Protein AF-0000000079468784 (afdb_homodimer)

Radius of gyration: 35.6 Å; Cα contacts (8 Å, |Δi|>4): 975; chains: 2; bounding box: 95×156×101 Å

Foldseek 3Di:
DDPPDPPPPPPDPPPDQPPQDPQWWWKWFDFPLGIWIWTFRCVLWVVQVVQQVVCAVVFVQAFKFQWFADDPPPDQALQWTKIKIWDVPPVVRKDDKDQGQACVRRVDFLAAFWKWFDAPDQRIHITMIMTTRHHPRVQGADPVDPDRRRGTHTGIGTPDCVVVRSVQNNAAWDQQDDDDPRRRGTHVVTITRNHMDTDGDDDPPPPPPPDPDDDPPDDDDDDDDDDDDDPDDDDDDDDDDDD/DDPPPPPPPPPDPPPDQPPLPPQWWWKWFDFPLGIWIKTFRCVLWVVQVVQQVVCAVVFVQAFKFQWFADDPPPDQALQWTKIKIWDVPPVVRKDDKDQGQACVRRVDFLAAFWKWFDAPDQRIHITMIMTTRHHPRVQGADPVDPDRRRGTHTGIGTPDCVVVRSVQNNAAWDQQDDDDPRRRGTHVVTITRNHMDTDGDDDPPPPPPPDPDDPDPDPPDPDDPDDDDDPDDPDDPDDPPPD

Sequence (486 aa):
MQRRTFLATGAALVASPALAAPGVVYVKLTTPVGAIVLALEQANAPVTVANFLRYTDTKRYDGATFYRASRPKGYTGDDYGSIQGGLQNDPAKVMKPIGHEPTTKTGLSHTDGAISMGRFAPGSATSDFFICVGDNTYLDANPKAKGDNLGFAAFGYVVEGMDVVRKILVKPRDPNAGVGVMKGEMLKPPVKILSARRTTAPAPKVETPPAEAAPSPATPVAPAVTPAPIAPTPSPPPVAPQGMQRRTFLATGAALVASPALAAPGVVYVKLTTPVGAIVLALEQANAPVTVANFLRYTDTKRYDGATFYRASRPKGYTGDDYGSIQGGLQNDPAKVMKPIGHEPTTKTGLSHTDGAISMGRFAPGSATSDFFICVGDNTYLDANPKAKGDNLGFAAFGYVVEGMDVVRKILVKPRDPNAGVGVMKGEMLKPPVKILSARRTTAPAPKVETPPAEAAPSPATPVAPAVTPAPIAPTPSPPPVAPQG

Secondary structure (DSSP, 8-state):
---------------------TTEEEEEEEETTEEEEEEEETTT-HHHHHHHHHHHHTTTTTT-EEEEEE--TT---SSSEEEEEE-TT-TTTPPPPEEPPPHHHH-----TTEEEE--SSTTEE-S-EEEEES--GGGS--TTSSS-----EEEEEEEE-HHHHHHHHTS-EETT-SSGGGTT-EEEEEEE--EEEEEPPPP---------------------PPPPP----PPPPP-----/---------------------TTEEEEEEEETTEEEEEEEETTT-HHHHHHHHHHHHTTTTTT-EEEEEE--TT---SSSEEEEEE-TT-TTTPPPPEEPPPHHHH-----TTEEEE--SSTTEE-S-EEEEES--GGGS--TTSSS-----EEEEEEEE-HHHHHHHHTS-EETT-SSGGGTT-EEEEEEE--EEEEEPPPP-----------------------PPP----PPPPP-----

Nearest PDB structures (foldseek):
  3t1u-assembly1_A  TM=8.600E-01  e=1.016E-12  Azotobacter vinelandii DJ
  1lop-assembly1_A  TM=8.458E-01  e=2.650E-12  Escherichia coli
  7rfd-assembly1_A  TM=8.395E-01  e=2.966E-12  Escherichia coli
  8vri-assembly2_B  TM=8.396E-01  e=3.513E-12  Escherichia coli
  9c5d-assembly4_D  TM=8.501E-01  e=8.660E-12  Escherichia coli

Solvent-accessible surface area (backbone atoms only — not comparable to full-atom values): 27635 Å² total; per-residue (Å²): 134,84,80,78,77,80,78,80,78,79,79,75,78,74,76,69,77,57,73,60,60,91,46,48,46,31,36,35,39,36,35,93,80,43,52,35,31,33,44,29,33,33,68,51,24,46,67,48,35,49,50,56,45,52,39,31,76,70,46,61,42,42,67,20,28,38,39,33,30,47,55,62,74,90,57,82,66,62,66,48,37,32,37,30,32,34,56,52,66,30,77,91,72,48,64,83,68,44,74,45,50,30,20,82,77,37,73,47,61,32,36,61,33,15,31,27,44,36,68,50,29,90,52,22,25,56,59,29,29,34,36,31,33,31,75,46,55,58,33,34,39,36,86,87,50,76,51,80,27,46,45,38,26,42,32,32,31,55,77,42,35,64,70,38,53,32,53,58,45,64,48,55,52,32,72,82,33,53,52,63,93,42,46,36,24,24,32,53,74,52,45,50,24,64,36,42,43,78,52,71,55,71,73,77,73,74,74,68,73,75,74,78,77,73,85,76,79,86,76,85,83,78,83,87,83,80,83,79,86,84,79,84,78,84,81,80,81,86,82,79,83,86,125,135,83,80,77,78,80,78,80,78,79,79,75,78,73,77,69,77,58,73,58,58,89,45,46,46,30,36,36,39,36,35,94,79,44,52,36,31,32,42,29,36,34,70,51,25,47,66,48,36,50,50,56,45,51,41,31,76,69,46,61,41,40,67,20,28,38,38,34,28,48,54,60,74,93,56,81,65,63,64,50,36,31,36,31,28,34,56,51,66,30,78,92,72,47,65,83,68,43,75,46,50,31,19,82,77,37,72,48,60,32,35,59,32,17,30,25,44,38,68,49,30,90,51,22,24,56,59,30,29,32,36,31,33,33,74,47,55,59,34,34,38,36,86,86,49,76,53,79,26,46,47,38,29,44,32,31,31,54,76,41,36,64,68,37,54,31,53,57,46,63,48,55,53,33,72,83,33,53,52,64,92,40,48,36,24,23,33,55,75,52,45,51,24,65,36,42,40,78,51,73,54,72,72,75,75,73,74,67,71,76,71,76,77,70,84,73,76,84,75,83,83,77,83,85,81,80,82,79,83,83,78,82,79,82,78,80,80,83,78,77,82,85,127

Organism: NCBI:txid2803784

pLDDT: mean 82.07, std 21.7, range [28.97, 98.94]

Structure (mmCIF, N/CA/C/O backbone):
data_AF-0000000079468784-model_v1
#
loop_
_entity.id
_entity.type
_entity.pdbx_description
1 polymer 'peptidylprolyl isomerase'
#
loop_
_atom_site.group_PDB
_atom_site.id
_atom_site.type_symbol
_atom_site.label_atom_id
_atom_site.label_alt_id
_atom_site.label_comp_id
_atom_site.label_asym_id
_atom_site.label_entity_id
_atom_site.label_seq_id
_atom_site.pdbx_PDB_ins_code
_atom_site.Cartn_x
_atom_site.Cartn_y
_atom_site.Cartn_z
_atom_site.occupancy
_atom_site.B_iso_or_equiv
_atom_site.auth_seq_id
_atom_site.auth_comp_id
_atom_site.auth_asym_id
_atom_site.auth_atom_id
_atom_site.pdbx_PDB_model_num
ATOM 1 N N . MET A 1 1 ? 11.617 77.812 34.781 1 37.47 1 MET A N 1
ATOM 2 C CA . MET A 1 1 ? 12.102 76.875 33.781 1 37.47 1 MET A CA 1
ATOM 3 C C . MET A 1 1 ? 11.188 75.625 33.719 1 37.47 1 MET A C 1
ATOM 5 O O . MET A 1 1 ? 11.047 74.938 34.688 1 37.47 1 MET A O 1
ATOM 9 N N . GLN A 1 2 ? 10.086 75.75 32.969 1 51.59 2 GLN A N 1
ATOM 10 C CA . GLN A 1 2 ? 8.977 74.812 32.75 1 51.59 2 GLN A CA 1
ATOM 11 C C . GLN A 1 2 ? 9.453 73.562 32.031 1 51.59 2 GLN A C 1
ATOM 13 O O . GLN A 1 2 ? 10.055 73.625 30.953 1 51.59 2 GLN A O 1
ATOM 18 N N . ARG A 1 3 ? 9.789 72.5 32.781 1 54.81 3 ARG A N 1
ATOM 19 C CA . ARG A 1 3 ? 10.148 71.188 32.281 1 54.81 3 ARG A CA 1
ATOM 20 C C . ARG A 1 3 ? 9 70.562 31.484 1 54.81 3 ARG A C 1
ATOM 22 O O . ARG A 1 3 ? 7.906 70.375 32.031 1 54.81 3 ARG A O 1
ATOM 29 N N . ARG A 1 4 ? 8.906 70.812 30.172 1 53.75 4 ARG A N 1
ATOM 30 C CA . ARG A 1 4 ? 7.961 70.062 29.297 1 53.75 4 ARG A CA 1
ATOM 31 C C . ARG A 1 4 ? 8.242 68.625 29.266 1 53.75 4 ARG A C 1
ATOM 33 O O . ARG A 1 4 ? 9.359 68.188 28.953 1 53.75 4 ARG A O 1
ATOM 40 N N . THR A 1 5 ? 7.512 67.875 30.109 1 53.38 5 THR A N 1
ATOM 41 C CA . THR A 1 5 ? 7.555 66.438 30.078 1 53.38 5 THR A CA 1
ATOM 42 C C . THR A 1 5 ? 7.004 65.875 28.75 1 53.38 5 THR A C 1
ATOM 44 O O . THR A 1 5 ? 5.875 66.188 28.375 1 53.38 5 THR A O 1
ATOM 47 N N . PHE A 1 6 ? 7.906 65.562 27.766 1 52.97 6 PHE A N 1
ATOM 48 C CA . PHE A 1 6 ? 7.52 64.938 26.516 1 52.97 6 PHE A CA 1
ATOM 49 C C . PHE A 1 6 ? 6.996 63.531 26.797 1 52.97 6 PHE A C 1
ATOM 51 O O . PHE A 1 6 ? 7.707 62.688 27.359 1 52.97 6 PHE A O 1
ATOM 58 N N . LEU A 1 7 ? 5.676 63.375 26.922 1 50.84 7 LEU A N 1
ATOM 59 C CA . LEU A 1 7 ? 5.047 62.062 26.984 1 50.84 7 LEU A CA 1
ATOM 60 C C . LEU A 1 7 ? 5.184 61.344 25.656 1 50.84 7 LEU A C 1
ATOM 62 O O . LEU A 1 7 ? 4.688 61.812 24.625 1 50.84 7 LEU A O 1
ATOM 66 N N . ALA A 1 8 ? 6.172 60.5 25.453 1 51.97 8 ALA A N 1
ATOM 67 C CA . ALA A 1 8 ? 6.301 59.625 24.297 1 51.97 8 ALA A CA 1
ATOM 68 C C . ALA A 1 8 ? 5.168 58.594 24.25 1 51.97 8 ALA A C 1
ATOM 70 O O . ALA A 1 8 ? 5.004 57.812 25.188 1 51.97 8 ALA A O 1
ATOM 71 N N . THR A 1 9 ? 4.082 58.875 23.547 1 50.5 9 THR A N 1
ATOM 72 C CA . THR A 1 9 ? 3.057 57.875 23.297 1 50.5 9 THR A CA 1
ATOM 73 C C . THR A 1 9 ? 3.605 56.75 22.406 1 50.5 9 THR A C 1
ATOM 75 O O . THR A 1 9 ? 4.031 57 21.281 1 50.5 9 THR A O 1
ATOM 78 N N . GLY A 1 10 ? 4.047 55.656 22.969 1 45.53 10 GLY A N 1
ATOM 79 C CA . GLY A 1 10 ? 4.406 54.469 22.219 1 45.53 10 GLY A CA 1
ATOM 80 C C . GLY A 1 10 ? 3.238 53.875 21.469 1 45.53 10 GLY A C 1
ATOM 81 O O . GLY A 1 10 ? 2.248 53.438 22.062 1 45.53 10 GLY A O 1
ATOM 82 N N . ALA A 1 11 ? 3.035 54.25 20.203 1 45.03 11 ALA A N 1
ATOM 83 C CA . ALA A 1 11 ? 2.051 53.562 19.359 1 45.03 11 ALA A CA 1
ATOM 84 C C . ALA A 1 11 ? 2.377 52.094 19.203 1 45.03 11 ALA A C 1
ATOM 86 O O . ALA A 1 11 ? 3.453 51.719 18.734 1 45.03 11 ALA A O 1
ATOM 87 N N . ALA A 1 12 ? 1.684 51.25 19.953 1 45.97 12 ALA A N 1
ATOM 88 C CA . ALA A 1 12 ? 1.735 49.812 19.703 1 45.97 12 ALA A CA 1
ATOM 89 C C . ALA A 1 12 ? 1.198 49.469 18.312 1 45.97 12 ALA A C 1
ATOM 91 O O . ALA A 1 12 ? 0.038 49.75 18.016 1 45.97 12 ALA A O 1
ATOM 92 N N . LEU A 1 13 ? 2.002 49.312 17.344 1 43.66 13 LEU A N 1
ATOM 93 C CA . LEU A 1 13 ? 1.594 48.75 16.047 1 43.66 13 LEU A CA 1
ATOM 94 C C . LEU A 1 13 ? 0.881 47.406 16.234 1 43.66 13 LEU A C 1
ATOM 96 O O . LEU A 1 13 ? 1.486 46.438 16.688 1 43.66 13 LEU A O 1
ATOM 100 N N . VAL A 1 14 ? -0.394 47.469 16.359 1 41.88 14 VAL A N 1
ATOM 101 C CA . VAL A 1 14 ? -1.172 46.25 16.281 1 41.88 14 VAL A CA 1
ATOM 102 C C . VAL A 1 14 ? -0.852 45.5 14.977 1 41.88 14 VAL A C 1
ATOM 104 O O . VAL A 1 14 ? -1.026 46.062 13.891 1 41.88 14 VAL A O 1
ATOM 107 N N . ALA A 1 15 ? 0.004 44.531 14.961 1 43.06 15 ALA A N 1
ATOM 108 C CA . ALA A 1 15 ? 0.212 43.656 13.812 1 43.06 15 ALA A CA 1
ATOM 109 C C . ALA A 1 15 ? -1.119 43.188 13.234 1 43.06 15 ALA A C 1
ATOM 111 O O . ALA A 1 15 ? -1.962 42.656 13.969 1 43.06 15 ALA A O 1
ATOM 112 N N . SER A 1 16 ? -1.61 43.844 12.203 1 42.06 16 SER A N 1
ATOM 113 C CA . SER A 1 16 ? -2.779 43.344 11.5 1 42.06 16 SER A CA 1
ATOM 114 C C . SER A 1 16 ? -2.645 41.844 11.219 1 42.06 16 SER A C 1
ATOM 116 O O . SER A 1 16 ? -1.573 41.375 10.828 1 42.06 16 SER A O 1
ATOM 118 N N . PRO A 1 17 ? -3.559 41.062 11.664 1 43.47 17 PRO A N 1
ATOM 119 C CA . PRO A 1 17 ? -3.488 39.625 11.305 1 43.47 17 PRO A CA 1
ATOM 120 C C . PRO A 1 17 ? -3.217 39.406 9.82 1 43.47 17 PRO A C 1
ATOM 122 O O . PRO A 1 17 ? -3.814 40.094 8.969 1 43.47 17 PRO A O 1
ATOM 125 N N . ALA A 1 18 ? -2.076 39 9.391 1 44.38 18 ALA A N 1
ATOM 126 C CA . ALA A 1 18 ? -1.794 38.656 8 1 44.38 18 ALA A CA 1
ATOM 127 C C . ALA A 1 18 ? -3.004 38 7.344 1 44.38 18 ALA A C 1
ATOM 129 O O . ALA A 1 18 ? -3.523 37 7.84 1 44.38 18 ALA A O 1
ATOM 130 N N . LEU A 1 19 ? -3.795 38.656 6.633 1 43.47 19 LEU A N 1
ATOM 131 C CA . LEU A 1 19 ? -4.91 38.156 5.832 1 43.47 19 LEU A CA 1
ATOM 132 C C . LEU A 1 19 ? -4.52 36.875 5.082 1 43.47 19 LEU A C 1
ATOM 134 O O . LEU A 1 19 ? -3.436 36.812 4.5 1 43.47 19 LEU A O 1
ATOM 138 N N . ALA A 1 20 ? -5.035 35.688 5.441 1 50.75 20 ALA A N 1
ATOM 139 C CA . ALA A 1 20 ? -4.93 34.438 4.711 1 50.75 20 ALA A CA 1
ATOM 140 C C . ALA A 1 20 ? -4.984 34.656 3.205 1 50.75 20 ALA A C 1
ATOM 142 O O . ALA A 1 20 ? -5.805 35.438 2.721 1 50.75 20 ALA A O 1
ATOM 143 N N . ALA A 1 21 ? -3.812 34.5 2.459 1 55.69 21 ALA A N 1
ATOM 144 C CA . ALA A 1 21 ? -3.859 34.562 1.002 1 55.69 21 ALA A CA 1
ATOM 145 C C . ALA A 1 21 ? -5.117 33.906 0.453 1 55.69 21 ALA A C 1
ATOM 147 O O . ALA A 1 21 ? -5.602 32.938 1.02 1 55.69 21 ALA A O 1
ATOM 148 N N . PRO A 1 22 ? -5.812 34.531 -0.403 1 71.38 22 PRO A N 1
ATOM 149 C CA . PRO A 1 22 ? -7.031 33.938 -0.978 1 71.38 22 PRO A CA 1
ATOM 150 C C . PRO A 1 22 ? -6.855 32.5 -1.411 1 71.38 22 PRO A C 1
ATOM 152 O O . PRO A 1 22 ? -5.801 32.125 -1.939 1 71.38 22 PRO A O 1
ATOM 155 N N . GLY A 1 23 ? -7.562 31.562 -0.749 1 92 23 GLY A N 1
ATOM 156 C CA . GLY A 1 23 ? -7.652 30.172 -1.189 1 92 23 GLY A CA 1
ATOM 157 C C . GLY A 1 23 ? -6.848 29.219 -0.328 1 92 23 GLY A C 1
ATOM 158 O O . GLY A 1 23 ? -6.648 28.062 -0.695 1 92 23 GLY A O 1
ATOM 159 N N . VAL A 1 24 ? -6.25 29.875 0.747 1 96.5 24 VAL A N 1
ATOM 160 C CA . VAL A 1 24 ? -5.504 29.047 1.682 1 96.5 24 VAL A CA 1
ATOM 161 C C . VAL A 1 24 ? -6.238 28.984 3.018 1 96.5 24 VAL A C 1
ATOM 163 O O . VAL A 1 24 ? -6.715 30 3.523 1 96.5 24 VAL A O 1
ATOM 166 N N . VAL A 1 25 ? -6.348 27.766 3.553 1 98.19 25 VAL A N 1
ATOM 167 C CA . VAL A 1 25 ? -6.93 27.547 4.875 1 98.19 25 VAL A CA 1
ATOM 168 C C . VAL A 1 25 ? -5.859 27.016 5.828 1 98.19 25 VAL A C 1
ATOM 170 O O . VAL A 1 25 ? -5.074 26.141 5.465 1 98.19 25 VAL A O 1
ATOM 173 N N . TYR A 1 26 ? -5.836 27.578 7.02 1 98.38 26 TYR A N 1
ATOM 174 C CA . TYR A 1 26 ? -4.836 27.141 7.988 1 98.38 26 TYR A CA 1
ATOM 175 C C . TYR A 1 26 ? -5.453 26.219 9.039 1 98.38 26 TYR A C 1
ATOM 177 O O . TYR A 1 26 ? -6.559 26.469 9.523 1 98.38 26 TYR A O 1
ATOM 185 N N . VAL A 1 27 ? -4.738 25.156 9.367 1 98.88 27 VAL A N 1
ATOM 186 C CA . VAL A 1 27 ? -5.168 24.203 10.383 1 98.88 27 VAL A CA 1
ATOM 187 C C . VAL A 1 27 ? -4.012 23.906 11.336 1 98.88 27 VAL A C 1
ATOM 189 O O . VAL A 1 27 ? -2.869 23.734 10.906 1 98.88 27 VAL A O 1
ATOM 192 N N . LYS A 1 28 ? -4.289 23.891 12.586 1 98.88 28 LYS A N 1
ATOM 193 C CA . LYS A 1 28 ? -3.318 23.531 13.617 1 98.88 28 LYS A CA 1
ATOM 194 C C . LYS A 1 28 ? -3.578 22.125 14.148 1 98.88 28 LYS A C 1
ATOM 196 O O . LYS A 1 28 ? -4.691 21.812 14.586 1 98.88 28 LYS A O 1
ATOM 201 N N . LEU A 1 29 ? -2.623 21.266 14.109 1 98.94 29 LEU A N 1
ATOM 202 C CA . LEU A 1 29 ? -2.604 19.984 14.812 1 98.94 29 LEU A CA 1
ATOM 203 C C . LEU A 1 29 ? -1.845 20.094 16.125 1 98.94 29 LEU A C 1
ATOM 205 O O . LEU A 1 29 ? -0.651 20.406 16.141 1 98.94 29 LEU A O 1
ATOM 209 N N . THR A 1 30 ? -2.527 19.859 17.188 1 98.88 30 THR A N 1
ATOM 210 C CA . THR A 1 30 ? -1.896 19.875 18.516 1 98.88 30 THR A CA 1
ATOM 211 C C . THR A 1 30 ? -1.518 18.469 18.953 1 98.88 30 THR A C 1
ATOM 213 O O . THR A 1 30 ? -2.342 17.547 18.891 1 98.88 30 THR A O 1
ATOM 216 N N . THR A 1 31 ? -0.277 18.281 19.375 1 98.88 31 THR A N 1
ATOM 217 C CA . THR A 1 31 ? 0.212 17 19.875 1 98.88 31 THR A CA 1
ATOM 218 C C . THR A 1 31 ? 0.925 17.172 21.203 1 98.88 31 THR A C 1
ATOM 220 O O . THR A 1 31 ? 1.262 18.297 21.594 1 98.88 31 THR A O 1
ATOM 223 N N . PRO A 1 32 ? 1.226 16.047 21.891 1 98.75 32 PRO A N 1
ATOM 224 C CA . PRO A 1 32 ? 1.951 16.141 23.156 1 98.75 32 PRO A CA 1
ATOM 225 C C . PRO A 1 32 ? 3.396 16.609 22.984 1 98.75 32 PRO A C 1
ATOM 227 O O . PRO A 1 32 ? 4.039 17.016 23.938 1 98.75 32 PRO A O 1
ATOM 230 N N . VAL A 1 33 ? 3.912 16.562 21.781 1 98.5 33 VAL A N 1
ATOM 231 C CA . VAL A 1 33 ? 5.316 16.906 21.594 1 98.5 33 VAL A CA 1
ATOM 232 C C . VAL A 1 33 ? 5.43 18.234 20.844 1 98.5 33 VAL A C 1
ATOM 234 O O . VAL A 1 33 ? 6.512 18.609 20.375 1 98.5 33 VAL A O 1
ATOM 237 N N . GLY A 1 34 ? 4.359 18.938 20.625 1 98.75 34 GLY A N 1
ATOM 238 C CA . GLY A 1 34 ? 4.34 20.234 19.969 1 98.75 34 GLY A CA 1
ATOM 239 C C . GLY A 1 34 ? 3.209 20.391 18.969 1 98.75 34 GLY A C 1
ATOM 240 O O . GLY A 1 34 ? 2.439 19.453 18.75 1 98.75 34 GLY A O 1
ATOM 241 N N . ALA A 1 35 ? 3.135 21.562 18.422 1 98.75 35 ALA A N 1
ATOM 242 C CA . ALA A 1 35 ? 2.084 21.859 17.453 1 98.75 35 ALA A CA 1
ATOM 243 C C . ALA A 1 35 ? 2.646 21.906 16.047 1 98.75 35 ALA A C 1
ATOM 245 O O . ALA A 1 35 ? 3.818 22.234 15.844 1 98.75 35 ALA A O 1
ATOM 246 N N . ILE A 1 36 ? 1.765 21.562 15.062 1 98.81 36 ILE A N 1
ATOM 247 C CA . ILE A 1 36 ? 2.033 21.656 13.633 1 98.81 36 ILE A CA 1
ATOM 248 C C . ILE A 1 36 ? 0.978 22.531 12.969 1 98.81 36 ILE A C 1
ATOM 250 O O . ILE A 1 36 ? -0.223 22.297 13.117 1 98.81 36 ILE A O 1
ATOM 254 N N . VAL A 1 37 ? 1.399 23.547 12.266 1 98.88 37 VAL A N 1
ATOM 255 C CA . VAL A 1 37 ? 0.458 24.406 11.555 1 98.88 37 VAL A CA 1
ATOM 256 C C . VAL A 1 37 ? 0.573 24.172 10.055 1 98.88 37 VAL A C 1
ATOM 258 O O . VAL A 1 37 ? 1.672 24.203 9.492 1 98.88 37 VAL A O 1
ATOM 261 N N . LEU A 1 38 ? -0.528 23.969 9.469 1 98.88 38 LEU A N 1
ATOM 262 C CA . LEU A 1 38 ? -0.645 23.656 8.047 1 98.88 38 LEU A CA 1
ATOM 263 C C . LEU A 1 38 ? -1.26 24.812 7.281 1 98.88 38 LEU A C 1
ATOM 265 O O . LEU A 1 38 ? -2.197 25.453 7.766 1 98.88 38 LEU A O 1
ATOM 269 N N . ALA A 1 39 ? -0.698 25.125 6.117 1 98.75 39 ALA A N 1
ATOM 270 C CA . ALA A 1 39 ? -1.361 25.922 5.09 1 98.75 39 ALA A CA 1
ATOM 271 C C . ALA A 1 39 ? -1.948 25.031 4 1 98.75 39 ALA A C 1
ATOM 273 O O . ALA A 1 39 ? -1.211 24.453 3.197 1 98.75 39 ALA A O 1
ATOM 274 N N . LEU A 1 40 ? -3.27 24.906 3.936 1 98.81 40 LEU A N 1
ATOM 275 C CA . LEU A 1 40 ? -3.953 24.047 2.979 1 98.81 40 LEU A CA 1
ATOM 276 C C . LEU A 1 40 ? -4.324 24.812 1.719 1 98.81 40 LEU A C 1
ATOM 278 O O . LEU A 1 40 ? -4.941 25.875 1.799 1 98.81 40 LEU A O 1
ATOM 282 N N . GLU A 1 41 ? -3.938 24.266 0.596 1 98.5 41 GLU A N 1
ATOM 283 C CA . GLU A 1 41 ? -4.078 24.938 -0.69 1 98.5 41 GLU A CA 1
ATOM 284 C C . GLU A 1 41 ? -5.453 24.688 -1.303 1 98.5 41 GLU A C 1
ATOM 286 O O . GLU A 1 41 ? -5.559 24.062 -2.359 1 98.5 41 GLU A O 1
ATOM 291 N N . GLN A 1 42 ? -6.484 25.328 -0.759 1 98.31 42 GLN A N 1
ATOM 292 C CA . GLN A 1 42 ? -7.875 25.094 -1.139 1 98.31 42 GLN A CA 1
ATOM 293 C C . GLN A 1 42 ? -8.117 25.484 -2.596 1 98.31 42 GLN A C 1
ATOM 295 O O . GLN A 1 42 ? -8.922 24.859 -3.283 1 98.31 42 GLN A O 1
ATOM 300 N N . ALA A 1 43 ? -7.516 26.516 -3.08 1 97.88 43 ALA A N 1
ATOM 301 C CA . ALA A 1 43 ? -7.699 26.938 -4.465 1 97.88 43 ALA A CA 1
ATOM 302 C C . ALA A 1 43 ? -7.168 25.891 -5.438 1 97.88 43 ALA A C 1
ATOM 304 O O . ALA A 1 43 ? -7.785 25.625 -6.469 1 97.88 43 ALA A O 1
ATOM 305 N N . ASN A 1 44 ? -6.066 25.297 -5.164 1 97.94 44 ASN A N 1
ATOM 306 C CA . ASN A 1 44 ? -5.402 24.344 -6.051 1 97.94 44 ASN A CA 1
ATOM 307 C C . ASN A 1 44 ? -5.996 22.953 -5.918 1 97.94 44 ASN A C 1
ATOM 309 O O . ASN A 1 44 ? -6.043 22.203 -6.891 1 97.94 44 ASN A O 1
ATOM 313 N N . ALA A 1 45 ? -6.375 22.609 -4.688 1 98.38 45 ALA A N 1
ATOM 314 C CA . ALA A 1 45 ? -6.859 21.266 -4.402 1 98.38 45 ALA A CA 1
ATOM 315 C C . ALA A 1 45 ? -8.164 21.297 -3.617 1 98.38 45 ALA A C 1
ATOM 317 O O . ALA A 1 45 ? -8.242 20.781 -2.504 1 98.38 45 ALA A O 1
ATOM 318 N N . PRO A 1 46 ? -9.18 21.812 -4.188 1 98.44 46 PRO A N 1
ATOM 319 C CA . PRO A 1 46 ? -10.406 22.078 -3.43 1 98.44 46 PRO A CA 1
ATOM 320 C C . PRO A 1 46 ? -11.062 20.812 -2.904 1 98.44 46 PRO A C 1
ATOM 322 O O . PRO A 1 46 ? -11.609 20.812 -1.798 1 98.44 46 PRO A O 1
ATOM 325 N N . VAL A 1 47 ? -11.07 19.703 -3.654 1 98.5 47 VAL A N 1
ATOM 326 C CA . VAL A 1 47 ? -11.75 18.484 -3.234 1 98.5 47 VAL A CA 1
ATOM 327 C C . VAL A 1 47 ? -10.984 17.844 -2.082 1 98.5 47 VAL A C 1
ATOM 329 O O . VAL A 1 47 ? -11.578 17.453 -1.075 1 98.5 47 VAL A O 1
ATOM 332 N N . THR A 1 48 ? -9.703 17.766 -2.215 1 98.38 48 THR A N 1
ATOM 333 C CA . THR A 1 48 ? -8.867 17.125 -1.202 1 98.38 48 THR A CA 1
ATOM 334 C C . THR A 1 48 ? -8.867 17.953 0.086 1 98.38 48 THR A C 1
ATOM 336 O O . THR A 1 48 ? -8.992 17.391 1.18 1 98.38 48 THR A O 1
ATOM 339 N N . VAL A 1 49 ? -8.742 19.25 -0.043 1 98.75 49 VAL A N 1
ATOM 340 C CA . VAL A 1 49 ? -8.781 20.109 1.131 1 98.75 49 VAL A CA 1
ATOM 341 C C . VAL A 1 49 ? -10.133 19.984 1.824 1 98.75 49 VAL A C 1
ATOM 343 O O . VAL A 1 49 ? -10.203 19.875 3.051 1 98.75 49 VAL A O 1
ATOM 346 N N . ALA A 1 50 ? -11.188 19.969 1.067 1 98.5 50 ALA A N 1
ATOM 347 C CA . ALA A 1 50 ? -12.516 19.844 1.651 1 98.5 50 ALA A CA 1
ATOM 348 C C . ALA A 1 50 ? -12.648 18.531 2.432 1 98.5 50 ALA A C 1
ATOM 350 O O . ALA A 1 50 ? -13.281 18.5 3.488 1 98.5 50 ALA A O 1
ATOM 351 N N . ASN A 1 51 ? -12.125 17.484 1.95 1 98.5 51 ASN A N 1
ATOM 352 C CA . ASN A 1 51 ? -12.148 16.203 2.648 1 98.5 51 ASN A CA 1
ATOM 353 C C . ASN A 1 51 ? -11.453 16.281 4.004 1 98.5 51 ASN A C 1
ATOM 355 O O . ASN A 1 51 ? -12.023 15.898 5.023 1 98.5 51 ASN A O 1
ATOM 359 N N . PHE A 1 52 ? -10.219 16.797 3.994 1 98.69 52 PHE A N 1
ATOM 360 C CA . PHE A 1 52 ? -9.461 16.938 5.234 1 98.69 52 PHE A CA 1
ATOM 361 C C . PHE A 1 52 ? -10.211 17.812 6.23 1 98.69 52 PHE A C 1
ATOM 363 O O . PHE A 1 52 ? -10.289 17.484 7.418 1 98.69 52 PHE A O 1
ATOM 370 N N . LEU A 1 53 ? -10.805 18.875 5.738 1 98.75 53 LEU A N 1
ATOM 371 C CA . LEU A 1 53 ? -11.508 19.812 6.602 1 98.75 53 LEU A CA 1
ATOM 372 C C . LEU A 1 53 ? -12.797 19.203 7.145 1 98.75 53 LEU A C 1
ATOM 374 O O . LEU A 1 53 ? -13.211 19.5 8.266 1 98.75 53 LEU A O 1
ATOM 378 N N . ARG A 1 54 ? -13.438 18.312 6.406 1 98.44 54 ARG A N 1
ATOM 379 C CA . ARG A 1 54 ? -14.609 17.641 6.926 1 98.44 54 ARG A CA 1
ATOM 380 C C . ARG A 1 54 ? -14.266 16.828 8.18 1 98.44 54 ARG A C 1
ATOM 382 O O . ARG A 1 54 ? -15 16.875 9.172 1 98.44 54 ARG A O 1
ATOM 389 N N . TYR A 1 55 ? -13.148 16.109 8.148 1 98.56 55 TYR A N 1
ATOM 390 C CA . TYR A 1 55 ? -12.703 15.359 9.32 1 98.56 55 TYR A CA 1
ATOM 391 C C . TYR A 1 55 ? -12.297 16.297 10.445 1 98.56 55 TYR A C 1
ATOM 393 O O . TYR A 1 55 ? -12.547 16.016 11.617 1 98.56 55 TYR A O 1
ATOM 401 N N . THR A 1 56 ? -11.68 17.422 10.094 1 98.69 56 THR A N 1
ATOM 402 C CA . THR A 1 56 ? -11.258 18.422 11.07 1 98.69 56 THR A CA 1
ATOM 403 C C . THR A 1 56 ? -12.469 19.078 11.734 1 98.69 56 THR A C 1
ATOM 405 O O . THR A 1 56 ? -12.57 19.094 12.961 1 98.69 56 THR A O 1
ATOM 408 N N . ASP A 1 57 ? -13.398 19.516 10.922 1 98.56 57 ASP A N 1
ATOM 409 C CA . ASP A 1 57 ? -14.523 20.312 11.398 1 98.56 57 ASP A CA 1
ATOM 410 C C . ASP A 1 57 ? -15.516 19.469 12.188 1 98.56 57 ASP A C 1
ATOM 412 O O . ASP A 1 57 ? -16.203 19.969 13.078 1 98.56 57 ASP A O 1
ATOM 416 N N . THR A 1 58 ? -15.562 18.172 11.922 1 98 58 THR A N 1
ATOM 417 C CA . THR A 1 58 ? -16.438 17.281 12.672 1 98 58 THR A CA 1
ATOM 418 C C . THR A 1 58 ? -15.672 16.641 13.836 1 98 58 THR A C 1
ATOM 420 O O . THR A 1 58 ? -16.188 15.734 14.492 1 98 58 THR A O 1
ATOM 423 N N . LYS A 1 59 ? -14.406 17.016 14.039 1 98.12 59 LYS A N 1
ATOM 424 C CA . LYS A 1 59 ? -13.555 16.656 15.164 1 98.12 59 LYS A CA 1
ATOM 425 C C . LYS A 1 59 ? -13.18 15.172 15.125 1 98.12 59 LYS A C 1
ATOM 427 O O . LYS A 1 59 ? -12.875 14.578 16.156 1 98.12 59 LYS A O 1
ATOM 432 N N . ARG A 1 60 ? -13.172 14.633 14.039 1 97.81 60 ARG A N 1
ATOM 433 C CA . ARG A 1 60 ? -12.859 13.211 13.914 1 97.81 60 ARG A CA 1
ATOM 434 C C . ARG A 1 60 ? -11.367 12.961 14.062 1 97.81 60 ARG A C 1
ATOM 436 O O . ARG A 1 60 ? -10.945 11.844 14.367 1 97.81 60 ARG A O 1
ATOM 443 N N . TYR A 1 61 ? -10.602 13.953 13.828 1 98.38 61 TYR A N 1
ATOM 444 C CA . TYR A 1 61 ? -9.164 13.797 14.008 1 98.38 61 TYR A CA 1
ATOM 445 C C . TYR A 1 61 ? -8.773 13.953 15.477 1 98.38 61 TYR A C 1
ATOM 447 O O . TYR A 1 61 ? -7.641 13.656 15.859 1 98.38 61 TYR A O 1
ATOM 455 N N . ASP A 1 62 ? -9.734 14.484 16.344 1 98.38 62 ASP A N 1
ATOM 456 C CA . ASP A 1 62 ? -9.422 14.539 17.781 1 98.38 62 ASP A CA 1
ATOM 457 C C . ASP A 1 62 ? -9.227 13.141 18.359 1 98.38 62 ASP A C 1
ATOM 459 O O . ASP A 1 62 ? -10.133 12.305 18.281 1 98.38 62 ASP A O 1
ATOM 463 N N . GLY A 1 63 ? -8.047 12.883 18.875 1 97.38 63 GLY A N 1
ATOM 464 C CA . GLY A 1 63 ? -7.742 11.586 19.453 1 97.38 63 GLY A CA 1
ATOM 465 C C . GLY A 1 63 ? -7.141 10.617 18.453 1 97.38 63 GLY A C 1
ATOM 466 O O . GLY A 1 63 ? -6.691 9.531 18.828 1 97.38 63 GLY A O 1
ATOM 467 N N . ALA A 1 64 ? -7.152 11 17.203 1 97.69 64 ALA A N 1
ATOM 468 C CA . ALA A 1 64 ? -6.406 10.203 16.234 1 97.69 64 ALA A CA 1
ATOM 469 C C . ALA A 1 64 ? -4.914 10.195 16.547 1 97.69 64 ALA A C 1
ATOM 471 O O . ALA A 1 64 ? -4.492 10.758 17.562 1 97.69 64 ALA A O 1
ATOM 472 N N . THR A 1 65 ? -4.094 9.484 15.734 1 97.88 65 THR A N 1
ATOM 473 C CA . THR A 1 65 ? -2.672 9.391 16.047 1 97.88 65 THR A CA 1
ATOM 474 C C . THR A 1 65 ? -1.827 9.539 14.781 1 97.88 65 THR A C 1
ATOM 476 O O . THR A 1 65 ? -2.301 9.258 13.68 1 97.88 65 THR A O 1
ATOM 479 N N . PHE A 1 66 ? -0.682 10.086 14.961 1 98.56 66 PHE A N 1
ATOM 480 C CA . PHE A 1 66 ? 0.41 9.664 14.094 1 98.56 66 PHE A CA 1
ATOM 481 C C . PHE A 1 66 ? 0.89 8.266 14.469 1 98.56 66 PHE A C 1
ATOM 483 O O . PHE A 1 66 ? 1.438 8.062 15.555 1 98.56 66 PHE A O 1
ATOM 490 N N . TYR A 1 67 ? 0.744 7.289 13.562 1 96.5 67 TYR A N 1
ATOM 491 C CA . TYR A 1 67 ? 0.962 5.898 13.953 1 96.5 67 TYR A CA 1
ATOM 492 C C . TYR A 1 67 ? 2.125 5.289 13.18 1 96.5 67 TYR A C 1
ATOM 494 O O . TYR A 1 67 ? 2.617 4.215 13.531 1 96.5 67 TYR A O 1
ATOM 502 N N . ARG A 1 68 ? 2.6 5.977 12.172 1 95.38 68 ARG A N 1
ATOM 503 C CA . ARG A 1 68 ? 3.629 5.406 11.312 1 95.38 68 ARG A CA 1
ATOM 504 C C . ARG A 1 68 ? 4.691 6.445 10.961 1 95.38 68 ARG A C 1
ATOM 506 O O . ARG A 1 68 ? 4.367 7.605 10.711 1 95.38 68 ARG A O 1
ATOM 513 N N . ALA A 1 69 ? 5.914 6.039 11.008 1 96.56 69 ALA A N 1
ATOM 514 C CA . ALA A 1 69 ? 7.062 6.785 10.5 1 96.56 69 ALA A CA 1
ATOM 515 C C . ALA A 1 69 ? 7.844 5.969 9.484 1 96.56 69 ALA A C 1
ATOM 517 O O . ALA A 1 69 ? 8.305 4.863 9.781 1 96.56 69 ALA A O 1
ATOM 518 N N . SER A 1 70 ? 7.957 6.551 8.328 1 93.56 70 SER A N 1
ATOM 519 C CA . SER A 1 70 ? 8.625 5.855 7.227 1 93.56 70 SER A CA 1
ATOM 520 C C . SER A 1 70 ? 9.938 6.535 6.859 1 93.56 70 SER A C 1
ATOM 522 O O . SER A 1 70 ? 9.969 7.742 6.602 1 93.56 70 SER A O 1
ATOM 524 N N . ARG A 1 71 ? 10.984 5.797 6.828 1 89.56 71 ARG A N 1
ATOM 525 C CA . ARG A 1 71 ? 12.32 6.203 6.383 1 89.56 71 ARG A CA 1
ATOM 526 C C . ARG A 1 71 ? 12.984 5.098 5.57 1 89.56 71 ARG A C 1
ATOM 528 O O . ARG A 1 71 ? 12.625 3.926 5.695 1 89.56 71 ARG A O 1
ATOM 535 N N . PRO A 1 72 ? 13.914 5.617 4.734 1 80.19 72 PRO A N 1
ATOM 536 C CA . PRO A 1 72 ? 14.641 4.555 4.039 1 80.19 72 PRO A CA 1
ATOM 537 C C . PRO A 1 72 ? 15.281 3.553 4.996 1 80.19 72 PRO A C 1
ATOM 539 O O . PRO A 1 72 ? 15.688 3.922 6.102 1 80.19 72 PRO A O 1
ATOM 542 N N . LYS A 1 73 ? 15.305 2.336 4.574 1 68.38 73 LYS A N 1
ATOM 543 C CA . LYS A 1 73 ? 15.914 1.284 5.387 1 68.38 73 LYS A CA 1
ATOM 544 C C . LYS A 1 73 ? 17.328 1.663 5.812 1 68.38 73 LYS A C 1
ATOM 546 O O . LYS A 1 73 ? 18.125 2.119 4.992 1 68.38 73 LYS A O 1
ATOM 551 N N . GLY A 1 74 ? 17.562 1.43 7.043 1 75.69 74 GLY A N 1
ATOM 552 C CA . GLY A 1 74 ? 18.875 1.712 7.59 1 75.69 74 GLY A CA 1
ATOM 553 C C . GLY A 1 74 ? 19.125 3.191 7.82 1 75.69 74 GLY A C 1
ATOM 554 O O . GLY A 1 74 ? 20.141 3.572 8.414 1 75.69 74 GLY A O 1
ATOM 555 N N . TYR A 1 75 ? 18.297 3.971 7.348 1 82.12 75 TYR A N 1
ATOM 556 C CA . TYR A 1 75 ? 18.438 5.414 7.504 1 82.12 75 TYR A CA 1
ATOM 557 C C . TYR A 1 75 ? 18.062 5.855 8.906 1 82.12 75 TYR A C 1
ATOM 559 O O . TYR A 1 75 ? 17 5.477 9.414 1 82.12 75 TYR A O 1
ATOM 567 N N . THR A 1 76 ? 18.891 6.594 9.594 1 87.88 76 THR A N 1
ATOM 568 C CA . THR A 1 76 ? 18.641 6.969 10.984 1 87.88 76 THR A CA 1
ATOM 569 C C . THR A 1 76 ? 18.453 8.477 11.109 1 87.88 76 THR A C 1
ATOM 571 O O . THR A 1 76 ? 18.125 8.984 12.188 1 87.88 76 THR A O 1
ATOM 574 N N . GLY A 1 77 ? 18.594 9.195 10.047 1 91.25 77 GLY A N 1
ATOM 575 C CA . GLY A 1 77 ? 18.453 10.641 10.07 1 91.25 77 GLY A CA 1
ATOM 576 C C . GLY A 1 77 ? 17.016 11.102 10.227 1 91.25 77 GLY A C 1
ATOM 577 O O . GLY A 1 77 ? 16.078 10.289 10.125 1 91.25 77 GLY A O 1
ATOM 578 N N . ASP A 1 78 ? 16.906 12.375 10.516 1 96.19 78 ASP A N 1
ATOM 579 C CA . ASP A 1 78 ? 15.586 12.977 10.68 1 96.19 78 ASP A CA 1
ATOM 580 C C . ASP A 1 78 ? 15.273 13.953 9.547 1 96.19 78 ASP A C 1
ATOM 582 O O . ASP A 1 78 ? 14.414 14.82 9.68 1 96.19 78 ASP A O 1
ATOM 586 N N . ASP A 1 79 ? 15.984 13.906 8.453 1 96.94 79 ASP A N 1
ATOM 587 C CA . ASP A 1 79 ? 15.883 14.906 7.395 1 96.94 79 ASP A CA 1
ATOM 588 C C . ASP A 1 79 ? 15.25 14.312 6.137 1 96.94 79 ASP A C 1
ATOM 590 O O . ASP A 1 79 ? 15.164 14.984 5.102 1 96.94 79 ASP A O 1
ATOM 594 N N . TYR A 1 80 ? 14.789 13.07 6.273 1 95.5 80 TYR A N 1
ATOM 595 C CA . TYR A 1 80 ? 14.141 12.461 5.121 1 95.5 80 TYR A CA 1
ATOM 596 C C . TYR A 1 80 ? 13.172 11.367 5.555 1 95.5 80 TYR A C 1
ATOM 598 O O . TYR A 1 80 ? 13.5 10.547 6.414 1 95.5 80 TYR A O 1
ATOM 606 N N . GLY A 1 81 ? 12.008 11.328 4.898 1 95.69 81 GLY A N 1
ATOM 607 C CA . GLY A 1 81 ? 10.969 10.352 5.203 1 95.69 81 GLY A CA 1
ATOM 608 C C . GLY A 1 81 ? 9.586 10.961 5.262 1 95.69 81 GLY A C 1
ATOM 609 O O . GLY A 1 81 ? 9.281 11.898 4.523 1 95.69 81 GLY A O 1
ATOM 610 N N . SER A 1 82 ? 8.719 10.305 6.016 1 97.31 82 SER A N 1
ATOM 611 C CA . SER A 1 82 ? 7.375 10.82 6.234 1 97.31 82 SER A CA 1
ATOM 612 C C . SER A 1 82 ? 6.773 10.266 7.523 1 97.31 82 SER A C 1
ATOM 614 O O . SER A 1 82 ? 7.18 9.203 7.996 1 97.31 82 SER A O 1
ATOM 616 N N . ILE A 1 83 ? 5.867 11.039 8.125 1 98.5 83 ILE A N 1
ATOM 617 C CA . ILE A 1 83 ? 5.035 10.539 9.219 1 98.5 83 ILE A CA 1
ATOM 618 C C . ILE A 1 83 ? 3.58 10.461 8.766 1 98.5 83 ILE A C 1
ATOM 620 O O . ILE A 1 83 ? 3.113 11.305 7.996 1 98.5 83 ILE A O 1
ATOM 624 N N . GLN A 1 84 ? 2.932 9.406 9.133 1 97.75 84 GLN A N 1
ATOM 625 C CA . GLN A 1 84 ? 1.555 9.164 8.711 1 97.75 84 GLN A CA 1
ATOM 626 C C . GLN A 1 84 ? 0.615 9.125 9.914 1 97.75 84 GLN A C 1
ATOM 628 O O . GLN A 1 84 ? 0.939 8.523 10.945 1 97.75 84 GLN A O 1
ATOM 633 N N . GLY A 1 85 ? -0.535 9.789 9.766 1 98.06 85 GLY A N 1
ATOM 634 C CA . GLY A 1 85 ? -1.546 9.844 10.812 1 98.06 85 GLY A CA 1
ATOM 635 C C . GLY A 1 85 ? -2.963 9.773 10.273 1 98.06 85 GLY A C 1
ATOM 636 O O . GLY A 1 85 ? -3.17 9.75 9.055 1 98.06 85 GLY A O 1
ATOM 637 N N . GLY A 1 86 ? -3.891 9.727 11.164 1 97.62 86 GLY A N 1
ATOM 638 C CA . GLY A 1 86 ? -5.309 9.656 10.844 1 97.62 86 GLY A CA 1
ATOM 639 C C . GLY A 1 86 ? -6.043 8.594 11.641 1 97.62 86 GLY A C 1
ATOM 640 O O . GLY A 1 86 ? -5.766 8.398 12.828 1 97.62 86 GLY A O 1
ATOM 641 N N . LEU A 1 87 ? -7.078 8.039 10.977 1 95.62 87 LEU A N 1
ATOM 642 C CA . LEU A 1 87 ? -8 7.156 11.688 1 95.62 87 LEU A CA 1
ATOM 643 C C . LEU A 1 87 ? -7.703 5.695 11.375 1 95.62 87 LEU A C 1
ATOM 645 O O . LEU A 1 87 ? -8.453 4.805 11.781 1 95.62 87 LEU A O 1
ATOM 649 N N . GLN A 1 88 ? -6.66 5.434 10.625 1 89.38 88 GLN A N 1
ATOM 650 C CA . GLN A 1 88 ? -6.242 4.094 10.227 1 89.38 88 GLN A CA 1
ATOM 651 C C . GLN A 1 88 ? -7.391 3.338 9.562 1 89.38 88 GLN A C 1
ATOM 653 O O . GLN A 1 88 ? -7.609 2.156 9.844 1 89.38 88 GLN A O 1
ATOM 658 N N . ASN A 1 89 ? -8.203 4.066 8.852 1 82 89 ASN A N 1
ATOM 659 C CA . ASN A 1 89 ? -9.328 3.57 8.078 1 82 89 ASN A CA 1
ATOM 660 C C . ASN A 1 89 ? -10.312 2.791 8.945 1 82 89 ASN A C 1
ATOM 662 O O . ASN A 1 89 ? -10.898 1.805 8.5 1 82 89 ASN A O 1
ATOM 666 N N . ASP A 1 90 ? -10.406 3.199 10.172 1 84.5 90 ASP A N 1
ATOM 667 C CA . ASP A 1 90 ? -11.438 2.65 11.039 1 84.5 90 ASP A CA 1
ATOM 668 C C . ASP A 1 90 ? -12.828 2.809 10.422 1 84.5 90 ASP A C 1
ATOM 670 O O . ASP A 1 90 ? -13.344 3.924 10.32 1 84.5 90 ASP A O 1
ATOM 674 N N . PRO A 1 91 ? -13.469 1.691 10.07 1 81.25 91 PRO A N 1
ATOM 675 C CA . PRO A 1 91 ? -14.734 1.778 9.336 1 81.25 91 PRO A CA 1
ATOM 676 C C . PRO A 1 91 ? -15.828 2.498 10.133 1 81.25 91 PRO A C 1
ATOM 678 O O . PRO A 1 91 ? -16.781 3.016 9.547 1 81.25 91 PRO A O 1
ATOM 681 N N . ALA A 1 92 ? -15.664 2.539 11.406 1 85.81 92 ALA A N 1
ATOM 682 C CA . ALA A 1 92 ? -16.656 3.191 12.25 1 85.81 92 ALA A CA 1
ATOM 683 C C . ALA A 1 92 ? -16.531 4.711 12.188 1 85.81 92 ALA A C 1
ATOM 685 O O . ALA A 1 92 ? -17.438 5.438 12.586 1 85.81 92 ALA A O 1
ATOM 686 N N . LYS A 1 93 ? -15.414 5.129 11.633 1 91.5 93 LYS A N 1
ATOM 687 C CA . LYS A 1 93 ? -15.133 6.555 11.758 1 91.5 93 LYS A CA 1
ATOM 688 C C . LYS A 1 93 ? -14.906 7.191 10.391 1 91.5 93 LYS A C 1
ATOM 690 O O . LYS A 1 93 ? -15.086 8.398 10.219 1 91.5 93 LYS A O 1
ATOM 695 N N . VAL A 1 94 ? -14.523 6.367 9.469 1 92.88 94 VAL A N 1
ATOM 696 C CA . VAL A 1 94 ? -14.156 6.93 8.172 1 92.88 94 VAL A CA 1
ATOM 697 C C . VAL A 1 94 ? -15.414 7.246 7.367 1 92.88 94 VAL A C 1
ATOM 699 O O . VAL A 1 94 ? -16.438 6.578 7.516 1 92.88 94 VAL A O 1
ATOM 702 N N . MET A 1 95 ? -15.312 8.273 6.543 1 95.5 95 MET A N 1
ATOM 703 C CA . MET A 1 95 ? -16.375 8.688 5.637 1 95.5 95 MET A CA 1
ATOM 704 C C . MET A 1 95 ? -16.172 8.094 4.246 1 95.5 95 MET A C 1
ATOM 706 O O . MET A 1 95 ? -15.195 7.375 4.016 1 95.5 95 MET A O 1
ATOM 710 N N . LYS A 1 96 ? -17.219 8.344 3.391 1 94.38 96 LYS A N 1
ATOM 711 C CA . LYS A 1 96 ? -17.125 7.844 2.021 1 94.38 96 LYS A CA 1
ATOM 712 C C . LYS A 1 96 ? -15.859 8.344 1.338 1 94.38 96 LYS A C 1
ATOM 714 O O . LYS A 1 96 ? -15.484 9.508 1.474 1 94.38 96 LYS A O 1
ATOM 719 N N . PRO A 1 97 ? -15.188 7.422 0.618 1 95.06 97 PRO A N 1
ATOM 720 C CA . PRO A 1 97 ? -13.969 7.852 -0.077 1 95.06 97 PRO A CA 1
ATOM 721 C C . PRO A 1 97 ? -14.242 8.914 -1.142 1 95.06 97 PRO A C 1
ATOM 723 O O . PRO A 1 97 ? -15.305 8.914 -1.762 1 95.06 97 PRO A O 1
ATOM 726 N N . ILE A 1 98 ? -13.266 9.727 -1.35 1 97.31 98 ILE A N 1
ATOM 727 C CA . ILE A 1 98 ? -13.312 10.711 -2.43 1 97.31 98 ILE A CA 1
ATOM 728 C C . ILE A 1 98 ? -12.336 10.305 -3.533 1 97.31 98 ILE A C 1
ATOM 730 O O . ILE A 1 98 ? -11.406 9.539 -3.297 1 97.31 98 ILE A O 1
ATOM 734 N N . GLY A 1 99 ? -12.578 10.852 -4.762 1 96.12 99 GLY A N 1
ATOM 735 C CA . GLY A 1 99 ? -11.508 10.906 -5.746 1 96.12 99 GLY A CA 1
ATOM 736 C C . GLY A 1 99 ? -10.477 11.977 -5.441 1 96.12 99 GLY A C 1
ATOM 737 O O . GLY A 1 99 ? -10.789 13.172 -5.453 1 96.12 99 GLY A O 1
ATOM 738 N N . HIS A 1 100 ? -9.266 11.5 -5.129 1 93 100 HIS A N 1
ATOM 739 C CA . HIS A 1 100 ? -8.281 12.516 -4.777 1 93 100 HIS A CA 1
ATOM 740 C C . HIS A 1 100 ? -7.781 13.258 -6.016 1 93 100 HIS A C 1
ATOM 742 O O . HIS A 1 100 ? -7.977 12.789 -7.141 1 93 100 HIS A O 1
ATOM 748 N N . GLU A 1 101 ? -7.234 14.461 -5.812 1 97.81 101 GLU A N 1
ATOM 749 C CA . GLU A 1 101 ? -6.727 15.273 -6.914 1 97.81 101 GLU A CA 1
ATOM 750 C C . GLU A 1 101 ? -5.223 15.07 -7.098 1 97.81 101 GLU A C 1
ATOM 752 O O . GLU A 1 101 ? -4.43 15.484 -6.25 1 97.81 101 GLU A O 1
ATOM 757 N N . PRO A 1 102 ? -4.824 14.547 -8.227 1 96.56 102 PRO A N 1
ATOM 758 C CA . PRO A 1 102 ? -3.396 14.312 -8.469 1 96.56 102 PRO A CA 1
ATOM 759 C C . PRO A 1 102 ? -2.605 15.602 -8.648 1 96.56 102 PRO A C 1
ATOM 761 O O . PRO A 1 102 ? -3.189 16.656 -8.938 1 96.56 102 PRO A O 1
ATOM 764 N N . THR A 1 103 ? -1.313 15.469 -8.547 1 97.62 103 THR A N 1
ATOM 765 C CA . THR A 1 103 ? -0.448 16.641 -8.586 1 97.62 103 THR A CA 1
ATOM 766 C C . THR A 1 103 ? -0.441 17.266 -9.977 1 97.62 103 THR A C 1
ATOM 768 O O . THR A 1 103 ? -0.156 18.453 -10.133 1 97.62 103 THR A O 1
ATOM 771 N N . THR A 1 104 ? -0.708 16.484 -11 1 97 104 THR A N 1
ATOM 772 C CA . THR A 1 104 ? -0.797 17.016 -12.352 1 97 104 THR A CA 1
ATOM 773 C C . THR A 1 104 ? -1.967 17.984 -12.477 1 97 104 THR A C 1
ATOM 775 O O . THR A 1 104 ? -1.943 18.891 -13.312 1 97 104 THR A O 1
ATOM 778 N N . LYS A 1 105 ? -2.984 17.875 -11.719 1 97.31 105 LYS A N 1
ATOM 779 C CA . LYS A 1 105 ? -4.148 18.766 -11.719 1 97.31 105 LYS A CA 1
ATOM 780 C C . LYS A 1 105 ? -3.936 19.953 -10.789 1 97.31 105 LYS A C 1
ATOM 782 O O . LYS A 1 105 ? -4.316 21.078 -11.117 1 97.31 105 LYS A O 1
ATOM 787 N N . THR A 1 106 ? -3.307 19.75 -9.68 1 98.19 106 THR A N 1
ATOM 788 C CA . THR A 1 106 ? -3.256 20.766 -8.633 1 98.19 106 THR A CA 1
ATOM 789 C C . THR A 1 106 ? -2.035 21.672 -8.812 1 98.19 106 THR A C 1
ATOM 791 O O . THR A 1 106 ? -1.991 22.781 -8.273 1 98.19 106 THR A O 1
ATOM 794 N N . GLY A 1 107 ? -0.943 21.156 -9.391 1 98.19 107 GLY A N 1
ATOM 795 C CA . GLY A 1 107 ? 0.318 21.875 -9.5 1 98.19 107 GLY A CA 1
ATOM 796 C C . GLY A 1 107 ? 1.17 21.766 -8.25 1 98.19 107 GLY A C 1
ATOM 797 O O . GLY A 1 107 ? 2.266 22.328 -8.188 1 98.19 107 GLY A O 1
ATOM 798 N N . LEU A 1 108 ? 0.715 21.094 -7.242 1 98.5 108 LEU A N 1
ATOM 799 C CA . LEU A 1 108 ? 1.463 20.906 -6.004 1 98.5 108 LEU A CA 1
ATOM 800 C C . LEU A 1 108 ? 2.432 19.734 -6.125 1 98.5 108 LEU A C 1
ATOM 802 O O . LEU A 1 108 ? 2.373 18.969 -7.094 1 98.5 108 LEU A O 1
ATOM 806 N N . SER A 1 109 ? 3.385 19.672 -5.199 1 98.44 109 SER A N 1
ATOM 807 C CA . SER A 1 109 ? 4.398 18.625 -5.223 1 98.44 109 SER A CA 1
ATOM 808 C C . SER A 1 109 ? 4.762 18.172 -3.812 1 98.44 109 SER A C 1
ATOM 810 O O . SER A 1 109 ? 4.609 18.938 -2.855 1 98.44 109 SER A O 1
ATOM 812 N N . HIS A 1 110 ? 5.262 16.953 -3.709 1 98 110 HIS A N 1
ATOM 813 C CA . HIS A 1 110 ? 5.617 16.375 -2.412 1 98 110 HIS A CA 1
ATOM 814 C C . HIS A 1 110 ? 7.016 16.797 -1.985 1 98 110 HIS A C 1
ATOM 816 O O . HIS A 1 110 ? 7.867 15.961 -1.701 1 98 110 HIS A O 1
ATOM 822 N N . THR A 1 111 ? 7.211 18.094 -1.868 1 98.5 111 THR A N 1
ATOM 823 C CA . THR A 1 111 ? 8.453 18.656 -1.353 1 98.5 111 THR A CA 1
ATOM 824 C C . THR A 1 111 ? 8.445 18.688 0.173 1 98.5 111 THR A C 1
ATOM 826 O O . THR A 1 111 ? 7.469 18.266 0.8 1 98.5 111 THR A O 1
ATOM 829 N N . ASP A 1 112 ? 9.547 19.109 0.788 1 98.62 112 ASP A N 1
ATOM 830 C CA . ASP A 1 112 ? 9.656 19.156 2.242 1 98.62 112 ASP A CA 1
ATOM 831 C C . ASP A 1 112 ? 8.477 19.906 2.855 1 98.62 112 ASP A C 1
ATOM 833 O O . ASP A 1 112 ? 8.141 21.016 2.414 1 98.62 112 ASP A O 1
ATOM 837 N N . GLY A 1 113 ? 7.816 19.25 3.82 1 98.88 113 GLY A N 1
ATOM 838 C CA . GLY A 1 113 ? 6.711 19.859 4.539 1 98.88 113 GLY A CA 1
ATOM 839 C C . GLY A 1 113 ? 5.367 19.625 3.879 1 98.88 113 GLY A C 1
ATOM 840 O O . GLY A 1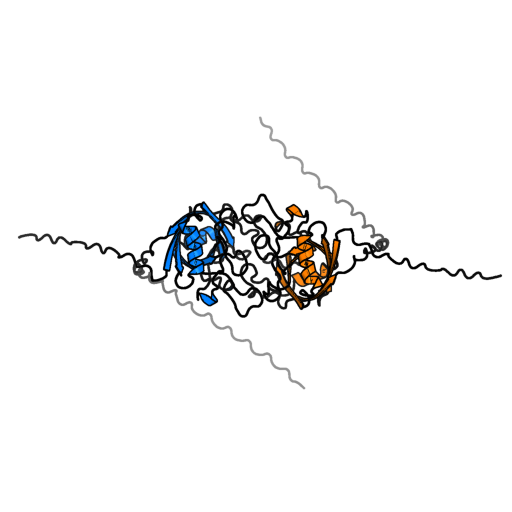 113 ? 4.328 20 4.422 1 98.88 113 GLY A O 1
ATOM 841 N N . ALA A 1 114 ? 5.34 18.969 2.729 1 98.88 114 ALA A N 1
ATOM 842 C CA . ALA A 1 114 ? 4.07 18.688 2.061 1 98.88 114 ALA A CA 1
ATOM 843 C C . ALA A 1 114 ? 3.193 17.766 2.902 1 98.88 114 ALA A C 1
ATOM 845 O O . ALA A 1 114 ? 3.678 16.781 3.453 1 98.88 114 ALA A O 1
ATOM 846 N N . ILE A 1 115 ? 1.936 18.094 3.062 1 98.94 115 ILE A N 1
ATOM 847 C CA . ILE A 1 115 ? 0.923 17.172 3.564 1 98.94 115 ILE A CA 1
ATOM 848 C C . ILE A 1 115 ? 0.141 16.578 2.395 1 98.94 115 ILE A C 1
ATOM 850 O O . ILE A 1 115 ? -0.212 17.281 1.451 1 98.94 115 ILE A O 1
ATOM 854 N N . SER A 1 116 ? -0.13 15.281 2.459 1 98.75 116 SER A N 1
ATOM 855 C CA . SER A 1 116 ? -0.792 14.523 1.402 1 98.75 116 SER A CA 1
ATOM 856 C C . SER A 1 116 ? -1.737 13.477 1.98 1 98.75 116 SER A C 1
ATOM 858 O O . SER A 1 116 ? -1.504 12.961 3.074 1 98.75 116 SER A O 1
ATOM 860 N N . MET A 1 117 ? -2.807 13.234 1.252 1 98.06 117 MET A N 1
ATOM 861 C CA . MET A 1 117 ? -3.668 12.133 1.679 1 98.06 117 MET A CA 1
ATOM 862 C C . MET A 1 117 ? -3.006 10.789 1.409 1 98.06 117 MET A C 1
ATOM 864 O O . MET A 1 117 ? -2.377 10.602 0.367 1 98.06 117 MET A O 1
ATOM 868 N N . GLY A 1 118 ? -3.1 9.945 2.426 1 94.81 118 GLY A N 1
ATOM 869 C CA . GLY A 1 118 ? -2.926 8.547 2.061 1 94.81 118 GLY A CA 1
ATOM 870 C C . GLY A 1 118 ? -3.99 8.039 1.106 1 94.81 118 GLY A C 1
ATOM 871 O O . GLY A 1 118 ? -5.027 8.68 0.929 1 94.81 118 GLY A O 1
ATOM 872 N N . ARG A 1 119 ? -3.74 6.867 0.534 1 90.69 119 ARG A N 1
ATOM 873 C CA . ARG A 1 119 ? -4.719 6.34 -0.41 1 90.69 119 ARG A CA 1
ATOM 874 C C . ARG A 1 119 ? -5.527 5.203 0.213 1 90.69 119 ARG A C 1
ATOM 876 O O . ARG A 1 119 ? -4.969 4.348 0.904 1 90.69 119 ARG A O 1
ATOM 883 N N . PHE A 1 120 ? -6.859 5.246 0.02 1 81.69 120 PHE A N 1
ATOM 884 C CA . PHE A 1 120 ? -7.734 4.113 0.29 1 81.69 120 PHE A CA 1
ATOM 885 C C . PHE A 1 120 ? -7.629 3.068 -0.816 1 81.69 120 PHE A C 1
ATOM 887 O O . PHE A 1 120 ? -7.402 1.888 -0.543 1 81.69 120 PHE A O 1
ATOM 894 N N . ALA A 1 121 ? -7.805 3.418 -1.987 1 86.38 121 ALA A N 1
ATOM 895 C CA . ALA A 1 121 ? -7.586 2.779 -3.283 1 86.38 121 ALA A CA 1
ATOM 896 C C . ALA A 1 121 ? -6.859 3.717 -4.242 1 86.38 121 ALA A C 1
ATOM 898 O O . ALA A 1 121 ? -6.766 4.922 -3.99 1 86.38 121 ALA A O 1
ATOM 899 N N . PRO A 1 122 ? -6.242 3.08 -5.336 1 84.56 122 PRO A N 1
ATOM 900 C CA . PRO A 1 122 ? -5.605 3.994 -6.281 1 84.56 122 PRO A CA 1
ATOM 901 C C . PRO A 1 122 ? -6.512 5.156 -6.68 1 84.56 122 PRO A C 1
ATOM 903 O O . PRO A 1 122 ? -7.66 4.945 -7.078 1 84.56 122 PRO A O 1
ATOM 906 N N . GLY A 1 123 ? -6.062 6.395 -6.441 1 88.12 123 GLY A N 1
ATOM 907 C CA . GLY A 1 123 ? -6.781 7.59 -6.852 1 88.12 123 GLY A CA 1
ATOM 908 C C . GLY A 1 123 ? -7.871 8 -5.875 1 88.12 123 GLY A C 1
ATOM 909 O O . GLY A 1 123 ? -8.727 8.82 -6.203 1 88.12 123 GLY A O 1
ATOM 910 N N . SER A 1 124 ? -7.836 7.402 -4.734 1 91.81 124 SER A N 1
ATOM 911 C CA . SER A 1 124 ? -8.867 7.734 -3.762 1 91.81 124 SER A CA 1
ATOM 912 C C . SER A 1 124 ? -8.273 7.961 -2.377 1 91.81 124 SER A C 1
ATOM 914 O O . SER A 1 124 ? -7.109 7.637 -2.135 1 91.81 124 SER A O 1
ATOM 916 N N . ALA A 1 125 ? -9.062 8.547 -1.545 1 95.12 125 ALA A N 1
ATOM 917 C CA . ALA A 1 125 ? -8.633 8.852 -0.184 1 95.12 125 ALA A CA 1
ATOM 918 C C . ALA A 1 125 ? -9.812 8.852 0.783 1 95.12 125 ALA A C 1
ATOM 920 O O . ALA A 1 125 ? -10.945 9.148 0.394 1 95.12 125 ALA A O 1
ATOM 921 N N . THR A 1 126 ? -9.5 8.586 2.082 1 94.94 126 THR A N 1
ATOM 922 C CA . THR A 1 126 ? -10.469 8.727 3.168 1 94.94 126 THR A CA 1
ATOM 923 C C . THR A 1 126 ? -9.914 9.633 4.266 1 94.94 126 THR A C 1
ATOM 925 O O . THR A 1 126 ? -9.898 10.852 4.117 1 94.94 126 THR A O 1
ATOM 928 N N . SER A 1 127 ? -9.352 8.977 5.328 1 96.88 127 SER A N 1
ATOM 929 C CA . SER A 1 127 ? -9.062 9.812 6.488 1 96.88 127 SER A CA 1
ATOM 930 C C . SER A 1 127 ? -7.562 9.938 6.727 1 96.88 127 SER A C 1
ATOM 932 O O . SER A 1 127 ? -7.113 10.82 7.461 1 96.88 127 SER A O 1
ATOM 934 N N . ASP A 1 128 ? -6.742 9.031 6.242 1 96.75 128 ASP A N 1
ATOM 935 C CA . ASP A 1 128 ? -5.332 9.008 6.617 1 96.75 128 ASP A CA 1
ATOM 936 C C . ASP A 1 128 ? -4.512 9.945 5.738 1 96.75 128 ASP A C 1
ATOM 938 O O . ASP A 1 128 ? -4.824 10.141 4.562 1 96.75 128 ASP A O 1
ATOM 942 N N . PHE A 1 129 ? -3.547 10.539 6.348 1 98.62 129 PHE A N 1
ATOM 943 C CA . PHE A 1 129 ? -2.666 11.484 5.672 1 98.62 129 PHE A CA 1
ATOM 944 C C . PHE A 1 129 ? -1.224 11.297 6.125 1 98.62 129 PHE A C 1
ATOM 946 O O . PHE A 1 129 ? -0.956 10.562 7.074 1 98.62 129 PHE A O 1
ATOM 953 N N . PHE A 1 130 ? -0.281 11.922 5.391 1 98.5 130 PHE A N 1
ATOM 954 C CA . PHE A 1 130 ? 1.114 11.914 5.812 1 98.5 130 PHE A CA 1
ATOM 955 C C . PHE A 1 130 ? 1.775 13.258 5.527 1 98.5 130 PHE A C 1
ATOM 957 O O . PHE A 1 130 ? 1.256 14.062 4.746 1 98.5 130 PHE A O 1
ATOM 964 N N . ILE A 1 131 ? 2.793 13.523 6.234 1 98.88 131 ILE A N 1
ATOM 965 C CA . ILE A 1 131 ? 3.617 14.711 6.043 1 98.88 131 ILE A CA 1
ATOM 966 C C . ILE A 1 131 ? 5.027 14.305 5.621 1 98.88 131 ILE A C 1
ATOM 968 O O . ILE A 1 131 ? 5.652 13.461 6.266 1 98.88 131 ILE A O 1
ATOM 972 N N . CYS A 1 132 ? 5.5 14.984 4.582 1 98.38 132 CYS A N 1
ATOM 973 C CA . CYS A 1 132 ? 6.809 14.664 4.02 1 98.38 132 CYS A CA 1
ATOM 974 C C . CYS A 1 132 ? 7.914 15.406 4.762 1 98.38 132 CYS A C 1
ATOM 976 O O . CYS A 1 132 ? 7.754 16.578 5.121 1 98.38 132 CYS A O 1
ATOM 978 N N . VAL A 1 133 ? 9.008 14.727 4.996 1 98.5 133 VAL A N 1
ATOM 979 C CA . VAL A 1 133 ? 10.289 15.297 5.395 1 98.5 133 VAL A CA 1
ATOM 980 C C . VAL A 1 133 ? 11.312 15.109 4.281 1 98.5 133 VAL A C 1
ATOM 982 O O . VAL A 1 133 ? 11.617 13.977 3.898 1 98.5 133 VAL A O 1
ATOM 985 N N . GLY A 1 134 ? 11.898 16.219 3.816 1 97.44 134 GLY A N 1
ATOM 986 C CA . GLY A 1 134 ? 12.664 16.156 2.582 1 97.44 134 GLY A CA 1
ATOM 987 C C . GLY A 1 134 ? 11.797 16.031 1.346 1 97.44 134 GLY A C 1
ATOM 988 O O . GLY A 1 134 ? 10.57 16.016 1.444 1 97.44 134 GLY A O 1
ATOM 989 N N . ASP A 1 135 ? 12.469 16.094 0.18 1 95.88 135 ASP A N 1
ATOM 990 C CA . ASP A 1 135 ? 11.719 15.992 -1.07 1 95.88 135 ASP A CA 1
ATOM 991 C C . ASP A 1 135 ? 11.352 14.539 -1.382 1 95.88 135 ASP A C 1
ATOM 993 O O . ASP A 1 135 ? 12.234 13.695 -1.562 1 95.88 135 ASP A O 1
ATOM 997 N N . ASN A 1 136 ? 10.086 14.281 -1.429 1 94.69 136 ASN A N 1
ATOM 998 C CA . ASN A 1 136 ? 9.531 12.977 -1.797 1 94.69 136 ASN A CA 1
ATOM 999 C C . ASN A 1 136 ? 8.773 13.047 -3.119 1 94.69 136 ASN A C 1
ATOM 1001 O O . ASN A 1 136 ? 7.652 12.547 -3.225 1 94.69 136 ASN A O 1
ATOM 1005 N N . THR A 1 137 ? 9.328 13.609 -4.125 1 94.12 137 THR A N 1
ATOM 1006 C CA . THR A 1 137 ? 8.625 13.961 -5.355 1 94.12 137 THR A CA 1
ATOM 1007 C C . THR A 1 137 ? 8.281 12.711 -6.164 1 94.12 137 THR A C 1
ATOM 1009 O O . THR A 1 137 ? 7.488 12.773 -7.102 1 94.12 137 THR A O 1
ATOM 1012 N N . TYR A 1 138 ? 8.805 11.555 -5.852 1 88.31 138 TYR A N 1
ATOM 1013 C CA . TYR A 1 138 ? 8.43 10.289 -6.477 1 88.31 138 TYR A CA 1
ATOM 1014 C C . TYR A 1 138 ? 6.973 9.945 -6.188 1 88.31 138 TYR A C 1
ATOM 1016 O O . TYR A 1 138 ? 6.398 9.062 -6.824 1 88.31 138 TYR A O 1
ATOM 1024 N N . LEU A 1 139 ? 6.367 10.555 -5.234 1 94.69 139 LEU A N 1
ATOM 1025 C CA . LEU A 1 139 ? 4.973 10.352 -4.863 1 94.69 139 LEU A CA 1
ATOM 1026 C C . LEU A 1 139 ? 4.047 11.141 -5.777 1 94.69 139 LEU A C 1
ATOM 1028 O O . LEU A 1 139 ? 2.824 10.977 -5.723 1 94.69 139 LEU A O 1
ATOM 1032 N N . ASP A 1 140 ? 4.633 12.039 -6.605 1 94.94 140 ASP A N 1
ATOM 1033 C CA . ASP A 1 140 ? 3.832 12.836 -7.531 1 94.94 140 ASP A CA 1
ATOM 1034 C C . ASP A 1 140 ? 3.264 11.969 -8.656 1 94.94 140 ASP A C 1
ATOM 1036 O O . ASP A 1 140 ? 3.824 10.914 -8.977 1 94.94 140 ASP A O 1
ATOM 1040 N N . ALA A 1 141 ? 2.156 12.398 -9.219 1 93.81 141 ALA A N 1
ATOM 1041 C CA . ALA A 1 141 ? 1.614 11.75 -10.414 1 93.81 141 ALA A CA 1
ATOM 1042 C C . ALA A 1 141 ? 2.627 11.773 -11.555 1 93.81 141 ALA A C 1
ATOM 1044 O O . ALA A 1 141 ? 3.398 12.727 -11.695 1 93.81 141 ALA A O 1
ATOM 1045 N N . ASN A 1 142 ? 2.633 10.719 -12.281 1 89.06 142 ASN A N 1
ATOM 1046 C CA . ASN A 1 142 ? 3.508 10.586 -13.445 1 89.06 142 ASN A CA 1
ATOM 1047 C C . ASN A 1 142 ? 2.76 10.016 -14.641 1 89.06 142 ASN A C 1
ATOM 1049 O O . ASN A 1 142 ? 2.791 8.805 -14.883 1 89.06 142 ASN A O 1
ATOM 1053 N N . PRO A 1 143 ? 2.203 10.812 -15.477 1 87.81 143 PRO A N 1
ATOM 1054 C CA . PRO A 1 143 ? 1.376 10.359 -16.594 1 87.81 143 PRO A CA 1
ATOM 1055 C C . PRO A 1 143 ? 2.143 9.469 -17.578 1 87.81 143 PRO A C 1
ATOM 1057 O O . PRO A 1 143 ? 1.532 8.75 -18.375 1 87.81 143 PRO A O 1
ATOM 1060 N N . LYS A 1 144 ? 3.449 9.516 -17.578 1 83.31 144 LYS A N 1
ATOM 1061 C CA . LYS A 1 144 ? 4.254 8.727 -18.5 1 83.31 144 LYS A CA 1
ATOM 1062 C C . LYS A 1 144 ? 4.422 7.293 -18 1 83.31 144 LYS A C 1
ATOM 1064 O O . LYS A 1 144 ? 4.836 6.414 -18.766 1 83.31 144 LYS A O 1
ATOM 1069 N N . ALA A 1 145 ? 4.141 7.074 -16.734 1 77.94 145 ALA A N 1
ATOM 1070 C CA . ALA A 1 145 ? 4.285 5.738 -16.172 1 77.94 145 ALA A CA 1
ATOM 1071 C C . ALA A 1 145 ? 3.09 4.859 -16.531 1 77.94 145 ALA A C 1
ATOM 1073 O O . ALA A 1 145 ? 1.977 5.355 -16.719 1 77.94 145 ALA A O 1
ATOM 1074 N N . LYS A 1 146 ? 3.27 3.576 -16.688 1 72 146 LYS A N 1
ATOM 1075 C CA . LYS A 1 146 ? 2.188 2.627 -16.922 1 72 146 LYS A CA 1
ATOM 1076 C C . LYS A 1 146 ? 1.52 2.213 -15.617 1 72 146 LYS A C 1
ATOM 1078 O O . LYS A 1 146 ? 2.127 2.303 -14.547 1 72 146 LYS A O 1
ATOM 1083 N N . GLY A 1 147 ? 0.211 1.787 -15.727 1 77.56 147 GLY A N 1
ATOM 1084 C CA . GLY A 1 147 ? -0.486 1.332 -14.539 1 77.56 147 GLY A CA 1
ATOM 1085 C C . GLY A 1 147 ? -0.945 2.469 -13.641 1 77.56 147 GLY A C 1
ATOM 1086 O O . GLY A 1 147 ? -1.496 3.461 -14.125 1 77.56 147 GLY A O 1
ATOM 1087 N N . ASP A 1 148 ? -0.77 2.229 -12.398 1 79.12 148 ASP A N 1
ATOM 1088 C CA . ASP A 1 148 ? -1.134 3.271 -11.445 1 79.12 148 ASP A CA 1
ATOM 1089 C C . ASP A 1 148 ? -0.138 4.43 -11.492 1 79.12 148 ASP A C 1
ATOM 1091 O O . ASP A 1 148 ? 0.917 4.371 -10.859 1 79.12 148 ASP A O 1
ATOM 1095 N N . ASN A 1 149 ? -0.576 5.508 -12.125 1 83.94 149 ASN A N 1
ATOM 1096 C CA . ASN A 1 149 ? 0.306 6.648 -12.328 1 83.94 149 ASN A CA 1
ATOM 1097 C C . ASN A 1 149 ? -0.262 7.918 -11.695 1 83.94 149 ASN A C 1
ATOM 1099 O O . ASN A 1 149 ? 0.16 9.023 -12.031 1 83.94 149 ASN A O 1
ATOM 1103 N N . LEU A 1 150 ? -1.197 7.719 -10.773 1 89.06 150 LEU A N 1
ATOM 1104 C CA . LEU A 1 150 ? -1.949 8.836 -10.227 1 89.06 150 LEU A CA 1
ATOM 1105 C C . LEU A 1 150 ? -1.215 9.453 -9.039 1 89.06 150 LEU A C 1
ATOM 1107 O O . LEU A 1 150 ? -1.562 10.547 -8.586 1 89.06 150 LEU A O 1
ATOM 1111 N N . GLY A 1 151 ? -0.167 8.734 -8.562 1 92.5 151 GLY A N 1
ATOM 1112 C CA . GLY A 1 151 ? 0.526 9.25 -7.391 1 92.5 151 GLY A CA 1
ATOM 1113 C C . GLY A 1 151 ? -0.389 9.469 -6.203 1 92.5 151 GLY A C 1
ATOM 1114 O O . GLY A 1 151 ? -1.364 8.734 -6.02 1 92.5 151 GLY A O 1
ATOM 1115 N N . PHE A 1 152 ? -0.001 10.383 -5.289 1 96.06 152 PHE A N 1
ATOM 1116 C CA . PHE A 1 152 ? -0.768 10.742 -4.102 1 96.06 152 PHE A CA 1
ATOM 1117 C C . PHE A 1 152 ? -1.265 12.188 -4.199 1 96.06 152 PHE A C 1
ATOM 1119 O O . PHE A 1 152 ? -1.024 12.867 -5.195 1 96.06 152 PHE A O 1
ATOM 1126 N N . ALA A 1 153 ? -2.004 12.602 -3.189 1 97.12 153 ALA A N 1
ATOM 1127 C CA . ALA A 1 153 ? -2.723 13.867 -3.256 1 97.12 153 ALA A CA 1
ATOM 1128 C C . ALA A 1 153 ? -2.131 14.883 -2.283 1 97.12 153 ALA A C 1
ATOM 1130 O O . ALA A 1 153 ? -2.65 15.078 -1.182 1 97.12 153 ALA A O 1
ATOM 1131 N N . ALA A 1 154 ? -1.05 15.562 -2.721 1 98.62 154 ALA A N 1
ATOM 1132 C CA . ALA A 1 154 ? -0.558 16.719 -1.968 1 98.62 154 ALA A CA 1
ATOM 1133 C C . ALA A 1 154 ? -1.571 17.859 -1.984 1 98.62 154 ALA A C 1
ATOM 1135 O O . ALA A 1 154 ? -2.115 18.188 -3.039 1 98.62 154 ALA A O 1
ATOM 1136 N N . PHE A 1 155 ? -1.803 18.453 -0.743 1 98.81 155 PHE A N 1
ATOM 1137 C CA . PHE A 1 155 ? -2.867 19.453 -0.736 1 98.81 155 PHE A CA 1
ATOM 1138 C C . PHE A 1 155 ? -2.51 20.625 0.175 1 98.81 155 PHE A C 1
ATOM 1140 O O . PHE A 1 155 ? -3.346 21.484 0.437 1 98.81 155 PHE A O 1
ATOM 1147 N N . GLY A 1 156 ? -1.26 20.703 0.68 1 98.88 156 GLY A N 1
ATOM 1148 C CA . GLY A 1 156 ? -0.799 21.781 1.539 1 98.88 156 GLY A CA 1
ATOM 1149 C C . GLY A 1 156 ? 0.612 21.578 2.055 1 98.88 156 GLY A C 1
ATOM 1150 O O . GLY A 1 156 ? 1.305 20.656 1.625 1 98.88 156 GLY A O 1
ATOM 1151 N N . TYR A 1 157 ? 0.973 22.484 2.982 1 98.81 157 TYR A N 1
ATOM 1152 C CA . TYR A 1 157 ? 2.334 22.438 3.506 1 98.81 157 TYR A CA 1
ATOM 1153 C C . TYR A 1 157 ? 2.367 22.859 4.969 1 98.81 157 TYR A C 1
ATOM 1155 O O . TYR A 1 157 ? 1.56 23.688 5.402 1 98.81 157 TYR A O 1
ATOM 1163 N N . VAL A 1 158 ? 3.299 22.312 5.637 1 98.88 158 VAL A N 1
ATOM 1164 C CA . VAL A 1 158 ? 3.578 22.766 6.992 1 98.88 158 VAL A CA 1
ATOM 1165 C C . VAL A 1 158 ? 4.215 24.156 6.945 1 98.88 158 VAL A C 1
ATOM 1167 O O . VAL A 1 158 ? 5.203 24.375 6.238 1 98.88 158 VAL A O 1
ATOM 1170 N N . VAL A 1 159 ? 3.695 25.047 7.719 1 98.44 159 VAL A N 1
ATOM 1171 C CA . VAL A 1 159 ? 4.254 26.406 7.738 1 98.44 159 VAL A CA 1
ATOM 1172 C C . VAL A 1 159 ? 4.855 26.688 9.109 1 98.44 159 VAL A C 1
ATOM 1174 O O . VAL A 1 159 ? 5.656 27.609 9.266 1 98.44 159 VAL A O 1
ATOM 1177 N N . GLU A 1 160 ? 4.508 25.969 10.141 1 98.56 160 GLU A N 1
ATOM 1178 C CA . GLU A 1 160 ? 5.137 25.953 11.461 1 98.56 160 GLU A CA 1
ATOM 1179 C C . GLU A 1 160 ? 5.148 24.547 12.047 1 98.56 160 GLU A C 1
ATOM 1181 O O . GLU A 1 160 ? 4.164 23.812 11.93 1 98.56 160 GLU A O 1
ATOM 1186 N N . GLY A 1 161 ? 6.32 24.156 12.703 1 98.62 161 GLY A N 1
ATOM 1187 C CA . GLY A 1 161 ? 6.32 22.922 13.453 1 98.62 161 GLY A CA 1
ATOM 1188 C C . GLY A 1 161 ? 7.02 21.781 12.734 1 98.62 161 GLY A C 1
ATOM 1189 O O . GLY A 1 161 ? 6.828 20.609 13.07 1 98.62 161 GLY A O 1
ATOM 1190 N N . MET A 1 162 ? 7.844 22.078 11.75 1 98.75 162 MET A N 1
ATOM 1191 C CA . MET A 1 162 ? 8.602 21.016 11.109 1 98.75 162 MET A CA 1
ATOM 1192 C C . MET A 1 162 ? 9.547 20.344 12.102 1 98.75 162 MET A C 1
ATOM 1194 O O . MET A 1 162 ? 9.898 19.172 11.93 1 98.75 162 MET A O 1
ATOM 1198 N N . ASP A 1 163 ? 10.016 21.062 13.102 1 98.62 163 ASP A N 1
ATOM 1199 C CA . ASP A 1 163 ? 10.812 20.422 14.148 1 98.62 163 ASP A CA 1
ATOM 1200 C C . ASP A 1 163 ? 10.016 19.359 14.883 1 98.62 163 ASP A C 1
ATOM 1202 O O . ASP A 1 163 ? 10.562 18.328 15.281 1 98.62 163 ASP A O 1
ATOM 1206 N N . VAL A 1 164 ? 8.742 19.594 15.102 1 98.88 164 VAL A N 1
ATOM 1207 C CA . VAL A 1 164 ? 7.848 18.625 15.711 1 98.88 164 VAL A CA 1
ATOM 1208 C C . VAL A 1 164 ? 7.707 17.406 14.797 1 98.88 164 VAL A C 1
ATOM 1210 O O . VAL A 1 164 ? 7.785 16.266 15.25 1 98.88 164 VAL A O 1
ATOM 1213 N N . VAL A 1 165 ? 7.52 17.609 13.461 1 98.94 165 VAL A N 1
ATOM 1214 C CA . VAL A 1 165 ? 7.402 16.547 12.469 1 98.94 165 VAL A CA 1
ATOM 1215 C C . VAL A 1 165 ? 8.648 15.656 12.508 1 98.94 165 VAL A C 1
ATOM 1217 O O . VAL A 1 165 ? 8.547 14.43 12.547 1 98.94 165 VAL A O 1
ATOM 1220 N N . ARG A 1 166 ? 9.773 16.281 12.555 1 98.75 166 ARG A N 1
ATOM 1221 C CA . ARG A 1 166 ? 11.039 15.547 12.555 1 98.75 166 ARG A CA 1
ATOM 1222 C C . ARG A 1 166 ? 11.219 14.773 13.859 1 98.75 166 ARG A C 1
ATOM 1224 O O . ARG A 1 166 ? 11.781 13.672 13.859 1 98.75 166 ARG A O 1
ATOM 1231 N N . LYS A 1 167 ? 10.789 15.328 14.945 1 98.56 167 LYS A N 1
ATOM 1232 C CA . LYS A 1 167 ? 10.828 14.625 16.219 1 98.56 167 LYS A CA 1
ATOM 1233 C C . LYS A 1 167 ? 10 13.344 16.172 1 98.56 167 LYS A C 1
A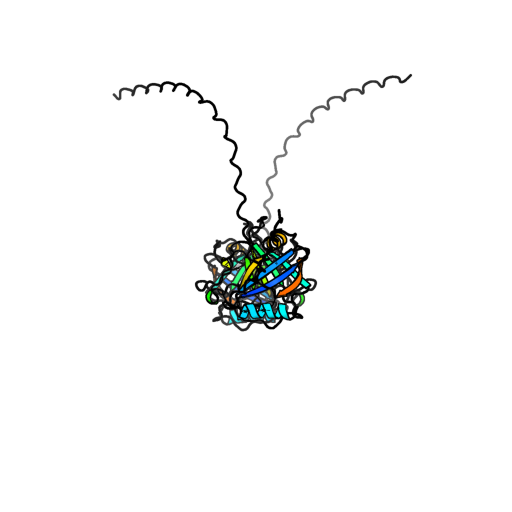TOM 1235 O O . LYS A 1 167 ? 10.43 12.297 16.672 1 98.56 167 LYS A O 1
ATOM 1240 N N . ILE A 1 168 ? 8.852 13.406 15.609 1 98.75 168 ILE A N 1
ATOM 1241 C CA . ILE A 1 168 ? 7.973 12.25 15.5 1 98.75 168 ILE A CA 1
ATOM 1242 C C . ILE A 1 168 ? 8.594 11.219 14.562 1 98.75 168 ILE A C 1
ATOM 1244 O O . ILE A 1 168 ? 8.523 10.016 14.82 1 98.75 168 ILE A O 1
ATOM 1248 N N . LEU A 1 169 ? 9.25 11.641 13.539 1 98.44 169 LEU A N 1
ATOM 1249 C CA . LEU A 1 169 ? 9.836 10.789 12.516 1 98.44 169 LEU A CA 1
ATOM 1250 C C . LEU A 1 169 ? 10.844 9.82 13.125 1 98.44 169 LEU A C 1
ATOM 1252 O O . LEU A 1 169 ? 10.977 8.68 12.672 1 98.44 169 LEU A O 1
ATOM 1256 N N . VAL A 1 170 ? 11.508 10.227 14.18 1 97.62 170 VAL A N 1
ATOM 1257 C CA . VAL A 1 170 ? 12.609 9.414 14.672 1 97.62 170 VAL A CA 1
ATOM 1258 C C . VAL A 1 170 ? 12.219 8.766 16 1 97.62 170 VAL A C 1
ATOM 1260 O O . VAL A 1 170 ? 13.078 8.234 16.703 1 97.62 170 VAL A O 1
ATOM 1263 N N . LYS A 1 171 ? 10.977 8.867 16.391 1 97.81 171 LYS A N 1
ATOM 1264 C CA . LYS A 1 171 ? 10.523 8.164 17.594 1 97.81 171 LYS A CA 1
ATOM 1265 C C . LYS A 1 171 ? 10.602 6.652 17.406 1 97.81 171 LYS A C 1
ATOM 1267 O O . LYS A 1 171 ? 10.68 6.164 16.281 1 97.81 171 LYS A O 1
ATOM 1272 N N . PRO A 1 172 ? 10.508 5.926 18.531 1 96.56 172 PRO A N 1
ATOM 1273 C CA . PRO A 1 172 ? 10.641 4.469 18.453 1 96.56 172 PRO A CA 1
ATOM 1274 C C . PRO A 1 172 ? 9.531 3.82 17.625 1 96.56 172 PRO A C 1
ATOM 1276 O O . PRO A 1 172 ? 8.383 4.25 17.688 1 96.56 172 PRO A O 1
ATOM 1279 N N . ARG A 1 173 ? 9.93 2.801 16.875 1 94.56 173 ARG A N 1
ATOM 1280 C CA . ARG A 1 173 ? 9.039 1.973 16.062 1 94.56 173 ARG A CA 1
ATOM 1281 C C . ARG A 1 173 ? 9.086 0.517 16.516 1 94.56 173 ARG A C 1
ATOM 1283 O O . ARG A 1 173 ? 10.07 0.077 17.109 1 94.56 173 ARG A O 1
ATOM 1290 N N . ASP A 1 174 ? 8.031 -0.172 16.281 1 91.31 174 ASP A N 1
ATOM 1291 C CA . ASP A 1 174 ? 7.961 -1.603 16.562 1 91.31 174 ASP A CA 1
ATOM 1292 C C . ASP A 1 174 ? 8.406 -2.422 15.352 1 91.31 174 ASP A C 1
ATOM 1294 O O . ASP A 1 174 ? 7.715 -2.461 14.336 1 91.31 174 ASP A O 1
ATOM 1298 N N . PRO A 1 175 ? 9.492 -3.127 15.406 1 83.31 175 PRO A N 1
ATOM 1299 C CA . PRO A 1 175 ? 10.008 -3.871 14.258 1 83.31 175 PRO A CA 1
ATOM 1300 C C . PRO A 1 175 ? 9.07 -4.996 13.812 1 83.31 175 PRO A C 1
ATOM 1302 O O . PRO A 1 175 ? 9.195 -5.504 12.703 1 83.31 175 PRO A O 1
ATOM 1305 N N . ASN A 1 176 ? 8.148 -5.336 14.703 1 79.75 176 ASN A N 1
ATOM 1306 C CA . ASN A 1 176 ? 7.312 -6.5 14.414 1 79.75 176 ASN A CA 1
ATOM 1307 C C . ASN A 1 176 ? 5.891 -6.086 14.047 1 79.75 176 ASN A C 1
ATOM 1309 O O . ASN A 1 176 ? 5.066 -6.934 13.688 1 79.75 176 ASN A O 1
ATOM 1313 N N . ALA A 1 177 ? 5.648 -4.844 14.109 1 82.62 177 ALA A N 1
ATOM 1314 C CA . ALA A 1 177 ? 4.289 -4.375 13.836 1 82.62 177 ALA A CA 1
ATOM 1315 C C . ALA A 1 177 ? 4.164 -3.846 12.414 1 82.62 177 ALA A C 1
ATOM 1317 O O . ALA A 1 177 ? 5.16 -3.461 11.797 1 82.62 177 ALA A O 1
ATOM 1318 N N . GLY A 1 178 ? 2.875 -3.861 11.938 1 82.25 178 GLY A N 1
ATOM 1319 C CA . GLY A 1 178 ? 2.584 -3.451 10.57 1 82.25 178 GLY A CA 1
ATOM 1320 C C . GLY A 1 178 ? 2.381 -4.621 9.633 1 82.25 178 GLY A C 1
ATOM 1321 O O . GLY A 1 178 ? 2.809 -5.742 9.922 1 82.25 178 GLY A O 1
ATOM 1322 N N . VAL A 1 179 ? 1.703 -4.293 8.523 1 72.44 179 VAL A N 1
ATOM 1323 C CA . VAL A 1 179 ? 1.406 -5.32 7.527 1 72.44 179 VAL A CA 1
ATOM 1324 C C . VAL A 1 179 ? 2.047 -4.945 6.195 1 72.44 179 VAL A C 1
ATOM 1326 O O . VAL A 1 179 ? 2.012 -3.781 5.785 1 72.44 179 VAL A O 1
ATOM 1329 N N . GLY A 1 180 ? 2.682 -5.953 5.535 1 70.81 180 GLY A N 1
ATOM 1330 C CA . GLY A 1 180 ? 3.27 -5.707 4.227 1 70.81 180 GLY A CA 1
ATOM 1331 C C . GLY A 1 180 ? 4.41 -4.711 4.266 1 70.81 180 GLY A C 1
ATOM 1332 O O . GLY A 1 180 ? 5.34 -4.852 5.062 1 70.81 180 GLY A O 1
ATOM 1333 N N . VAL A 1 181 ? 4.266 -3.695 3.41 1 69.25 181 VAL A N 1
ATOM 1334 C CA . VAL A 1 181 ? 5.336 -2.717 3.234 1 69.25 181 VAL A CA 1
ATOM 1335 C C . VAL A 1 181 ? 5.457 -1.851 4.484 1 69.25 181 VAL A C 1
ATOM 1337 O O . VAL A 1 181 ? 6.453 -1.15 4.672 1 69.25 181 VAL A O 1
ATOM 1340 N N . MET A 1 182 ? 4.477 -1.89 5.355 1 81 182 MET A N 1
ATOM 1341 C CA . MET A 1 182 ? 4.484 -1.054 6.551 1 81 182 MET A CA 1
ATOM 1342 C C . MET A 1 182 ? 5.16 -1.774 7.715 1 81 182 MET A C 1
ATOM 1344 O O . MET A 1 182 ? 5.301 -1.211 8.805 1 81 182 MET A O 1
ATOM 1348 N N . LYS A 1 183 ? 5.602 -2.961 7.543 1 77.5 183 LYS A N 1
ATOM 1349 C CA . LYS A 1 183 ? 6.262 -3.701 8.617 1 77.5 183 LYS A CA 1
ATOM 1350 C C . LYS A 1 183 ? 7.477 -2.938 9.141 1 77.5 183 LYS A C 1
ATOM 1352 O O . LYS A 1 183 ? 8.352 -2.539 8.367 1 77.5 183 LYS A O 1
ATOM 1357 N N . GLY A 1 184 ? 7.484 -2.787 10.414 1 84.06 184 GLY A N 1
ATOM 1358 C CA . GLY A 1 184 ? 8.602 -2.131 11.078 1 84.06 184 GLY A CA 1
ATOM 1359 C C . GLY A 1 184 ? 8.5 -0.618 11.055 1 84.06 184 GLY A C 1
ATOM 1360 O O . GLY A 1 184 ? 9.406 0.076 11.516 1 84.06 184 GLY A O 1
ATOM 1361 N N . GLU A 1 185 ? 7.406 -0.111 10.516 1 89.88 185 GLU A N 1
ATOM 1362 C CA . GLU A 1 185 ? 7.289 1.339 10.391 1 89.88 185 GLU A CA 1
ATOM 1363 C C . GLU A 1 185 ? 6.27 1.9 11.375 1 89.88 185 GLU A C 1
ATOM 1365 O O . GLU A 1 185 ? 6.059 3.113 11.438 1 89.88 185 GLU A O 1
ATOM 1370 N N . MET A 1 186 ? 5.73 1.011 12.227 1 92.62 186 MET A N 1
ATOM 1371 C CA . MET A 1 186 ? 4.688 1.459 13.148 1 92.62 186 MET A CA 1
ATOM 1372 C C . MET A 1 186 ? 5.297 2.066 14.406 1 92.62 186 MET A C 1
ATOM 1374 O O . MET A 1 186 ? 6.082 1.416 15.094 1 92.62 186 MET A O 1
ATOM 1378 N N . LEU A 1 187 ? 4.883 3.26 14.703 1 96.81 187 LEU A N 1
ATOM 1379 C CA . LEU A 1 187 ? 5.348 3.943 15.906 1 96.81 187 LEU A CA 1
ATOM 1380 C C . LEU A 1 187 ? 4.84 3.24 17.172 1 96.81 187 LEU A C 1
ATOM 1382 O O . LEU A 1 187 ? 3.68 2.824 17.219 1 96.81 187 LEU A O 1
ATOM 1386 N N . LYS A 1 188 ? 5.746 3.188 18.156 1 96.31 188 LYS A N 1
ATOM 1387 C CA . LYS A 1 188 ? 5.387 2.596 19.453 1 96.31 188 LYS A CA 1
ATOM 1388 C C . LYS A 1 188 ? 5.996 3.385 20.609 1 96.31 188 LYS A C 1
ATOM 1390 O O . LYS A 1 188 ? 7.195 3.287 20.859 1 96.31 188 LYS A O 1
ATOM 1395 N N . PRO A 1 189 ? 5.148 4.168 21.344 1 96.88 189 PRO A N 1
ATOM 1396 C CA . PRO A 1 189 ? 3.717 4.352 21.094 1 96.88 189 PRO A CA 1
ATOM 1397 C C . PRO A 1 189 ? 3.43 5.305 19.938 1 96.88 189 PRO A C 1
ATOM 1399 O O . PRO A 1 189 ? 4.273 6.137 19.594 1 96.88 189 PRO A O 1
ATOM 1402 N N . PRO A 1 190 ? 2.23 5.207 19.375 1 97.56 190 PRO A N 1
ATOM 1403 C CA . PRO A 1 190 ? 1.817 6.273 18.453 1 97.56 190 PRO A CA 1
ATOM 1404 C C . PRO A 1 190 ? 1.744 7.641 19.141 1 97.56 190 PRO A C 1
ATOM 1406 O O . PRO A 1 190 ? 1.689 7.719 20.359 1 97.56 190 PRO A O 1
ATOM 1409 N N . VAL A 1 191 ? 1.826 8.719 18.344 1 98.75 191 VAL A N 1
ATOM 1410 C CA . VAL A 1 191 ? 1.724 10.07 18.875 1 98.75 191 VAL A CA 1
ATOM 1411 C C . VAL A 1 191 ? 0.308 10.602 18.672 1 98.75 191 VAL A C 1
ATOM 1413 O O . VAL A 1 191 ? -0.162 10.703 17.531 1 98.75 191 VAL A O 1
ATOM 1416 N N . LYS A 1 192 ? -0.335 10.977 19.719 1 98.69 192 LYS A N 1
ATOM 1417 C CA . LYS A 1 192 ? -1.73 11.406 19.656 1 98.69 192 LYS A CA 1
ATOM 1418 C C . LYS A 1 192 ? -1.862 12.766 18.969 1 98.69 192 LYS A C 1
ATOM 1420 O O . LYS A 1 192 ? -1.042 13.656 19.188 1 98.69 192 LYS A O 1
ATOM 1425 N N . ILE A 1 193 ? -2.842 12.852 18.156 1 98.81 193 ILE A N 1
ATOM 1426 C CA . ILE A 1 193 ? -3.365 14.156 17.75 1 98.81 193 ILE A CA 1
ATOM 1427 C C . ILE A 1 193 ? -4.453 14.602 18.734 1 98.81 193 ILE A C 1
ATOM 1429 O O . ILE A 1 193 ? -5.598 14.156 18.641 1 98.81 193 ILE A O 1
ATOM 1433 N N . LEU A 1 194 ? -4.07 15.492 19.609 1 98.88 194 LEU A N 1
ATOM 1434 C CA . LEU A 1 194 ? -5.004 15.922 20.656 1 98.88 194 LEU A CA 1
ATOM 1435 C C . LEU A 1 194 ? -6.188 16.672 20.047 1 98.88 194 LEU A C 1
ATOM 1437 O O . LEU A 1 194 ? -7.332 16.453 20.453 1 98.88 194 LEU A O 1
ATOM 1441 N N . SER A 1 195 ? -5.863 17.547 19.094 1 98.75 195 SER A N 1
ATOM 1442 C CA . SER A 1 195 ? -6.918 18.266 18.375 1 98.75 195 SER A CA 1
ATOM 1443 C C . SER A 1 195 ? -6.434 18.734 17.016 1 98.75 195 SER A C 1
ATOM 1445 O O . SER A 1 195 ? -5.23 18.891 16.797 1 98.75 195 SER A O 1
ATOM 1447 N N . ALA A 1 196 ? -7.348 18.875 16.094 1 98.88 196 ALA A N 1
ATOM 1448 C CA . ALA A 1 196 ? -7.191 19.562 14.812 1 98.88 196 ALA A CA 1
ATOM 1449 C C . ALA A 1 196 ? -8.211 20.688 14.664 1 98.88 196 ALA A C 1
ATOM 1451 O O . ALA A 1 196 ? -9.422 20.453 14.75 1 98.88 196 ALA A O 1
ATOM 1452 N N . ARG A 1 197 ? -7.719 21.938 14.461 1 98.81 197 ARG A N 1
ATOM 1453 C CA . ARG A 1 197 ? -8.602 23.094 14.398 1 98.81 197 ARG A CA 1
ATOM 1454 C C . ARG A 1 197 ? -8.141 24.078 13.312 1 98.81 197 ARG A C 1
ATOM 1456 O O . ARG A 1 197 ? -6.945 24.312 13.148 1 98.81 197 ARG A O 1
ATOM 1463 N N . ARG A 1 198 ? -9.133 24.609 12.648 1 98.25 198 ARG A N 1
ATOM 1464 C CA . ARG A 1 198 ? -8.781 25.75 11.812 1 98.25 198 ARG A CA 1
ATOM 1465 C C . ARG A 1 198 ? -8.133 26.859 12.633 1 98.25 198 ARG A C 1
ATOM 1467 O O . ARG A 1 198 ? -8.477 27.047 13.805 1 98.25 198 ARG A O 1
ATOM 1474 N N . THR A 1 199 ? -7.207 27.562 12.031 1 97.69 199 THR A N 1
ATOM 1475 C CA . THR A 1 199 ? -6.504 28.656 12.695 1 97.69 199 THR A CA 1
ATOM 1476 C C . THR A 1 199 ? -6.207 29.781 11.711 1 97.69 199 THR A C 1
ATOM 1478 O O . THR A 1 199 ? -6.695 29.766 10.578 1 97.69 199 THR A O 1
ATOM 1481 N N . THR A 1 200 ? -5.559 30.859 12.219 1 94.19 200 THR A N 1
ATOM 1482 C CA . THR A 1 200 ? -5.18 31.984 11.367 1 94.19 200 THR A CA 1
ATOM 1483 C C . THR A 1 200 ? -3.73 31.844 10.906 1 94.19 200 THR A C 1
ATOM 1485 O O . THR A 1 200 ? -2.963 31.062 11.477 1 94.19 200 THR A O 1
ATOM 1488 N N . ALA A 1 201 ? -3.459 32.562 9.883 1 91.62 201 ALA A N 1
ATOM 1489 C CA . ALA A 1 201 ? -2.098 32.531 9.352 1 91.62 201 ALA A CA 1
ATOM 1490 C C . ALA A 1 201 ? -1.085 32.906 10.43 1 91.62 201 ALA A C 1
ATOM 1492 O O . ALA A 1 201 ? -1.33 33.812 11.242 1 91.62 201 ALA A O 1
ATOM 1493 N N . PRO A 1 202 ? -0.014 32.188 10.422 1 87.81 202 PRO A N 1
ATOM 1494 C CA . PRO A 1 202 ? 1.007 32.594 11.398 1 87.81 202 PRO A CA 1
ATOM 1495 C C . PRO A 1 202 ? 1.586 33.969 11.133 1 87.81 202 PRO A C 1
ATOM 1497 O O . PRO A 1 202 ? 1.603 34.438 9.984 1 87.81 202 PRO A O 1
ATOM 1500 N N . ALA A 1 203 ? 1.917 34.562 12.203 1 80.19 203 ALA A N 1
ATOM 1501 C CA . ALA A 1 203 ? 2.541 35.875 12.062 1 80.19 203 ALA A CA 1
ATOM 1502 C C . ALA A 1 203 ? 3.891 35.781 11.359 1 80.19 203 ALA A C 1
ATOM 1504 O O . ALA A 1 203 ? 4.633 34.812 11.57 1 80.19 203 ALA A O 1
ATOM 1505 N N . PRO A 1 204 ? 4.09 36.594 10.328 1 74.5 204 PRO A N 1
ATOM 1506 C CA . PRO A 1 204 ? 5.406 36.562 9.688 1 74.5 204 PRO A CA 1
ATOM 1507 C C . PRO A 1 204 ? 6.555 36.656 10.688 1 74.5 204 PRO A C 1
ATOM 1509 O O . PRO A 1 204 ? 6.426 37.344 11.719 1 74.5 204 PRO A O 1
ATOM 1512 N N . LYS A 1 205 ? 7.285 35.656 10.797 1 59.75 205 LYS A N 1
ATOM 1513 C CA . LYS A 1 205 ? 8.453 35.75 11.672 1 59.75 205 LYS A CA 1
ATOM 1514 C C . LYS A 1 205 ? 9.25 37 11.375 1 59.75 205 LYS A C 1
ATOM 1516 O O . LYS A 1 205 ? 9.609 37.281 10.227 1 59.75 205 LYS A O 1
ATOM 1521 N N . VAL A 1 206 ? 9.055 38 12.219 1 50.38 206 VAL A N 1
ATOM 1522 C CA . VAL A 1 206 ? 9.891 39.188 12.078 1 50.38 206 VAL A CA 1
ATOM 1523 C C . VAL A 1 206 ? 11.359 38.781 12.07 1 50.38 206 VAL A C 1
ATOM 1525 O O . VAL A 1 206 ? 11.852 38.156 13.023 1 50.38 206 VAL A O 1
ATOM 1528 N N . GLU A 1 207 ? 11.852 38.531 10.914 1 50.72 207 GLU A N 1
ATOM 1529 C CA . GLU A 1 207 ? 13.289 38.281 10.852 1 50.72 207 GLU A CA 1
ATOM 1530 C C . GLU A 1 207 ? 14.047 39.312 11.711 1 50.72 207 GLU A C 1
ATOM 1532 O O . GLU A 1 207 ? 13.914 40.531 11.516 1 50.72 207 GLU A O 1
ATOM 1537 N N . THR A 1 208 ? 14.258 39.031 12.938 1 50.91 208 THR A N 1
ATOM 1538 C CA . THR A 1 208 ? 15.18 39.938 13.648 1 50.91 208 THR A CA 1
ATOM 1539 C C . THR A 1 208 ? 16.469 40.094 12.859 1 50.91 208 THR A C 1
ATOM 1541 O O . THR A 1 208 ? 17.094 39.125 12.438 1 50.91 208 THR A O 1
ATOM 1544 N N . PRO A 1 209 ? 16.797 41.219 12.438 1 54.12 209 PRO A N 1
ATOM 1545 C CA . PRO A 1 209 ? 18.062 41.406 11.719 1 54.12 209 PRO A CA 1
ATOM 1546 C C . PRO A 1 209 ? 19.234 40.688 12.375 1 54.12 209 PRO A C 1
ATOM 1548 O O . PRO A 1 209 ? 19.312 40.656 13.609 1 54.12 209 PRO A O 1
ATOM 1551 N N . PRO A 1 210 ? 19.828 39.781 11.641 1 53.62 210 PRO A N 1
ATOM 1552 C CA . PRO A 1 210 ? 20.969 39.125 12.25 1 53.62 210 PRO A CA 1
ATOM 1553 C C . PRO A 1 210 ? 21.812 40.062 13.102 1 53.62 210 PRO A C 1
ATOM 1555 O O . PRO A 1 210 ? 22.078 41.188 12.703 1 53.62 210 PRO A O 1
ATOM 1558 N N . ALA A 1 211 ? 21.984 39.781 14.297 1 53.59 211 ALA A N 1
ATOM 1559 C CA . ALA A 1 211 ? 22.922 40.562 15.102 1 53.59 211 ALA A CA 1
ATOM 1560 C C . ALA A 1 211 ? 24.25 40.781 14.367 1 53.59 211 ALA A C 1
ATOM 1562 O O . ALA A 1 211 ? 24.688 39.906 13.625 1 53.59 211 ALA A O 1
ATOM 1563 N N . GLU A 1 212 ? 24.797 41.844 14.047 1 49.47 212 GLU A N 1
ATOM 1564 C CA . GLU A 1 212 ? 26.078 42.156 13.438 1 49.47 212 GLU A CA 1
ATOM 1565 C C . GLU A 1 212 ? 27.203 41.312 14.031 1 49.47 212 GLU A C 1
ATOM 1567 O O . GLU A 1 212 ? 27.391 41.281 15.25 1 49.47 212 GLU A O 1
ATOM 1572 N N . ALA A 1 213 ? 27.609 40.281 13.281 1 53.09 213 ALA A N 1
ATOM 1573 C CA . ALA A 1 213 ? 28.734 39.438 13.688 1 53.09 213 ALA A CA 1
ATOM 1574 C C . ALA A 1 213 ? 29.891 40.25 14.25 1 53.09 213 ALA A C 1
ATOM 1576 O O . ALA A 1 213 ? 30.297 41.25 13.648 1 53.09 213 ALA A O 1
ATOM 1577 N N . ALA A 1 214 ? 30.281 40.125 15.484 1 51.94 214 ALA A N 1
ATOM 1578 C CA . ALA A 1 214 ? 31.422 40.812 16.094 1 51.94 214 ALA A CA 1
ATOM 1579 C C . ALA A 1 214 ? 32.688 40.562 15.289 1 51.94 214 ALA A C 1
ATOM 1581 O O . ALA A 1 214 ? 32.875 39.5 14.688 1 51.94 214 ALA A O 1
ATOM 1582 N N . PRO A 1 215 ? 33.688 41.438 14.992 1 51.91 215 PRO A N 1
ATOM 1583 C CA . PRO A 1 215 ? 34.875 41.25 14.18 1 51.91 215 PRO A CA 1
ATOM 1584 C C . PRO A 1 215 ? 35.812 40.188 14.734 1 51.91 215 PRO A C 1
ATOM 1586 O O . PRO A 1 215 ? 36.031 40.125 15.953 1 51.91 215 PRO A O 1
ATOM 1589 N N . SER A 1 216 ? 35.938 38.969 14.047 1 50.38 216 SER A N 1
ATOM 1590 C CA . SER A 1 216 ? 36.812 37.875 14.43 1 50.38 216 SER A CA 1
ATOM 1591 C C . SER A 1 216 ? 38.219 38.344 14.766 1 50.38 216 SER A C 1
ATOM 1593 O O . SER A 1 216 ? 38.75 39.188 14.07 1 50.38 216 SER A O 1
ATOM 1595 N N . PRO A 1 217 ? 38.781 37.938 15.859 1 50.97 217 PRO A N 1
ATOM 1596 C CA . PRO A 1 217 ? 40.125 38.375 16.25 1 50.97 217 PRO A CA 1
ATOM 1597 C C . PRO A 1 217 ? 41.188 38.031 15.195 1 50.97 217 PRO A C 1
ATOM 1599 O O . PRO A 1 217 ? 41.031 37.062 14.469 1 50.97 217 PRO A O 1
ATOM 1602 N N . ALA A 1 218 ? 42.188 38.875 14.836 1 52.06 218 ALA A N 1
ATOM 1603 C CA . ALA A 1 218 ? 43.25 38.812 13.852 1 52.06 218 ALA A CA 1
ATOM 1604 C C . ALA A 1 218 ? 44.156 37.594 14.086 1 52.06 218 ALA A C 1
ATOM 1606 O O . ALA A 1 218 ? 44.625 37.375 15.211 1 52.06 218 ALA A O 1
ATOM 1607 N N . THR A 1 219 ? 44.062 36.406 13.344 1 49.72 219 THR A N 1
ATOM 1608 C CA . THR A 1 219 ? 44.844 35.188 13.445 1 49.72 219 THR A CA 1
ATOM 1609 C C . THR A 1 219 ? 46.344 35.5 13.352 1 49.72 219 THR A C 1
ATOM 1611 O O . THR A 1 219 ? 46.781 36.188 12.438 1 49.72 219 THR A O 1
ATOM 1614 N N . PRO A 1 220 ? 47.219 35 14.227 1 47.62 220 PRO A N 1
ATOM 1615 C CA . PRO A 1 220 ? 48.656 35.281 14.219 1 47.62 220 PRO A CA 1
ATOM 1616 C C . PRO A 1 220 ? 49.375 34.688 13.008 1 47.62 220 PRO A C 1
ATOM 1618 O O . PRO A 1 220 ? 49.062 33.562 12.602 1 47.62 220 PRO A O 1
ATOM 1621 N N . VAL A 1 221 ? 50.125 35.344 12.094 1 44.94 221 VAL A N 1
ATOM 1622 C CA . VAL A 1 221 ? 50.844 35.031 10.867 1 44.94 221 VAL A CA 1
ATOM 1623 C C . VAL A 1 221 ? 52 34.031 11.18 1 44.94 221 VAL A C 1
ATOM 1625 O O . VAL A 1 221 ? 52.844 34.312 12.031 1 44.94 221 VAL A O 1
ATOM 1628 N N . ALA A 1 222 ? 51.906 32.719 10.852 1 48.66 222 ALA A N 1
ATOM 1629 C CA . ALA A 1 222 ? 52.875 31.656 11.094 1 48.66 222 ALA A CA 1
ATOM 1630 C C . ALA A 1 222 ? 54.219 31.984 10.414 1 48.66 222 ALA A C 1
ATOM 1632 O O . ALA A 1 222 ? 54.219 32.562 9.32 1 48.66 222 ALA A O 1
ATOM 1633 N N . PRO A 1 223 ? 55.438 31.703 10.953 1 43.53 223 PRO A N 1
ATOM 1634 C CA . PRO A 1 223 ? 56.75 32.094 10.406 1 43.53 223 PRO A CA 1
ATOM 1635 C C . PRO A 1 223 ? 57.125 31.328 9.148 1 43.53 223 PRO A C 1
ATOM 1637 O O . PRO A 1 223 ? 56.656 30.188 8.969 1 43.53 223 PRO A O 1
ATOM 1640 N N . ALA A 1 224 ? 57.719 31.859 8.016 1 43.38 224 ALA A N 1
ATOM 1641 C CA . ALA A 1 224 ? 58.094 31.422 6.668 1 43.38 224 ALA A CA 1
ATOM 1642 C C . ALA A 1 224 ? 59.125 30.312 6.719 1 43.38 224 ALA A C 1
ATOM 1644 O O . ALA A 1 224 ? 60.219 30.484 7.289 1 43.38 224 ALA A O 1
ATOM 1645 N N . VAL A 1 225 ? 58.781 28.938 6.73 1 43.56 225 VAL A N 1
ATOM 1646 C CA . VAL A 1 225 ? 59.688 27.797 6.77 1 43.56 225 VAL A CA 1
ATOM 1647 C C . VAL A 1 225 ? 60.594 27.797 5.535 1 43.56 225 VAL A C 1
ATOM 1649 O O . VAL A 1 225 ? 60.125 28.031 4.418 1 43.56 225 VAL A O 1
ATOM 1652 N N . THR A 1 226 ? 61.938 27.844 5.555 1 41.66 226 THR A N 1
ATOM 1653 C CA . THR A 1 226 ? 63.031 27.938 4.578 1 41.66 226 THR A CA 1
ATOM 1654 C C . THR A 1 226 ? 63.125 26.641 3.779 1 41.66 226 THR A C 1
ATOM 1656 O O . THR A 1 226 ? 63.188 25.547 4.355 1 41.66 226 THR A O 1
ATOM 1659 N N . PRO A 1 227 ? 62.938 26.484 2.428 1 40.62 227 PRO A N 1
ATOM 1660 C CA . PRO A 1 227 ? 62.844 25.312 1.538 1 40.62 227 PRO A CA 1
ATOM 1661 C C . PRO A 1 227 ? 64.125 24.516 1.472 1 40.62 227 PRO A C 1
ATOM 1663 O O . PRO A 1 227 ? 65.25 25.109 1.49 1 40.62 227 PRO A O 1
ATOM 1666 N N . ALA A 1 228 ? 64.25 23.219 1.84 1 45 228 ALA A N 1
ATOM 1667 C CA . ALA A 1 228 ? 65.375 22.312 1.874 1 45 228 ALA A CA 1
ATOM 1668 C C . ALA A 1 228 ? 65.938 22.125 0.484 1 45 228 ALA A C 1
ATOM 1670 O O . ALA A 1 228 ? 65.25 22.219 -0.522 1 45 228 ALA A O 1
ATOM 1671 N N . PRO A 1 229 ? 67.25 22.031 0.209 1 38.34 229 PRO A N 1
ATOM 1672 C CA . PRO A 1 229 ? 68 22.047 -1.047 1 38.34 229 PRO A CA 1
ATOM 1673 C C . PRO A 1 229 ? 67.812 20.797 -1.887 1 38.34 229 PRO A C 1
ATOM 1675 O O . PRO A 1 229 ? 67.5 19.719 -1.34 1 38.34 229 PRO A O 1
ATOM 1678 N N . ILE A 1 230 ? 67.438 20.766 -3.262 1 38.97 230 ILE A N 1
ATOM 1679 C CA . ILE A 1 230 ? 67.062 19.812 -4.305 1 38.97 230 ILE A CA 1
ATOM 1680 C C . ILE A 1 230 ? 68.25 18.906 -4.613 1 38.97 230 ILE A C 1
ATOM 1682 O O . ILE A 1 230 ? 69.375 19.375 -4.922 1 38.97 230 ILE A O 1
ATOM 1686 N N . ALA A 1 231 ? 68.312 17.641 -4.117 1 43.34 231 ALA A N 1
ATOM 1687 C CA . ALA A 1 231 ? 69.375 16.656 -4.309 1 43.34 231 ALA A CA 1
ATOM 1688 C C . ALA A 1 231 ? 69.625 16.375 -5.789 1 43.34 231 ALA A C 1
ATOM 1690 O O . ALA A 1 231 ? 68.688 16.312 -6.57 1 43.34 231 ALA A O 1
ATOM 1691 N N . PRO A 1 232 ? 70.75 16.406 -6.336 1 37.66 232 PRO A N 1
ATOM 1692 C CA . PRO A 1 232 ? 71.188 16.359 -7.746 1 37.66 232 PRO A CA 1
ATOM 1693 C C . PRO A 1 232 ? 70.812 15.023 -8.414 1 37.66 232 PRO A C 1
ATOM 1695 O O . PRO A 1 232 ? 70.812 13.992 -7.738 1 37.66 232 PRO A O 1
ATOM 1698 N N . THR A 1 233 ? 70.125 14.938 -9.602 1 38.84 233 THR A N 1
ATOM 1699 C CA . THR A 1 233 ? 69.562 13.891 -10.469 1 38.84 233 THR A CA 1
ATOM 1700 C C . THR A 1 233 ? 70.688 13.008 -11.008 1 38.84 233 THR A C 1
ATOM 1702 O O . THR A 1 233 ? 71.625 13.508 -11.57 1 38.84 233 THR A O 1
ATOM 1705 N N . PRO A 1 234 ? 70.75 11.781 -10.555 1 40.59 234 PRO A N 1
ATOM 1706 C CA . PRO A 1 234 ? 71.875 10.883 -10.938 1 40.59 234 PRO A CA 1
ATOM 1707 C C . PRO A 1 234 ? 71.938 10.672 -12.445 1 40.59 234 PRO A C 1
ATOM 1709 O O . PRO A 1 234 ? 70.938 10.766 -13.148 1 40.59 234 PRO A O 1
ATOM 1712 N N . SER A 1 235 ? 73.062 10.812 -13.117 1 40.34 235 SER A N 1
ATOM 1713 C CA . SER A 1 235 ? 73.5 10.844 -14.516 1 40.34 235 SER A CA 1
ATOM 1714 C C . SER A 1 235 ? 73.125 9.531 -15.219 1 40.34 235 SER A C 1
ATOM 1716 O O . SER A 1 235 ? 73.188 8.461 -14.602 1 40.34 235 SER A O 1
ATOM 1718 N N . PRO A 1 236 ? 72.5 9.492 -16.453 1 43.91 236 PRO A N 1
ATOM 1719 C CA . PRO A 1 236 ? 71.938 8.453 -17.297 1 43.91 236 PRO A CA 1
ATOM 1720 C C . PRO A 1 236 ? 72.938 7.387 -17.719 1 43.91 236 PRO A C 1
ATOM 1722 O O . PRO A 1 236 ? 74.125 7.695 -17.922 1 43.91 236 PRO A O 1
ATOM 1725 N N . PRO A 1 237 ? 72.75 6.109 -17.406 1 44.84 237 PRO A N 1
ATOM 1726 C CA . PRO A 1 237 ? 73.812 5.07 -17.656 1 44.84 237 PRO A CA 1
ATOM 1727 C C . PRO A 1 237 ? 74.125 4.918 -19.125 1 44.84 237 PRO A C 1
ATOM 1729 O O . PRO A 1 237 ? 73.312 5.238 -20 1 44.84 237 PRO A O 1
ATOM 1732 N N . PRO A 1 238 ? 75.375 4.781 -19.594 1 41.25 238 PRO A N 1
ATOM 1733 C CA . PRO A 1 238 ? 75.938 4.828 -20.953 1 41.25 238 PRO A CA 1
ATOM 1734 C C . PRO A 1 238 ? 75.375 3.689 -21.844 1 41.25 238 PRO A C 1
ATOM 1736 O O . PRO A 1 238 ? 75.125 2.586 -21.344 1 41.25 238 PRO A O 1
ATOM 1739 N N . VAL A 1 239 ? 74.688 3.904 -22.938 1 38.12 239 VAL A N 1
ATOM 1740 C CA . VAL A 1 239 ? 74.062 3.062 -23.969 1 38.12 239 VAL A CA 1
ATOM 1741 C C . VAL A 1 239 ? 75.125 2.227 -24.656 1 38.12 239 VAL A C 1
ATOM 1743 O O . VAL A 1 239 ? 76.125 2.768 -25.156 1 38.12 239 VAL A O 1
ATOM 1746 N N . ALA A 1 240 ? 75.25 0.955 -24.438 1 42.19 240 ALA A N 1
ATOM 1747 C CA . ALA A 1 240 ? 76.188 -0.035 -24.969 1 42.19 240 ALA A CA 1
ATOM 1748 C C . ALA A 1 240 ? 76.188 -0.016 -26.484 1 42.19 240 ALA A C 1
ATOM 1750 O O . ALA A 1 240 ? 75.188 0.229 -27.125 1 42.19 240 ALA A O 1
ATOM 1751 N N . PRO A 1 241 ? 77.375 -0.186 -27.234 1 40.09 241 PRO A N 1
ATOM 1752 C CA . PRO A 1 241 ? 77.75 -0.1 -28.625 1 40.09 241 PRO A CA 1
ATOM 1753 C C . PRO A 1 241 ? 77.188 -1.198 -29.5 1 40.09 241 PRO A C 1
ATOM 1755 O O . PRO A 1 241 ? 77.25 -2.383 -29.172 1 40.09 241 PRO A O 1
ATOM 1758 N N . GLN A 1 242 ? 75.938 -1.232 -30.031 1 32.44 242 GLN A N 1
ATOM 1759 C CA . GLN A 1 242 ? 75.438 -2.268 -30.938 1 32.44 242 GLN A CA 1
ATOM 1760 C C . GLN A 1 242 ? 76.375 -2.443 -32.125 1 32.44 242 GLN A C 1
ATOM 1762 O O . GLN A 1 242 ? 76.625 -1.495 -32.875 1 32.44 242 GLN A O 1
ATOM 1767 N N . GLY A 1 243 ? 77.438 -3.342 -32.156 1 29.11 243 GLY A N 1
ATOM 1768 C CA . GLY A 1 243 ? 78 -4.102 -33.25 1 29.11 243 GLY A CA 1
ATOM 1769 C C . GLY A 1 243 ? 77.062 -5.098 -33.875 1 29.11 243 GLY A C 1
ATOM 1770 O O . GLY A 1 243 ? 76.188 -5.605 -33.156 1 29.11 243 GLY A O 1
ATOM 1771 N N . MET B 1 1 ? 15.844 -79.75 -28.312 1 37.97 1 MET B N 1
ATOM 1772 C CA . MET B 1 1 ? 16.031 -78.812 -27.203 1 37.97 1 MET B CA 1
ATOM 1773 C C . MET B 1 1 ? 15.422 -77.5 -27.531 1 37.97 1 MET B C 1
ATOM 1775 O O . MET B 1 1 ? 15.906 -76.812 -28.438 1 37.97 1 MET B O 1
ATOM 1779 N N . GLN B 1 2 ? 14.102 -77.312 -27.453 1 52.47 2 GLN B N 1
ATOM 1780 C CA . GLN B 1 2 ? 13.234 -76.188 -27.797 1 52.47 2 GLN B CA 1
ATOM 1781 C C . GLN B 1 2 ? 13.492 -75 -26.875 1 52.47 2 GLN B C 1
ATOM 1783 O O . GLN B 1 2 ? 13.453 -75.188 -25.641 1 52.47 2 GLN B O 1
ATOM 1788 N N . ARG B 1 3 ? 14.328 -74.062 -27.328 1 56 3 ARG B N 1
ATOM 1789 C CA . ARG B 1 3 ? 14.609 -72.812 -26.672 1 56 3 ARG B CA 1
ATOM 1790 C C . ARG B 1 3 ? 13.336 -71.938 -26.5 1 56 3 ARG B C 1
ATOM 1792 O O . ARG B 1 3 ? 12.68 -71.625 -27.484 1 56 3 ARG B O 1
ATOM 1799 N N . ARG B 1 4 ? 12.602 -72.062 -25.391 1 55.69 4 ARG B N 1
ATOM 1800 C CA . ARG B 1 4 ? 11.484 -71.188 -25.062 1 55.69 4 ARG B CA 1
ATOM 1801 C C . ARG B 1 4 ? 11.969 -69.75 -24.844 1 55.69 4 ARG B C 1
ATOM 1803 O O . ARG B 1 4 ? 12.852 -69.562 -24.016 1 55.69 4 ARG B O 1
ATOM 1810 N N . THR B 1 5 ? 11.875 -69 -25.906 1 53.75 5 THR B N 1
ATOM 1811 C CA . THR B 1 5 ? 12.133 -67.562 -25.797 1 53.75 5 THR B CA 1
ATOM 1812 C C . THR B 1 5 ? 11.109 -66.938 -24.875 1 53.75 5 THR B C 1
ATOM 1814 O O . THR B 1 5 ? 9.906 -67.062 -25.094 1 53.75 5 THR B O 1
ATOM 1817 N N . PHE B 1 6 ? 11.453 -66.688 -23.562 1 53.47 6 PHE B N 1
ATOM 1818 C CA . PHE B 1 6 ? 10.633 -65.938 -22.641 1 53.47 6 PHE B CA 1
ATOM 1819 C C . PHE B 1 6 ? 10.523 -64.5 -23.078 1 53.47 6 PHE B C 1
ATOM 1821 O O . PHE B 1 6 ? 11.539 -63.781 -23.203 1 53.47 6 PHE B O 1
ATOM 1828 N N . LEU B 1 7 ? 9.484 -64.125 -23.812 1 50.84 7 LEU B N 1
ATOM 1829 C CA . LEU B 1 7 ? 9.172 -62.75 -24.125 1 50.84 7 LEU B CA 1
ATOM 1830 C C . LEU B 1 7 ? 8.781 -62 -22.859 1 50.84 7 LEU B C 1
ATOM 1832 O O . LEU B 1 7 ? 7.793 -62.344 -22.203 1 50.84 7 LEU B O 1
ATOM 1836 N N . ALA B 1 8 ? 9.672 -61.312 -22.219 1 51.66 8 ALA B N 1
ATOM 1837 C CA . ALA B 1 8 ? 9.375 -60.406 -21.094 1 51.66 8 ALA B CA 1
ATOM 1838 C C . ALA B 1 8 ? 8.516 -59.25 -21.562 1 51.66 8 ALA B C 1
ATOM 1840 O O . ALA B 1 8 ? 8.922 -58.469 -22.422 1 51.66 8 ALA B O 1
ATOM 1841 N N . THR B 1 9 ? 7.207 -59.344 -21.484 1 50.56 9 THR B N 1
ATOM 1842 C CA . THR B 1 9 ? 6.336 -58.188 -21.703 1 50.56 9 THR B CA 1
ATOM 1843 C C . THR B 1 9 ? 6.555 -57.125 -20.609 1 50.56 9 THR B C 1
ATOM 1845 O O . THR B 1 9 ? 6.355 -57.406 -19.422 1 50.56 9 THR B O 1
ATOM 1848 N N . GLY B 1 10 ? 7.359 -56.125 -20.844 1 45.56 10 GLY B N 1
ATOM 1849 C CA . GLY B 1 10 ? 7.492 -54.969 -19.984 1 45.56 10 GLY B CA 1
ATOM 1850 C C . GLY B 1 10 ? 6.203 -54.156 -19.828 1 45.56 10 GLY B C 1
ATOM 1851 O O . GLY B 1 10 ? 5.668 -53.656 -20.812 1 45.56 10 GLY B O 1
ATOM 1852 N N . ALA B 1 11 ? 5.387 -54.469 -18.812 1 45.09 11 ALA B N 1
ATOM 1853 C CA . ALA B 1 11 ? 4.223 -53.625 -18.5 1 45.09 11 ALA B CA 1
ATOM 1854 C C . ALA B 1 11 ? 4.641 -52.188 -18.172 1 45.09 11 ALA B C 1
ATOM 1856 O O . ALA B 1 11 ? 5.402 -51.969 -17.234 1 45.09 11 ALA B O 1
ATOM 1857 N N . ALA B 1 12 ? 4.477 -51.312 -19.125 1 46.31 12 ALA B N 1
ATOM 1858 C CA . ALA B 1 12 ? 4.602 -49.875 -18.828 1 46.31 12 ALA B CA 1
ATOM 1859 C C . ALA B 1 12 ? 3.535 -49.438 -17.844 1 46.31 12 ALA B C 1
ATOM 1861 O O . ALA B 1 12 ? 2.338 -49.531 -18.109 1 46.31 12 ALA B O 1
ATOM 1862 N N . LEU B 1 13 ? 3.809 -49.344 -16.609 1 43.78 13 LEU B N 1
ATOM 1863 C CA . LEU B 1 13 ? 2.93 -48.688 -15.641 1 43.78 13 LEU B CA 1
ATOM 1864 C C . LEU B 1 13 ? 2.551 -47.281 -16.094 1 43.78 13 LEU B C 1
ATOM 1866 O O . LEU B 1 13 ? 3.408 -46.406 -16.188 1 43.78 13 LEU B O 1
ATOM 1870 N N . VAL B 1 14 ? 1.465 -47.219 -16.797 1 42 14 VAL B N 1
ATOM 1871 C CA . VAL B 1 14 ? 0.901 -45.875 -17.047 1 42 14 VAL B CA 1
ATOM 1872 C C . VAL B 1 14 ? 0.662 -45.156 -15.727 1 42 14 VAL B C 1
ATOM 1874 O O . VAL B 1 14 ? -0.086 -45.656 -14.867 1 42 14 VAL B O 1
ATOM 1877 N N . ALA B 1 15 ? 1.514 -44.312 -15.266 1 42.88 15 ALA B N 1
ATOM 1878 C CA . ALA B 1 15 ? 1.265 -43.406 -14.133 1 42.88 15 ALA B CA 1
ATOM 1879 C C . ALA B 1 15 ? -0.106 -42.75 -14.25 1 42.88 15 ALA B C 1
ATOM 1881 O O . ALA B 1 15 ? -0.412 -42.125 -15.258 1 42.88 15 ALA B O 1
ATOM 1882 N N . SER B 1 16 ? -1.113 -43.281 -13.586 1 41.62 16 SER B N 1
ATOM 1883 C CA . SER B 1 16 ? -2.393 -42.594 -13.5 1 41.62 16 SER B CA 1
ATOM 1884 C C . SER B 1 16 ? -2.205 -41.125 -13.117 1 41.62 16 SER B C 1
ATOM 1886 O O . SER B 1 16 ? -1.396 -40.812 -12.242 1 41.62 16 SER B O 1
ATOM 1888 N N . PRO B 1 17 ? -2.701 -40.219 -13.906 1 43 17 PRO B N 1
ATOM 1889 C CA . PRO B 1 17 ? -2.611 -38.812 -13.492 1 43 17 PRO B CA 1
ATOM 1890 C C . PRO B 1 17 ? -3.055 -38.594 -12.055 1 43 17 PRO B C 1
ATOM 1892 O O . PRO B 1 17 ? -4.07 -39.156 -11.625 1 43 17 PRO B O 1
ATOM 1895 N N . ALA B 1 18 ? -2.205 -38.344 -11.125 1 43.62 18 ALA B N 1
ATOM 1896 C CA . ALA B 1 18 ? -2.574 -38 -9.758 1 43.62 18 ALA B CA 1
ATOM 1897 C C . ALA B 1 18 ? -3.848 -37.156 -9.727 1 43.62 18 ALA B C 1
ATOM 1899 O O . ALA B 1 18 ? -3.932 -36.125 -10.391 1 43.62 18 ALA B O 1
ATOM 1900 N N . LEU B 1 19 ? -4.969 -37.688 -9.523 1 43.44 19 LEU B N 1
ATOM 1901 C CA . LEU B 1 19 ? -6.25 -37.031 -9.32 1 43.44 19 LEU B CA 1
ATOM 1902 C C . LEU B 1 19 ? -6.09 -35.812 -8.422 1 43.44 19 LEU B C 1
ATOM 1904 O O . LEU B 1 19 ? -5.41 -35.875 -7.395 1 43.44 19 LEU B O 1
ATOM 1908 N N . ALA B 1 20 ? -6.191 -34.531 -8.914 1 50.5 20 ALA B N 1
ATOM 1909 C CA . ALA B 1 20 ? -6.277 -33.281 -8.18 1 50.5 20 ALA B CA 1
ATOM 1910 C C . ALA B 1 20 ? -7.086 -33.469 -6.895 1 50.5 20 ALA B C 1
ATOM 1912 O O . ALA B 1 20 ? -8.125 -34.125 -6.895 1 50.5 20 ALA B O 1
ATOM 1913 N N . ALA B 1 21 ? -6.391 -33.438 -5.691 1 55.25 21 ALA B N 1
ATOM 1914 C CA . ALA B 1 21 ? -7.145 -33.469 -4.438 1 55.25 21 ALA B CA 1
ATOM 1915 C C . ALA B 1 21 ? -8.414 -32.625 -4.539 1 55.25 21 ALA B C 1
ATOM 1917 O O . ALA B 1 21 ? -8.438 -31.609 -5.234 1 55.25 21 ALA B O 1
ATOM 1918 N N . PRO B 1 22 ? -9.5 -33.125 -4.145 1 71 22 PRO B N 1
ATOM 1919 C CA . PRO B 1 22 ? -10.758 -32.406 -4.199 1 71 22 PRO B CA 1
ATOM 1920 C C . PRO B 1 22 ? -10.625 -30.969 -3.676 1 71 22 PRO B C 1
ATOM 1922 O O . PRO B 1 22 ? -9.898 -30.719 -2.707 1 71 22 PRO B O 1
ATOM 1925 N N . GLY B 1 23 ? -10.789 -29.953 -4.559 1 91.81 23 GLY B N 1
ATOM 1926 C CA . GLY B 1 23 ? -10.898 -28.562 -4.16 1 91.81 23 GLY B CA 1
ATOM 1927 C C . GLY B 1 23 ? -9.664 -27.75 -4.5 1 91.81 23 GLY B C 1
ATOM 1928 O O . GLY B 1 23 ? -9.516 -26.609 -4.039 1 91.81 23 GLY B O 1
ATOM 1929 N N . VAL B 1 24 ? -8.727 -28.531 -5.199 1 96.5 24 VAL B N 1
ATOM 1930 C CA . VAL B 1 24 ? -7.523 -27.828 -5.637 1 96.5 24 VAL B CA 1
ATOM 1931 C C . VAL B 1 24 ? -7.516 -27.703 -7.16 1 96.5 24 VAL B C 1
ATOM 1933 O O . VAL B 1 24 ? -7.816 -28.672 -7.863 1 96.5 24 VAL B O 1
ATOM 1936 N N . VAL B 1 25 ? -7.207 -26.516 -7.645 1 98.12 25 VAL B N 1
ATOM 1937 C CA . VAL B 1 25 ? -7.059 -26.25 -9.078 1 98.12 25 VAL B CA 1
ATOM 1938 C C . VAL B 1 25 ? -5.609 -25.906 -9.391 1 98.12 25 VAL B C 1
ATOM 1940 O O . VAL B 1 25 ? -4.984 -25.125 -8.664 1 98.12 25 VAL B O 1
ATOM 1943 N N . TYR B 1 26 ? -5.09 -26.484 -10.445 1 98.38 26 TYR B N 1
ATOM 1944 C CA . TYR B 1 26 ? -3.703 -26.219 -10.805 1 98.38 26 TYR B CA 1
ATOM 1945 C C . TYR B 1 26 ? -3.623 -25.266 -11.992 1 98.38 26 TYR B C 1
ATOM 1947 O O . TYR B 1 26 ? -4.387 -25.391 -12.953 1 98.38 26 TYR B O 1
ATOM 1955 N N . VAL B 1 27 ? -2.719 -24.297 -11.922 1 98.88 27 VAL B N 1
ATOM 1956 C CA . VAL B 1 27 ? -2.488 -23.328 -12.977 1 98.88 27 VAL B CA 1
ATOM 1957 C C . VAL B 1 27 ? -0.992 -23.203 -13.258 1 98.88 27 VAL B C 1
ATOM 1959 O O . VAL B 1 27 ? -0.18 -23.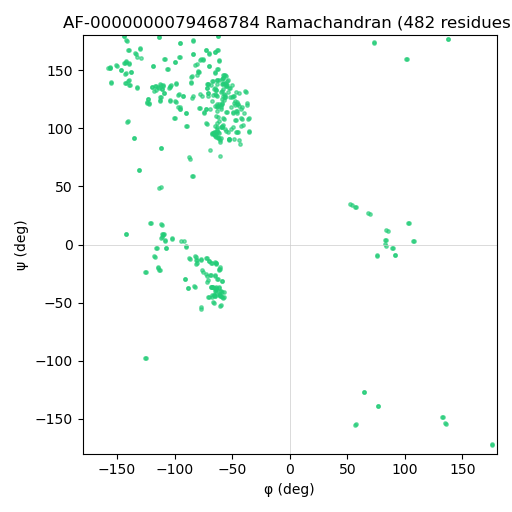172 -12.336 1 98.88 27 VAL B O 1
ATOM 1962 N N . LYS B 1 28 ? -0.638 -23.203 -14.484 1 98.88 28 LYS B N 1
ATOM 1963 C CA . LYS B 1 28 ? 0.741 -23.016 -14.922 1 98.88 28 LYS B CA 1
ATOM 1964 C C . LYS B 1 28 ? 0.947 -21.609 -15.469 1 98.88 28 LYS B C 1
ATOM 1966 O O . LYS B 1 28 ? 0.22 -21.172 -16.359 1 98.88 28 LYS B O 1
ATOM 1971 N N . LEU B 1 29 ? 1.863 -20.859 -14.945 1 98.94 29 LEU B N 1
ATOM 1972 C CA . LEU B 1 29 ? 2.375 -19.625 -15.516 1 98.94 29 LEU B CA 1
ATOM 1973 C C . LEU B 1 29 ? 3.645 -19.875 -16.312 1 98.94 29 LEU B C 1
ATOM 1975 O O . LEU B 1 29 ? 4.648 -20.328 -15.773 1 98.94 29 LEU B O 1
ATOM 1979 N N . THR B 1 30 ? 3.596 -19.594 -17.562 1 98.88 30 THR B N 1
ATOM 1980 C CA . THR B 1 30 ? 4.766 -19.734 -18.422 1 98.88 30 THR B CA 1
ATOM 1981 C C . THR B 1 30 ? 5.48 -18.391 -18.594 1 98.88 30 THR B C 1
ATOM 1983 O O . THR B 1 30 ? 4.852 -17.391 -18.906 1 98.88 30 THR B O 1
ATOM 1986 N N . THR B 1 31 ? 6.789 -18.391 -18.359 1 98.88 31 THR B N 1
ATOM 1987 C CA . THR B 1 31 ? 7.609 -17.203 -18.516 1 98.88 31 THR B CA 1
ATOM 1988 C C . THR B 1 31 ? 8.844 -17.5 -19.359 1 98.88 31 THR B C 1
ATOM 1990 O O . THR B 1 31 ? 9.18 -18.656 -19.578 1 98.88 31 THR B O 1
ATOM 1993 N N . PRO B 1 32 ? 9.57 -16.438 -19.797 1 98.75 32 PRO B N 1
ATOM 1994 C CA . PRO B 1 32 ? 10.797 -16.656 -20.578 1 98.75 32 PRO B CA 1
ATOM 1995 C C . PRO B 1 32 ? 11.906 -17.297 -19.734 1 98.75 32 PRO B C 1
ATOM 1997 O O . PRO B 1 32 ? 12.875 -17.812 -20.297 1 98.75 32 PRO B O 1
ATOM 2000 N N . VAL B 1 33 ? 11.789 -17.281 -18.453 1 98.5 33 VAL B N 1
ATOM 2001 C CA . VAL B 1 33 ? 12.883 -17.797 -17.625 1 98.5 33 VAL B CA 1
ATOM 2002 C C . VAL B 1 33 ? 12.453 -19.094 -16.953 1 98.5 33 VAL B C 1
ATOM 2004 O O . VAL B 1 33 ? 13.133 -19.578 -16.047 1 98.5 33 VAL B O 1
ATOM 2007 N N . GLY B 1 34 ? 11.336 -19.656 -17.297 1 98.75 34 GLY B N 1
ATOM 2008 C CA . GLY B 1 34 ? 10.852 -20.922 -16.766 1 98.75 34 GLY B CA 1
ATOM 2009 C C . GLY B 1 34 ? 9.367 -20.891 -16.438 1 98.75 34 GLY B C 1
ATOM 2010 O O . GLY B 1 34 ? 8.711 -19.859 -16.578 1 98.75 34 GLY B O 1
ATOM 2011 N N . ALA B 1 35 ? 8.906 -22.031 -16.016 1 98.75 35 ALA B N 1
ATOM 2012 C CA . ALA B 1 35 ? 7.488 -22.156 -15.672 1 98.75 35 ALA B CA 1
ATOM 2013 C C . ALA B 1 35 ? 7.301 -22.234 -14.156 1 98.75 35 ALA B C 1
ATOM 2015 O O . ALA B 1 35 ? 8.188 -22.719 -13.438 1 98.75 35 ALA B O 1
ATOM 2016 N N . ILE B 1 36 ? 6.113 -21.75 -13.703 1 98.81 36 ILE B N 1
ATOM 2017 C CA . ILE B 1 36 ? 5.656 -21.828 -12.32 1 98.81 36 ILE B CA 1
ATOM 2018 C C . ILE B 1 36 ? 4.312 -22.547 -12.266 1 98.81 36 ILE B C 1
ATOM 2020 O O . ILE B 1 36 ? 3.369 -22.172 -12.969 1 98.81 36 ILE B O 1
ATOM 2024 N N . VAL B 1 37 ? 4.215 -23.578 -11.484 1 98.88 37 VAL B N 1
ATOM 2025 C CA . VAL B 1 37 ? 2.947 -24.281 -11.336 1 98.88 37 VAL B CA 1
ATOM 2026 C C . VAL B 1 37 ? 2.367 -24.016 -9.945 1 98.88 37 VAL B C 1
ATOM 2028 O O . VAL B 1 37 ? 3.055 -24.172 -8.938 1 98.88 37 VAL B O 1
ATOM 2031 N N . LEU B 1 38 ? 1.152 -23.656 -9.953 1 98.88 38 LEU B N 1
ATOM 2032 C CA . LEU B 1 38 ? 0.419 -23.281 -8.75 1 98.88 38 LEU B CA 1
ATOM 2033 C C . LEU B 1 38 ? -0.631 -24.344 -8.406 1 98.88 38 LEU B C 1
ATOM 2035 O O . LEU B 1 38 ? -1.301 -24.875 -9.297 1 98.88 38 LEU B O 1
ATOM 2039 N N . ALA B 1 39 ? -0.734 -24.672 -7.129 1 98.75 39 ALA B N 1
ATOM 2040 C CA . ALA B 1 39 ? -1.899 -25.359 -6.562 1 98.75 39 ALA B CA 1
ATOM 2041 C C . ALA B 1 39 ? -2.816 -24.359 -5.852 1 98.75 39 ALA B C 1
ATOM 2043 O O . ALA B 1 39 ? -2.48 -23.859 -4.781 1 98.75 39 ALA B O 1
ATOM 2044 N N . LEU B 1 40 ? -3.98 -24.062 -6.418 1 98.81 40 LEU B N 1
ATOM 2045 C CA . LEU B 1 40 ? -4.922 -23.094 -5.871 1 98.81 40 LEU B CA 1
ATOM 2046 C C . LEU B 1 40 ? -5.941 -23.766 -4.969 1 98.81 40 LEU B C 1
ATOM 2048 O O . LEU B 1 40 ? -6.574 -24.75 -5.363 1 98.81 40 LEU B O 1
ATOM 2052 N N . GLU B 1 41 ? -6.066 -23.234 -3.783 1 98.5 41 GLU B N 1
ATOM 2053 C CA . GLU B 1 41 ? -6.887 -23.859 -2.742 1 98.5 41 GLU B CA 1
ATOM 2054 C C . GLU B 1 41 ? -8.344 -23.406 -2.85 1 98.5 41 GLU B C 1
ATOM 2056 O O . GLU B 1 41 ? -8.859 -22.734 -1.953 1 98.5 41 GLU B O 1
ATOM 2061 N N . GLN B 1 42 ? -9.062 -23.938 -3.828 1 98.25 42 GLN B N 1
ATOM 2062 C CA . GLN B 1 42 ? -10.422 -23.516 -4.148 1 98.25 42 GLN B CA 1
ATOM 2063 C C . GLN B 1 42 ? -11.375 -23.812 -2.996 1 98.25 42 GLN B C 1
ATOM 2065 O O . GLN B 1 42 ? -12.32 -23.062 -2.75 1 98.25 42 GLN B O 1
ATOM 2070 N N . ALA B 1 43 ? -11.211 -24.891 -2.311 1 97.81 43 ALA B N 1
ATOM 2071 C CA . ALA B 1 43 ? -12.086 -25.234 -1.192 1 97.81 43 ALA B CA 1
ATOM 2072 C C . ALA B 1 43 ? -11.953 -24.234 -0.053 1 97.81 43 ALA B C 1
ATOM 2074 O O . ALA B 1 43 ? -12.945 -23.844 0.57 1 97.81 43 ALA B O 1
ATOM 2075 N N . ASN B 1 44 ? -10.789 -23.797 0.241 1 97.94 44 ASN B N 1
ATOM 2076 C CA . ASN B 1 44 ? -10.508 -22.906 1.367 1 97.94 44 ASN B CA 1
ATOM 2077 C C . ASN B 1 44 ? -10.781 -21.453 1.013 1 97.94 44 ASN B C 1
ATOM 2079 O O . ASN B 1 44 ? -11.172 -20.672 1.873 1 97.94 44 ASN B O 1
ATOM 2083 N N . ALA B 1 45 ? -10.484 -21.109 -0.235 1 98.38 45 ALA B N 1
ATOM 2084 C CA . ALA B 1 45 ? -10.602 -19.719 -0.673 1 98.38 45 ALA B CA 1
ATOM 2085 C C . ALA B 1 45 ? -11.375 -19.625 -1.984 1 98.38 45 ALA B C 1
ATOM 2087 O O . ALA B 1 45 ? -10.852 -19.125 -2.984 1 98.38 45 ALA B O 1
ATOM 2088 N N . PRO B 1 46 ? -12.578 -19.984 -1.991 1 98.38 46 PRO B N 1
ATOM 2089 C CA . PRO B 1 46 ? -13.32 -20.125 -3.246 1 98.38 46 PRO B CA 1
ATOM 2090 C C . PRO B 1 46 ? -13.484 -18.797 -3.982 1 98.38 46 PRO B C 1
ATOM 2092 O O . PRO B 1 46 ? -13.438 -18.766 -5.215 1 98.38 46 PRO B O 1
ATOM 2095 N N . VAL B 1 47 ? -13.727 -17.672 -3.297 1 98.44 47 VAL B N 1
ATOM 2096 C CA . VAL B 1 47 ? -13.961 -16.391 -3.943 1 98.44 47 VAL B CA 1
ATOM 2097 C C . VAL B 1 47 ? -12.664 -15.883 -4.574 1 98.44 47 VAL B C 1
ATOM 2099 O O . VAL B 1 47 ? -12.648 -15.453 -5.727 1 98.44 47 VAL B O 1
ATOM 2102 N N . THR B 1 48 ? -11.602 -15.969 -3.844 1 98.38 48 THR B N 1
ATOM 2103 C CA . THR B 1 48 ? -10.312 -15.484 -4.312 1 98.38 48 THR B CA 1
ATOM 2104 C C . THR B 1 48 ? -9.805 -16.344 -5.473 1 98.38 48 THR B C 1
ATOM 2106 O O . THR B 1 48 ? -9.32 -15.805 -6.477 1 98.38 48 THR B O 1
ATOM 2109 N N . VAL B 1 49 ? -9.906 -17.625 -5.344 1 98.69 49 VAL B N 1
ATOM 2110 C CA . VAL B 1 49 ? -9.492 -18.516 -6.422 1 98.69 49 VAL B CA 1
ATOM 2111 C C . VAL B 1 49 ? -10.328 -18.234 -7.672 1 98.69 49 VAL B C 1
ATOM 2113 O O . VAL B 1 49 ? -9.789 -18.156 -8.781 1 98.69 49 VAL B O 1
ATOM 2116 N N . ALA B 1 50 ? -11.609 -18.078 -7.508 1 98.44 50 ALA B N 1
ATOM 2117 C CA . ALA B 1 50 ? -12.477 -17.797 -8.648 1 98.44 50 ALA B CA 1
ATOM 2118 C C . ALA B 1 50 ? -12.055 -16.5 -9.352 1 98.44 50 ALA B C 1
ATOM 2120 O O . ALA B 1 50 ? -12.102 -16.422 -10.586 1 98.44 50 ALA B O 1
ATOM 2121 N N . ASN B 1 51 ? -11.688 -15.523 -8.641 1 98.56 51 ASN B N 1
ATOM 2122 C CA . ASN B 1 51 ? -11.219 -14.266 -9.219 1 98.56 51 ASN B CA 1
ATOM 2123 C C . ASN B 1 51 ? -9.984 -14.484 -10.086 1 98.56 51 ASN B C 1
ATOM 2125 O O . ASN B 1 51 ? -9.938 -14.047 -11.242 1 98.56 51 ASN B O 1
ATOM 2129 N N . PHE B 1 52 ? -8.992 -15.133 -9.492 1 98.69 52 PHE B N 1
ATOM 2130 C CA . PHE B 1 52 ? -7.762 -15.414 -10.227 1 98.69 52 PHE B CA 1
ATOM 2131 C C . PHE B 1 52 ? -8.055 -16.219 -11.492 1 98.69 52 PHE B C 1
ATOM 2133 O O . PHE B 1 52 ? -7.516 -15.93 -12.562 1 98.69 52 PHE B O 1
ATOM 2140 N N . LEU B 1 53 ? -8.93 -17.156 -11.398 1 98.75 53 LEU B N 1
ATOM 2141 C CA . LEU B 1 53 ? -9.25 -18.031 -12.523 1 98.75 53 LEU B CA 1
ATOM 2142 C C . LEU B 1 53 ? -10.031 -17.281 -13.586 1 98.75 53 LEU B C 1
ATOM 2144 O O . LEU B 1 53 ? -9.898 -17.562 -14.781 1 98.75 53 LEU B O 1
ATOM 2148 N N . ARG B 1 54 ? -10.836 -16.328 -13.211 1 98.44 54 ARG B N 1
ATOM 2149 C CA . ARG B 1 54 ? -11.523 -15.508 -14.203 1 98.44 54 ARG B CA 1
ATOM 2150 C C . ARG B 1 54 ? -10.531 -14.797 -15.117 1 98.44 54 ARG B C 1
ATOM 2152 O O . ARG B 1 54 ? -10.695 -14.789 -16.344 1 98.44 54 ARG B O 1
ATOM 2159 N N . TYR B 1 55 ? -9.477 -14.211 -14.547 1 98.56 55 TYR B N 1
ATOM 2160 C CA . TYR B 1 55 ? -8.438 -13.57 -15.336 1 98.56 55 TYR B CA 1
ATOM 2161 C C . TYR B 1 55 ? -7.668 -14.594 -16.172 1 98.56 55 TYR B C 1
ATOM 2163 O O . TYR B 1 55 ? -7.297 -14.32 -17.312 1 98.56 55 TYR B O 1
ATOM 2171 N N . THR B 1 56 ? -7.438 -15.766 -15.602 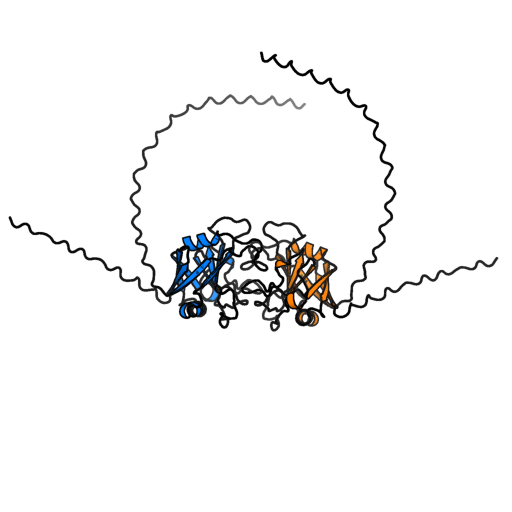1 98.69 56 THR B N 1
ATOM 2172 C CA . THR B 1 56 ? -6.738 -16.844 -16.281 1 98.69 56 THR B CA 1
ATOM 2173 C C . THR B 1 56 ? -7.559 -17.359 -17.469 1 98.69 56 THR B C 1
ATOM 2175 O O . THR B 1 56 ? -7.066 -17.422 -18.594 1 98.69 56 THR B O 1
ATOM 2178 N N . ASP B 1 57 ? -8.805 -17.656 -17.203 1 98.56 57 ASP B N 1
ATOM 2179 C CA . ASP B 1 57 ? -9.656 -18.312 -18.188 1 98.56 57 ASP B CA 1
ATOM 2180 C C . ASP B 1 57 ? -10.031 -17.375 -19.328 1 98.56 57 ASP B C 1
ATOM 2182 O O . ASP B 1 57 ? -10.281 -17.812 -20.453 1 98.56 57 ASP B O 1
ATOM 2186 N N . THR B 1 58 ? -10.055 -16.094 -19.047 1 98 58 THR B N 1
ATOM 2187 C CA . THR B 1 58 ? -10.344 -15.117 -20.094 1 98 58 THR B CA 1
ATOM 2188 C C . THR B 1 58 ? -9.055 -14.625 -20.75 1 98 58 THR B C 1
ATOM 2190 O O . THR B 1 58 ? -9.078 -13.68 -21.531 1 98 58 THR B O 1
ATOM 2193 N N . LYS B 1 59 ? -7.895 -15.164 -20.359 1 98.19 59 LYS B N 1
ATOM 2194 C CA . LYS B 1 59 ? -6.566 -14.953 -20.922 1 98.19 59 LYS B CA 1
ATOM 2195 C C . LYS B 1 59 ? -6.078 -13.531 -20.672 1 98.19 59 LYS B C 1
ATOM 2197 O O . LYS B 1 59 ? -5.242 -13.016 -21.422 1 98.19 59 LYS B O 1
ATOM 2202 N N . ARG B 1 60 ? -6.516 -12.945 -19.688 1 97.81 60 ARG B N 1
ATOM 2203 C CA . ARG B 1 60 ? -6.125 -11.57 -19.375 1 97.81 60 ARG B CA 1
ATOM 2204 C C . ARG B 1 60 ? -4.719 -11.523 -18.797 1 97.81 60 ARG B C 1
ATOM 2206 O O . ARG B 1 60 ? -4.066 -10.477 -18.828 1 97.81 60 ARG B O 1
ATOM 2213 N N . TYR B 1 61 ? -4.293 -12.586 -18.25 1 98.31 61 TYR B N 1
ATOM 2214 C CA . TYR B 1 61 ? -2.936 -12.625 -17.719 1 98.31 61 TYR B CA 1
ATOM 2215 C C . TYR B 1 61 ? -1.922 -12.875 -18.828 1 98.31 61 TYR B C 1
ATOM 2217 O O . TYR B 1 61 ? -0.715 -12.734 -18.625 1 98.31 61 TYR B O 1
ATOM 2225 N N . ASP B 1 62 ? -2.404 -13.305 -20.062 1 98.38 62 ASP B N 1
ATOM 2226 C CA . ASP B 1 62 ? -1.467 -13.453 -21.188 1 98.38 62 ASP B CA 1
ATOM 2227 C C . ASP B 1 62 ? -0.846 -12.109 -21.547 1 98.38 62 ASP B C 1
ATOM 2229 O O . ASP B 1 62 ? -1.56 -11.164 -21.891 1 98.38 62 ASP B O 1
ATOM 2233 N N . GLY B 1 63 ? 0.459 -12.016 -21.438 1 97.38 63 GLY B N 1
ATOM 2234 C CA . GLY B 1 63 ? 1.16 -10.781 -21.766 1 97.38 63 GLY B CA 1
ATOM 2235 C C . GLY B 1 63 ? 1.336 -9.867 -20.562 1 97.38 63 GLY B C 1
ATOM 2236 O O . GLY B 1 63 ? 2.039 -8.859 -20.641 1 97.38 63 GLY B O 1
ATOM 2237 N N . ALA B 1 64 ? 0.687 -10.219 -19.469 1 97.69 64 ALA B N 1
ATOM 2238 C CA . ALA B 1 64 ? 0.975 -9.5 -18.234 1 97.69 64 ALA B CA 1
ATOM 2239 C C . ALA B 1 64 ? 2.43 -9.688 -17.828 1 97.69 64 ALA B C 1
ATOM 2241 O O . ALA B 1 64 ? 3.207 -10.328 -18.531 1 97.69 64 ALA B O 1
ATOM 2242 N N . THR B 1 65 ? 2.854 -9.047 -16.672 1 97.94 65 THR B N 1
ATOM 2243 C CA . THR B 1 65 ? 4.254 -9.141 -16.281 1 97.94 65 THR B CA 1
ATOM 2244 C C . THR B 1 65 ? 4.371 -9.359 -14.773 1 97.94 65 THR B C 1
ATOM 2246 O O . THR B 1 65 ? 3.473 -8.984 -14.016 1 97.94 65 THR B O 1
ATOM 2249 N N . PHE B 1 66 ? 5.383 -10.055 -14.406 1 98.56 66 PHE B N 1
ATOM 2250 C CA . PHE B 1 66 ? 5.977 -9.742 -13.109 1 98.56 66 PHE B CA 1
ATOM 2251 C C . PHE B 1 66 ? 6.75 -8.43 -13.172 1 98.56 66 PHE B C 1
ATOM 2253 O O . PHE B 1 66 ? 7.77 -8.336 -13.859 1 98.56 66 PHE B O 1
ATOM 2260 N N . TYR B 1 67 ? 6.316 -7.41 -12.406 1 96.5 67 TYR B N 1
ATOM 2261 C CA . TYR B 1 67 ? 6.871 -6.074 -12.609 1 96.5 67 TYR B CA 1
ATOM 2262 C C . TYR B 1 67 ? 7.598 -5.594 -11.352 1 96.5 67 TYR B C 1
ATOM 2264 O O . TYR B 1 67 ? 8.328 -4.602 -11.398 1 96.5 67 TYR B O 1
ATOM 2272 N N . ARG B 1 68 ? 7.453 -6.309 -10.266 1 95.06 68 ARG B N 1
ATOM 2273 C CA . ARG B 1 68 ? 8.016 -5.844 -9.008 1 95.06 68 ARG B CA 1
ATOM 2274 C C . ARG B 1 68 ? 8.641 -6.996 -8.227 1 95.06 68 ARG B C 1
ATOM 2276 O O . ARG B 1 68 ? 8.094 -8.102 -8.195 1 95.06 68 ARG B O 1
ATOM 2283 N N . ALA B 1 69 ? 9.773 -6.75 -7.688 1 96.5 69 ALA B N 1
ATOM 2284 C CA . ALA B 1 69 ? 10.445 -7.625 -6.723 1 96.5 69 ALA B CA 1
ATOM 2285 C C . ALA B 1 69 ? 10.75 -6.879 -5.43 1 96.5 69 ALA B C 1
ATOM 2287 O O . ALA B 1 69 ? 11.445 -5.859 -5.438 1 96.5 69 ALA B O 1
ATOM 2288 N N . SER B 1 70 ? 10.219 -7.43 -4.375 1 93.44 70 SER B N 1
ATOM 2289 C CA . SER B 1 70 ? 10.367 -6.785 -3.07 1 93.44 70 SER B CA 1
ATOM 2290 C C . SER B 1 70 ? 11.258 -7.613 -2.145 1 93.44 70 SER B C 1
ATOM 2292 O O . SER B 1 70 ? 11.008 -8.805 -1.943 1 93.44 70 SER B O 1
ATOM 2294 N N . ARG B 1 71 ? 12.258 -7.016 -1.586 1 89.56 71 ARG B N 1
ATOM 2295 C CA . ARG B 1 71 ? 13.148 -7.57 -0.574 1 89.56 71 ARG B CA 1
ATOM 2296 C C . ARG B 1 71 ? 13.484 -6.531 0.493 1 89.56 71 ARG B C 1
ATOM 2298 O O . ARG B 1 71 ? 13.383 -5.328 0.248 1 89.56 71 ARG B O 1
ATOM 2305 N N . PRO B 1 72 ? 13.836 -7.133 1.65 1 80.69 72 PRO B N 1
ATOM 2306 C CA . PRO B 1 72 ? 14.273 -6.145 2.641 1 80.69 72 PRO B CA 1
ATOM 2307 C C . PRO B 1 72 ? 15.422 -5.27 2.135 1 80.69 72 PRO B C 1
ATOM 2309 O O . PRO B 1 72 ? 16.25 -5.727 1.345 1 80.69 72 PRO B O 1
ATOM 2312 N N . LYS B 1 73 ? 15.391 -4.062 2.566 1 68.5 73 LYS B N 1
ATOM 2313 C CA . LYS B 1 73 ? 16.438 -3.127 2.176 1 68.5 73 LYS B CA 1
ATOM 2314 C C . LYS B 1 73 ? 17.828 -3.703 2.459 1 68.5 73 LYS B C 1
ATOM 2316 O O . LYS B 1 73 ? 18.062 -4.234 3.545 1 68.5 73 LYS B O 1
ATOM 2321 N N . GLY B 1 74 ? 18.641 -3.537 1.492 1 75.5 74 GLY B N 1
ATOM 2322 C CA . GLY B 1 74 ? 20.016 -4 1.629 1 75.5 74 GLY B CA 1
ATOM 2323 C C . GLY B 1 74 ? 20.156 -5.508 1.501 1 75.5 74 GLY B C 1
ATOM 2324 O O . GLY B 1 74 ? 21.266 -6.031 1.451 1 75.5 74 GLY B O 1
ATOM 2325 N N . TYR B 1 75 ? 19.094 -6.168 1.482 1 82.44 75 TYR B N 1
ATOM 2326 C CA . TYR B 1 75 ? 19.125 -7.621 1.371 1 82.44 75 TYR B CA 1
ATOM 2327 C C . TYR B 1 75 ? 19.391 -8.055 -0.066 1 82.44 75 TYR B C 1
ATOM 2329 O O . TYR B 1 75 ? 18.75 -7.559 -0.999 1 82.44 75 TYR B O 1
ATOM 2337 N N . THR B 1 76 ? 20.328 -8.922 -0.296 1 87.75 76 THR B N 1
ATOM 2338 C CA . THR B 1 76 ? 20.719 -9.305 -1.648 1 87.75 76 THR B CA 1
ATOM 2339 C C . THR B 1 76 ? 20.422 -10.781 -1.9 1 87.75 76 THR B C 1
ATOM 2341 O O . THR B 1 76 ? 20.594 -11.273 -3.018 1 87.75 76 THR B O 1
ATOM 2344 N N . GLY B 1 77 ? 19.953 -11.477 -0.926 1 91.5 77 GLY B N 1
ATOM 2345 C CA . GLY B 1 77 ? 19.656 -12.891 -1.069 1 91.5 77 GLY B CA 1
ATOM 2346 C C . GLY B 1 77 ? 18.422 -13.164 -1.901 1 91.5 77 GLY B C 1
ATOM 2347 O O . GLY B 1 77 ? 17.672 -12.242 -2.232 1 91.5 77 GLY B O 1
ATOM 2348 N N . ASP B 1 78 ? 18.312 -14.43 -2.236 1 96.19 78 ASP B N 1
ATOM 2349 C CA . ASP B 1 78 ? 17.156 -14.859 -3.027 1 96.19 78 ASP B CA 1
ATOM 2350 C C . ASP B 1 78 ? 16.234 -15.75 -2.203 1 96.19 78 ASP B C 1
ATOM 2352 O O . ASP B 1 78 ? 15.445 -16.516 -2.76 1 96.19 78 ASP B O 1
ATOM 2356 N N . ASP B 1 79 ? 16.328 -15.758 -0.917 1 97 79 ASP B N 1
ATOM 2357 C CA . ASP B 1 79 ? 15.617 -16.703 -0.065 1 97 79 ASP B CA 1
ATOM 2358 C C . ASP B 1 79 ? 14.539 -15.992 0.759 1 97 79 ASP B C 1
ATOM 2360 O O . ASP B 1 79 ? 13.898 -16.609 1.608 1 97 79 ASP B O 1
ATOM 2364 N N . TYR B 1 80 ? 14.367 -14.703 0.461 1 95.5 80 TYR B N 1
ATOM 2365 C CA . TYR B 1 80 ? 13.328 -13.984 1.189 1 95.5 80 TYR B CA 1
ATOM 2366 C C . TYR B 1 80 ? 12.836 -12.789 0.385 1 95.5 80 TYR B C 1
ATOM 2368 O O . TYR B 1 80 ? 13.633 -12.039 -0.191 1 95.5 80 TYR B O 1
ATOM 2376 N N . GLY B 1 81 ? 11.516 -12.57 0.421 1 95.56 81 GLY B N 1
ATOM 2377 C CA . GLY B 1 81 ? 10.883 -11.484 -0.308 1 95.56 81 GLY B CA 1
ATOM 2378 C C . GLY B 1 81 ? 9.617 -11.906 -1.04 1 95.56 81 GLY B C 1
ATOM 2379 O O . GLY B 1 81 ? 8.883 -12.781 -0.569 1 95.56 81 GLY B O 1
ATOM 2380 N N . SER B 1 82 ? 9.312 -11.18 -2.104 1 97.31 82 SER B N 1
ATOM 2381 C CA . SER B 1 82 ? 8.18 -11.523 -2.953 1 97.31 82 SER B CA 1
ATOM 2382 C C . SER B 1 82 ? 8.336 -10.938 -4.352 1 97.31 82 SER B C 1
ATOM 2384 O O . SER B 1 82 ? 9.039 -9.945 -4.539 1 97.31 82 SER B O 1
ATOM 2386 N N . ILE B 1 83 ? 7.73 -11.617 -5.336 1 98.5 83 ILE B N 1
ATOM 2387 C CA . ILE B 1 83 ? 7.586 -11.055 -6.676 1 98.5 83 ILE B CA 1
ATOM 2388 C C . ILE B 1 83 ? 6.113 -10.773 -6.965 1 98.5 83 ILE B C 1
ATOM 2390 O O . ILE B 1 83 ? 5.238 -11.531 -6.547 1 98.5 83 ILE B O 1
ATOM 2394 N N . GLN B 1 84 ? 5.859 -9.648 -7.543 1 97.69 84 GLN B N 1
ATOM 2395 C CA . GLN B 1 84 ? 4.492 -9.227 -7.82 1 97.69 84 GLN B CA 1
ATOM 2396 C C . GLN B 1 84 ? 4.25 -9.102 -9.32 1 97.69 84 GLN B C 1
ATOM 2398 O O . GLN B 1 84 ? 5.098 -8.594 -10.055 1 97.69 84 GLN B O 1
ATOM 2403 N N . GLY B 1 85 ? 3.092 -9.609 -9.758 1 98.06 85 GLY B N 1
ATOM 2404 C CA . GLY B 1 85 ? 2.699 -9.562 -11.156 1 98.06 85 GLY B CA 1
ATOM 2405 C C . GLY B 1 85 ? 1.218 -9.305 -11.352 1 98.06 85 GLY B C 1
ATOM 2406 O O . GLY B 1 85 ? 0.466 -9.203 -10.383 1 98.06 85 GLY B O 1
ATOM 2407 N N . GLY B 1 86 ? 0.83 -9.172 -12.57 1 97.69 86 GLY B N 1
ATOM 2408 C CA . GLY B 1 86 ? -0.546 -8.906 -12.961 1 97.69 86 GLY B CA 1
ATOM 2409 C C . GLY B 1 86 ? -0.674 -7.785 -13.977 1 97.69 86 GLY B C 1
ATOM 2410 O O . GLY B 1 86 ? 0.155 -7.66 -14.883 1 97.69 86 GLY B O 1
ATOM 2411 N N . LEU B 1 87 ? -1.826 -7.082 -13.867 1 95.62 87 LEU B N 1
ATOM 2412 C CA . LEU B 1 87 ? -2.182 -6.113 -14.898 1 95.62 87 LEU B CA 1
ATOM 2413 C C . LEU B 1 87 ? -1.896 -4.691 -14.43 1 95.62 87 LEU B C 1
ATOM 2415 O O . LEU B 1 87 ? -2.26 -3.725 -15.109 1 95.62 87 LEU B O 1
ATOM 2419 N N . GLN B 1 88 ? -1.294 -4.539 -13.273 1 89.5 88 GLN B N 1
ATOM 2420 C CA . GLN B 1 88 ? -0.955 -3.252 -12.672 1 89.5 88 GLN B CA 1
ATOM 2421 C C . GLN B 1 88 ? -2.174 -2.336 -12.609 1 89.5 88 GLN B C 1
ATOM 2423 O O . GLN B 1 88 ? -2.08 -1.146 -12.922 1 89.5 88 GLN B O 1
ATOM 2428 N N . ASN B 1 89 ? -3.311 -2.939 -12.391 1 82.38 89 ASN B N 1
ATOM 2429 C CA . ASN B 1 89 ? -4.602 -2.277 -12.227 1 82.38 89 ASN B CA 1
ATOM 2430 C C . ASN B 1 89 ? -4.938 -1.402 -13.438 1 82.38 89 ASN B C 1
ATOM 2432 O O . ASN B 1 89 ? -5.539 -0.337 -13.281 1 82.38 89 ASN B O 1
ATOM 2436 N N . ASP B 1 90 ? -4.496 -1.832 -14.562 1 84.56 90 ASP B N 1
ATOM 2437 C CA . ASP B 1 90 ? -4.914 -1.18 -15.797 1 84.56 90 ASP B CA 1
ATOM 2438 C C . ASP B 1 90 ? -6.434 -1.148 -15.922 1 84.56 90 ASP B C 1
ATOM 2440 O O . ASP B 1 90 ? -7.07 -2.188 -16.109 1 84.56 90 ASP B O 1
ATOM 2444 N N . PRO B 1 91 ? -7.031 0.051 -15.883 1 81.19 91 PRO B N 1
ATOM 2445 C CA . PRO B 1 91 ? -8.492 0.139 -15.852 1 81.19 91 PRO B CA 1
ATOM 2446 C C . PRO B 1 91 ? -9.148 -0.463 -17.094 1 81.19 91 PRO B C 1
ATOM 2448 O O . PRO B 1 91 ? -10.32 -0.845 -17.047 1 81.19 91 PRO B O 1
ATOM 2451 N N . ALA B 1 92 ? -8.398 -0.557 -18.156 1 85.62 92 ALA B N 1
ATOM 2452 C CA . ALA B 1 92 ? -8.953 -1.107 -19.391 1 85.62 92 ALA B CA 1
ATOM 2453 C C . ALA B 1 92 ? -9.047 -2.629 -19.328 1 85.62 92 ALA B C 1
ATOM 2455 O O . ALA B 1 92 ? -9.727 -3.254 -20.141 1 85.62 92 ALA B O 1
ATOM 2456 N N . LYS B 1 93 ? -8.391 -3.162 -18.312 1 91.44 93 LYS B N 1
ATOM 2457 C CA . LYS B 1 93 ? -8.266 -4.617 -18.344 1 91.44 93 LYS B CA 1
ATOM 2458 C C . LYS B 1 93 ? -8.797 -5.238 -17.047 1 91.44 93 LYS B C 1
ATOM 2460 O O . LYS B 1 93 ? -9.18 -6.406 -17.031 1 91.44 93 LYS B O 1
ATOM 2465 N N . VAL B 1 94 ? -8.805 -4.445 -16.016 1 93 94 VAL B N 1
ATOM 2466 C CA . VAL B 1 94 ? -9.164 -5.016 -14.727 1 93 94 VAL B CA 1
ATOM 2467 C C . VAL B 1 94 ? -10.68 -5.145 -14.625 1 93 94 VAL B C 1
ATOM 2469 O O . VAL B 1 94 ? -11.422 -4.355 -15.219 1 93 94 VAL B O 1
ATOM 2472 N N . MET B 1 95 ? -11.109 -6.145 -13.898 1 95.69 95 MET B N 1
ATOM 2473 C CA . MET B 1 95 ? -12.523 -6.391 -13.609 1 95.69 95 MET B CA 1
ATOM 2474 C C . MET B 1 95 ? -12.922 -5.781 -12.273 1 95.69 95 MET B C 1
ATOM 2476 O O . MET B 1 95 ? -12.086 -5.199 -11.578 1 95.69 95 MET B O 1
ATOM 2480 N N . LYS B 1 96 ? -14.281 -5.855 -12.023 1 94.44 96 LYS B N 1
ATOM 2481 C CA . LYS B 1 96 ? -14.781 -5.324 -10.766 1 94.44 96 LYS B CA 1
ATOM 2482 C C . LYS B 1 96 ? -14.062 -5.957 -9.578 1 94.44 96 LYS B C 1
ATOM 2484 O O . LYS B 1 96 ? -13.828 -7.168 -9.555 1 94.44 96 LYS B O 1
ATOM 2489 N N . PRO B 1 97 ? -13.703 -5.121 -8.602 1 95 97 PRO B N 1
ATOM 2490 C CA . PRO B 1 97 ? -13.031 -5.68 -7.426 1 95 97 PRO B CA 1
ATOM 2491 C C . PRO B 1 97 ? -13.906 -6.664 -6.656 1 95 97 PRO B C 1
ATOM 2493 O O . PRO B 1 97 ? -15.133 -6.508 -6.617 1 95 97 PRO B O 1
ATOM 2496 N N . ILE B 1 98 ? -13.266 -7.582 -6.031 1 97.31 98 ILE B N 1
ATOM 2497 C CA . ILE B 1 98 ? -13.945 -8.516 -5.137 1 97.31 98 ILE B CA 1
ATOM 2498 C C . ILE B 1 98 ? -13.57 -8.203 -3.688 1 97.31 98 ILE B C 1
ATOM 2500 O O . ILE B 1 98 ? -12.547 -7.566 -3.43 1 97.31 98 ILE B O 1
ATOM 2504 N N . GLY B 1 99 ? -14.422 -8.672 -2.744 1 96.06 99 GLY B N 1
ATOM 2505 C CA . GLY B 1 99 ? -13.969 -8.836 -1.373 1 96.06 99 GLY B CA 1
ATOM 2506 C C . GLY B 1 99 ? -13.062 -10.039 -1.187 1 96.06 99 GLY B C 1
ATOM 2507 O O . GLY B 1 99 ? -13.484 -11.18 -1.379 1 96.06 99 GLY B O 1
ATOM 2508 N N . HIS B 1 100 ? -11.805 -9.734 -0.854 1 92.88 100 HIS B N 1
ATOM 2509 C CA . HIS B 1 100 ? -10.914 -10.875 -0.729 1 92.88 100 HIS B CA 1
ATOM 2510 C C . HIS B 1 100 ? -11.164 -11.633 0.57 1 92.88 100 HIS B C 1
ATOM 2512 O O . HIS B 1 100 ? -11.812 -11.117 1.481 1 92.88 100 HIS B O 1
ATOM 2518 N N . GLU B 1 101 ? -10.734 -12.898 0.615 1 97.75 101 GLU B N 1
ATOM 2519 C CA . GLU B 1 101 ? -10.906 -13.734 1.799 1 97.75 101 GLU B CA 1
ATOM 2520 C C . GLU B 1 101 ? -9.664 -13.719 2.676 1 97.75 101 GLU B C 1
ATOM 2522 O O . GLU B 1 101 ? -8.617 -14.258 2.291 1 97.75 101 GLU B O 1
ATOM 2527 N N . PRO B 1 102 ? -9.781 -13.219 3.873 1 96.44 102 PRO B N 1
ATOM 2528 C CA . PRO B 1 102 ? -8.625 -13.156 4.762 1 96.44 102 PRO B CA 1
ATOM 2529 C C . PRO B 1 102 ? -8.188 -14.531 5.262 1 96.44 102 PRO B C 1
ATOM 2531 O O . PRO B 1 102 ? -8.969 -15.484 5.207 1 96.44 102 PRO B O 1
ATOM 2534 N N . THR B 1 103 ? -6.992 -14.578 5.789 1 97.56 103 THR B N 1
ATOM 2535 C CA . THR B 1 103 ? -6.406 -15.852 6.199 1 97.56 103 THR B CA 1
ATOM 2536 C C . THR B 1 103 ? -7.148 -16.422 7.406 1 97.56 103 THR B C 1
ATOM 2538 O O . THR B 1 103 ? -7.129 -17.625 7.641 1 97.56 103 THR B O 1
ATOM 2541 N N . THR B 1 104 ? -7.758 -15.57 8.195 1 97 104 THR B N 1
ATOM 2542 C CA . THR B 1 104 ? -8.547 -16.047 9.328 1 97 104 THR B CA 1
ATOM 2543 C C . THR B 1 104 ? -9.75 -16.844 8.852 1 97 104 THR B C 1
ATOM 2545 O O . THR B 1 104 ? -10.242 -17.719 9.57 1 97 104 THR B O 1
ATOM 2548 N N . LYS B 1 105 ? -10.266 -16.641 7.695 1 97.25 105 LYS B N 1
ATOM 2549 C CA . LYS B 1 105 ? -11.391 -17.359 7.113 1 97.25 105 LYS B CA 1
ATOM 2550 C C . LYS B 1 105 ? -10.914 -18.609 6.359 1 97.25 105 LYS B C 1
ATOM 2552 O O . LYS B 1 105 ? -11.547 -19.656 6.43 1 97.25 105 LYS B O 1
ATOM 2557 N N . THR B 1 106 ? -9.82 -18.516 5.703 1 98.19 106 THR B N 1
ATOM 2558 C CA . THR B 1 106 ? -9.406 -19.562 4.77 1 98.19 106 THR B CA 1
ATOM 2559 C C . THR B 1 106 ? -8.547 -20.609 5.473 1 98.19 106 THR B C 1
ATOM 2561 O O . THR B 1 106 ? -8.398 -21.734 4.988 1 98.19 106 THR B O 1
ATOM 2564 N N . GLY B 1 107 ? -7.801 -20.234 6.523 1 98.19 107 GLY B N 1
ATOM 2565 C CA . GLY B 1 107 ? -6.848 -21.094 7.191 1 98.19 107 GLY B CA 1
ATOM 2566 C C . GLY B 1 107 ? -5.5 -21.156 6.5 1 98.19 107 GLY B C 1
ATOM 2567 O O . GLY B 1 107 ? -4.594 -21.859 6.941 1 98.19 107 GLY B O 1
ATOM 2568 N N . LEU B 1 108 ? -5.328 -20.453 5.426 1 98.5 108 LEU B N 1
ATOM 2569 C CA . LEU B 1 108 ? -4.066 -20.391 4.695 1 98.5 108 LEU B CA 1
ATOM 2570 C C . LEU B 1 108 ? -3.133 -19.344 5.305 1 98.5 108 LEU B C 1
ATOM 2572 O O . LEU B 1 108 ? -3.547 -18.562 6.152 1 98.5 108 LEU B O 1
ATOM 2576 N N . SER B 1 109 ? -1.854 -19.422 4.941 1 98.44 109 SER B N 1
ATOM 2577 C CA . SER B 1 109 ? -0.852 -18.516 5.473 1 98.44 109 SER B CA 1
ATOM 2578 C C . SER B 1 109 ? 0.192 -18.156 4.422 1 98.44 109 SER B C 1
ATOM 2580 O O . SER B 1 109 ? 0.418 -18.922 3.48 1 98.44 109 SER B O 1
ATOM 2582 N N . HIS B 1 110 ? 0.845 -17.016 4.598 1 98 110 HIS B N 1
ATOM 2583 C CA . HIS B 1 110 ? 1.841 -16.531 3.646 1 98 110 HIS B CA 1
ATOM 2584 C C . HIS B 1 110 ? 3.207 -17.156 3.922 1 98 110 HIS B C 1
ATOM 2586 O O . HIS B 1 110 ? 4.191 -16.438 4.109 1 98 110 HIS B O 1
ATOM 2592 N N . THR B 1 111 ? 3.26 -18.469 3.869 1 98.5 111 THR B N 1
ATOM 2593 C CA . THR B 1 111 ? 4.512 -19.203 3.986 1 98.5 111 THR B CA 1
ATOM 2594 C C . THR B 1 111 ? 5.223 -19.281 2.639 1 98.5 111 THR B C 1
ATOM 2596 O O . THR B 1 111 ? 4.719 -18.766 1.636 1 98.5 111 THR B O 1
ATOM 2599 N N . ASP B 1 112 ? 6.43 -19.844 2.613 1 98.69 112 ASP B N 1
ATOM 2600 C CA . ASP B 1 112 ? 7.211 -19.969 1.384 1 98.69 112 ASP B CA 1
ATOM 2601 C C . ASP B 1 112 ? 6.375 -20.578 0.261 1 98.69 112 ASP B C 1
ATOM 2603 O O . ASP B 1 112 ? 5.734 -21.609 0.453 1 98.69 112 ASP B O 1
ATOM 2607 N N . GLY B 1 113 ? 6.348 -19.875 -0.878 1 98.88 113 GLY B N 1
ATOM 2608 C CA . GLY B 1 113 ? 5.645 -20.359 -2.055 1 98.88 113 GLY B CA 1
ATOM 2609 C C . GLY B 1 113 ? 4.191 -19.938 -2.104 1 98.88 113 GLY B C 1
ATOM 2610 O O . GLY B 1 113 ? 3.498 -20.188 -3.092 1 98.88 113 GLY B O 1
ATOM 2611 N N . ALA B 1 114 ? 3.703 -19.25 -1.084 1 98.88 114 ALA B N 1
ATOM 2612 C CA . ALA B 1 114 ? 2.314 -18.797 -1.091 1 98.88 114 ALA B CA 1
ATOM 2613 C C . ALA B 1 114 ? 2.07 -17.797 -2.215 1 98.88 114 ALA B C 1
ATOM 2615 O O . ALA B 1 114 ? 2.879 -16.891 -2.434 1 98.88 114 ALA B O 1
ATOM 2616 N N . ILE B 1 115 ? 1.011 -17.953 -2.969 1 98.94 115 ILE B N 1
ATOM 2617 C CA . ILE B 1 115 ? 0.485 -16.922 -3.857 1 98.94 115 ILE B CA 1
ATOM 2618 C C . ILE B 1 115 ? -0.678 -16.203 -3.18 1 98.94 115 ILE B C 1
ATOM 2620 O O . ILE B 1 115 ? -1.526 -16.828 -2.547 1 98.94 115 ILE B O 1
ATOM 2624 N N . SER B 1 116 ? -0.723 -14.875 -3.338 1 98.75 116 SER B N 1
ATOM 2625 C CA . SER B 1 116 ? -1.705 -14.008 -2.695 1 98.75 116 SER B CA 1
ATOM 2626 C C . SER B 1 116 ? -2.121 -12.867 -3.619 1 98.75 116 SER B C 1
ATOM 2628 O O . SER B 1 116 ? -1.331 -12.414 -4.449 1 98.75 116 SER B O 1
ATOM 2630 N N . MET B 1 117 ? -3.373 -12.477 -3.479 1 98 117 MET B N 1
ATOM 2631 C CA . MET B 1 117 ? -3.779 -11.289 -4.223 1 98 117 MET B CA 1
ATOM 2632 C C . MET B 1 117 ? -3.158 -10.031 -3.623 1 98 117 MET B C 1
ATOM 2634 O O . MET B 1 117 ? -3.082 -9.891 -2.402 1 98 117 MET B O 1
ATOM 2638 N N . GLY B 1 118 ? -2.637 -9.211 -4.52 1 94.75 118 GLY B N 1
ATOM 2639 C CA . GLY B 1 118 ? -2.479 -7.832 -4.066 1 94.75 118 GLY B CA 1
ATOM 2640 C C . GLY B 1 118 ? -3.795 -7.164 -3.719 1 94.75 118 GLY B C 1
ATOM 2641 O O . GLY B 1 118 ? -4.863 -7.652 -4.094 1 94.75 118 GLY B O 1
ATOM 2642 N N . ARG B 1 119 ? -3.703 -6.02 -3.061 1 90.75 119 ARG B N 1
ATOM 2643 C CA . ARG B 1 119 ? -4.938 -5.336 -2.686 1 90.75 119 ARG B CA 1
ATOM 2644 C C . ARG B 1 119 ? -5.195 -4.137 -3.59 1 90.75 119 ARG B C 1
ATOM 2646 O O . ARG B 1 119 ? -4.266 -3.41 -3.947 1 90.75 119 ARG B O 1
ATOM 2653 N N . PHE B 1 120 ? -6.441 -4 -4.039 1 82.06 120 PHE B N 1
ATOM 2654 C CA . PHE B 1 120 ? -6.926 -2.771 -4.652 1 82.06 120 PHE B CA 1
ATOM 2655 C C . PHE B 1 120 ? -7.227 -1.718 -3.596 1 82.06 120 PHE B C 1
ATOM 2657 O O . PHE B 1 120 ? -6.738 -0.589 -3.678 1 82.06 120 PHE B O 1
ATOM 2664 N N . ALA B 1 121 ? -8.023 -1.974 -2.658 1 86.56 121 ALA B N 1
ATOM 2665 C CA . ALA B 1 121 ? -8.367 -1.326 -1.394 1 86.56 121 ALA B CA 1
ATOM 2666 C C . ALA B 1 121 ? -8.305 -2.318 -0.236 1 86.56 121 ALA B C 1
ATOM 2668 O O . ALA B 1 121 ? -8.258 -3.531 -0.452 1 86.56 121 ALA B O 1
ATOM 2669 N N . PRO B 1 122 ? -8.188 -1.748 1.025 1 84.69 122 PRO B N 1
ATOM 2670 C CA . PRO B 1 122 ? -8.195 -2.709 2.131 1 84.69 122 PRO B CA 1
ATOM 2671 C C . PRO B 1 122 ? -9.312 -3.736 2.016 1 84.69 122 PRO B C 1
ATOM 2673 O O . PRO B 1 122 ? -10.477 -3.365 1.845 1 84.69 122 PRO B O 1
ATOM 2676 N N . GLY B 1 123 ? -8.969 -5.016 1.946 1 88.06 123 GLY B N 1
ATOM 2677 C CA . GLY B 1 123 ? -9.938 -6.102 1.934 1 88.06 123 GLY B CA 1
ATOM 2678 C C . GLY B 1 123 ? -10.477 -6.402 0.549 1 88.06 123 GLY B C 1
ATOM 2679 O O . GLY B 1 123 ? -11.477 -7.105 0.407 1 88.06 123 GLY B O 1
ATOM 2680 N N . SER B 1 124 ? -9.852 -5.84 -0.421 1 91.94 124 SER B N 1
ATOM 2681 C CA . SER B 1 124 ? -10.336 -6.074 -1.777 1 91.94 124 SER B CA 1
ATOM 2682 C C . SER B 1 124 ? -9.195 -6.406 -2.727 1 91.94 124 SER B C 1
ATOM 2684 O O . SER B 1 124 ? -8.023 -6.219 -2.385 1 91.94 124 SER B O 1
ATOM 2686 N N . ALA B 1 125 ? -9.562 -6.926 -3.842 1 95.12 125 ALA B N 1
ATOM 2687 C CA . ALA B 1 125 ? -8.578 -7.328 -4.84 1 95.12 125 ALA B CA 1
ATOM 2688 C C . ALA B 1 125 ? -9.141 -7.215 -6.25 1 95.12 125 ALA B C 1
ATOM 2690 O O . ALA B 1 125 ? -10.352 -7.367 -6.457 1 95.12 125 ALA B O 1
ATOM 2691 N N . THR B 1 126 ? -8.227 -7.023 -7.234 1 94.94 126 THR B N 1
ATOM 2692 C CA . THR B 1 126 ? -8.562 -7.078 -8.648 1 94.94 126 THR B CA 1
ATOM 2693 C C . THR B 1 126 ? -7.676 -8.086 -9.383 1 94.94 126 THR B C 1
ATOM 2695 O O . THR B 1 126 ? -7.887 -9.297 -9.281 1 94.94 126 THR B O 1
ATOM 2698 N N . SER B 1 127 ? -6.598 -7.543 -10.023 1 96.94 127 SER B N 1
ATOM 2699 C CA . SER B 1 127 ? -5.902 -8.445 -10.93 1 96.94 127 SER B CA 1
ATOM 2700 C C . SER B 1 127 ? -4.496 -8.766 -10.422 1 96.94 127 SER B C 1
ATOM 2702 O O . SER B 1 127 ? -3.867 -9.719 -10.883 1 96.94 127 SER B O 1
ATOM 2704 N N . ASP B 1 128 ? -3.889 -7.965 -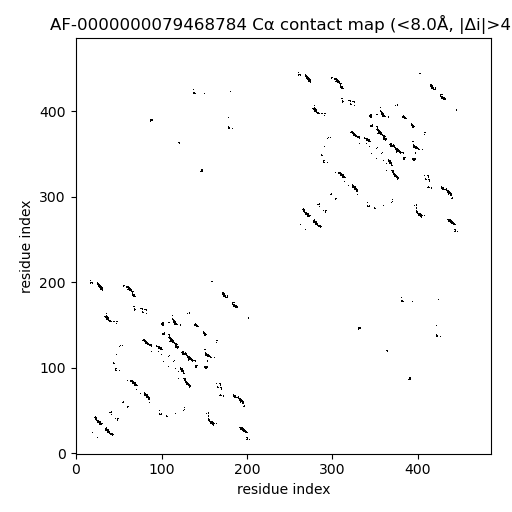9.586 1 96.69 128 ASP B N 1
ATOM 2705 C CA . ASP B 1 128 ? -2.479 -8.133 -9.25 1 96.69 128 ASP B CA 1
ATOM 2706 C C . ASP B 1 128 ? -2.301 -9.141 -8.117 1 96.69 128 ASP B C 1
ATOM 2708 O O . ASP B 1 128 ? -3.154 -9.258 -7.238 1 96.69 128 ASP B O 1
ATOM 2712 N N . PHE B 1 129 ? -1.262 -9.875 -8.188 1 98.62 129 PHE B N 1
ATOM 2713 C CA . PHE B 1 129 ? -0.928 -10.906 -7.215 1 98.62 129 PHE B CA 1
ATOM 2714 C C . PHE B 1 129 ? 0.569 -10.914 -6.93 1 98.62 129 PHE B C 1
ATOM 2716 O O . PHE B 1 129 ? 1.342 -10.242 -7.613 1 98.62 129 PHE B O 1
ATOM 2723 N N . PHE B 1 130 ? 0.952 -11.633 -5.871 1 98.5 130 PHE B N 1
ATOM 2724 C CA . PHE B 1 130 ? 2.371 -11.812 -5.586 1 98.5 130 PHE B CA 1
ATOM 2725 C C . PHE B 1 130 ? 2.643 -13.219 -5.066 1 98.5 130 PHE B C 1
ATOM 2727 O O . PHE B 1 130 ? 1.719 -13.914 -4.641 1 98.5 130 PHE B O 1
ATOM 2734 N N . ILE B 1 131 ? 3.844 -13.633 -5.191 1 98.88 131 ILE B N 1
ATOM 2735 C CA . ILE B 1 131 ? 4.316 -14.914 -4.676 1 98.88 131 ILE B CA 1
ATOM 2736 C C . ILE B 1 131 ? 5.398 -14.672 -3.623 1 98.88 131 ILE B C 1
ATOM 2738 O O . ILE B 1 131 ? 6.359 -13.938 -3.865 1 98.88 131 ILE B O 1
ATOM 2742 N N . CYS B 1 132 ? 5.23 -15.367 -2.506 1 98.38 132 CYS B N 1
ATOM 2743 C CA . CYS B 1 132 ? 6.145 -15.203 -1.379 1 98.38 132 CYS B CA 1
ATOM 2744 C C . CYS B 1 132 ? 7.367 -16.109 -1.534 1 98.38 132 CYS B C 1
ATOM 2746 O O . CYS B 1 132 ? 7.246 -17.25 -1.964 1 98.38 132 CYS B O 1
ATOM 2748 N N . VAL B 1 133 ? 8.516 -15.57 -1.201 1 98.5 133 VAL B N 1
ATOM 2749 C CA . VAL B 1 133 ? 9.742 -16.312 -0.965 1 98.5 133 VAL B CA 1
ATOM 2750 C C . VAL B 1 133 ? 10.133 -16.219 0.509 1 98.5 133 VAL B C 1
ATOM 2752 O O . VAL B 1 133 ? 10.352 -15.125 1.031 1 98.5 133 VAL B O 1
ATOM 2755 N N . GLY B 1 134 ? 10.297 -17.391 1.156 1 97.5 134 GLY B N 1
ATOM 2756 C CA . GLY B 1 134 ? 10.383 -17.375 2.607 1 97.5 134 GLY B CA 1
ATOM 2757 C C . GLY B 1 134 ? 9.055 -17.109 3.285 1 97.5 134 GLY B C 1
ATOM 2758 O O . GLY B 1 134 ? 8.039 -16.922 2.615 1 97.5 134 GLY B O 1
ATOM 2759 N N . ASP B 1 135 ? 9.078 -17.234 4.633 1 95.94 135 ASP B N 1
ATOM 2760 C CA . ASP B 1 135 ? 7.84 -17 5.379 1 95.94 135 ASP B CA 1
ATOM 2761 C C . ASP B 1 135 ? 7.562 -15.508 5.535 1 95.94 135 ASP B C 1
ATOM 2763 O O . ASP B 1 135 ? 8.352 -14.781 6.141 1 95.94 135 ASP B O 1
ATOM 2767 N N . ASN B 1 136 ? 6.473 -15.055 4.977 1 94.62 136 ASN B N 1
ATOM 2768 C CA . ASN B 1 136 ? 5.98 -13.688 5.086 1 94.62 136 ASN B CA 1
ATOM 2769 C C . ASN B 1 136 ? 4.684 -13.617 5.891 1 94.62 136 ASN B C 1
ATOM 2771 O O . ASN B 1 136 ? 3.723 -12.969 5.469 1 94.62 136 ASN B O 1
ATOM 2775 N N . THR B 1 137 ? 4.605 -14.203 7.027 1 94.06 137 THR B N 1
ATOM 2776 C CA . THR B 1 137 ? 3.371 -14.43 7.77 1 94.06 137 THR B CA 1
ATOM 2777 C C . THR B 1 137 ? 2.85 -13.125 8.359 1 94.06 137 THR B C 1
ATOM 2779 O O . THR B 1 137 ? 1.703 -13.047 8.805 1 94.06 137 THR B O 1
ATOM 2782 N N . TYR B 1 138 ? 3.609 -12.047 8.359 1 88.38 138 TYR B N 1
ATOM 2783 C CA . TYR B 1 138 ? 3.148 -10.727 8.773 1 88.38 138 TYR B CA 1
ATOM 2784 C C . TYR B 1 138 ? 2.059 -10.211 7.84 1 88.38 138 TYR B C 1
ATOM 2786 O O . TYR B 1 138 ? 1.364 -9.242 8.156 1 88.38 138 TYR B O 1
ATOM 2794 N N . LEU B 1 139 ? 1.891 -10.766 6.695 1 94.56 139 LEU B N 1
ATOM 2795 C CA . LEU B 1 139 ? 0.877 -10.398 5.711 1 94.56 139 LEU B CA 1
ATOM 2796 C C . LEU B 1 139 ? -0.464 -11.047 6.051 1 94.56 139 LEU B C 1
ATOM 2798 O O . LEU B 1 139 ? -1.481 -10.727 5.426 1 94.56 139 LEU B O 1
ATOM 2802 N N . ASP B 1 140 ? -0.463 -11.984 7.027 1 95 140 ASP B N 1
ATOM 2803 C CA . ASP B 1 140 ? -1.697 -12.641 7.438 1 95 140 ASP B CA 1
ATOM 2804 C C . ASP B 1 140 ? -2.617 -11.68 8.18 1 95 140 ASP B C 1
ATOM 2806 O O . ASP B 1 140 ? -2.15 -10.703 8.773 1 95 140 ASP B O 1
ATOM 2810 N N . ALA B 1 141 ? -3.902 -11.945 8.125 1 93.81 141 ALA B N 1
ATOM 2811 C CA . ALA B 1 141 ? -4.859 -11.195 8.938 1 93.81 141 ALA B CA 1
ATOM 2812 C C . ALA B 1 141 ? -4.523 -11.32 10.422 1 93.81 141 ALA B C 1
ATOM 2814 O O . ALA B 1 141 ? -4.039 -12.359 10.875 1 93.81 141 ALA B O 1
ATOM 2815 N N . ASN B 1 142 ? -4.734 -10.258 11.094 1 89.19 142 ASN B N 1
ATOM 2816 C CA . ASN B 1 142 ? -4.504 -10.203 12.539 1 89.19 142 ASN B CA 1
ATOM 2817 C C . ASN B 1 142 ? -5.648 -9.5 13.258 1 89.19 142 ASN B C 1
ATOM 2819 O O . ASN B 1 142 ? -5.578 -8.297 13.523 1 89.19 142 ASN B O 1
ATOM 2823 N N . PRO B 1 143 ? -6.637 -10.195 13.703 1 87.62 143 PRO B N 1
ATOM 2824 C CA . PRO B 1 143 ? -7.824 -9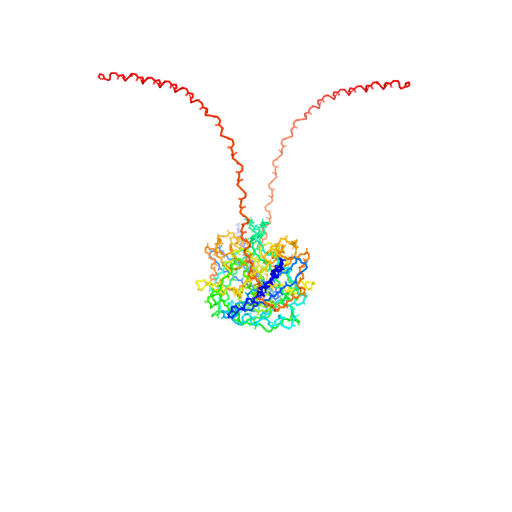.602 14.312 1 87.62 143 PRO B CA 1
ATOM 2825 C C . PRO B 1 143 ? -7.5 -8.789 15.562 1 87.62 143 PRO B C 1
ATOM 2827 O O . PRO B 1 143 ? -8.312 -7.969 16 1 87.62 143 PRO B O 1
ATOM 2830 N N . LYS B 1 144 ? -6.387 -9.023 16.172 1 83.12 144 LYS B N 1
ATOM 2831 C CA . LYS B 1 144 ? -6.02 -8.32 17.391 1 83.12 144 LYS B CA 1
ATOM 2832 C C . LYS B 1 144 ? -5.449 -6.938 17.094 1 83.12 144 LYS B C 1
ATOM 2834 O O . LYS B 1 144 ? -5.328 -6.094 17.984 1 83.12 144 LYS B O 1
ATOM 2839 N N . ALA B 1 145 ? -5.062 -6.707 15.844 1 77.75 145 ALA B N 1
ATOM 2840 C CA . ALA B 1 145 ? -4.488 -5.418 15.461 1 77.75 145 ALA B CA 1
ATOM 2841 C C . ALA B 1 145 ? -5.586 -4.379 15.234 1 77.75 145 ALA B C 1
ATOM 2843 O O . ALA B 1 145 ? -6.707 -4.723 14.852 1 77.75 145 ALA B O 1
ATOM 2844 N N . LYS B 1 146 ? -5.344 -3.137 15.539 1 71.75 146 LYS B N 1
ATOM 2845 C CA . LYS B 1 146 ? -6.273 -2.043 15.266 1 71.75 146 LYS B CA 1
ATOM 2846 C C . LYS B 1 146 ? -6.176 -1.591 13.812 1 71.75 146 LYS B C 1
ATOM 2848 O O . LYS B 1 146 ? -5.156 -1.812 13.156 1 71.75 146 LYS B O 1
ATOM 2853 N N . GLY B 1 147 ? -7.316 -0.961 13.289 1 76.56 147 GLY B N 1
ATOM 2854 C CA . GLY B 1 147 ? -7.293 -0.462 11.922 1 76.56 147 GLY B CA 1
ATOM 2855 C C . GLY B 1 147 ? -7.43 -1.56 10.883 1 76.56 147 GLY B C 1
ATOM 2856 O O . GLY B 1 147 ? -8.273 -2.447 11.023 1 76.56 147 GLY B O 1
ATOM 2857 N N . ASP B 1 148 ? -6.652 -1.387 9.867 1 78.69 148 ASP B N 1
ATOM 2858 C CA . ASP B 1 148 ? -6.668 -2.408 8.82 1 78.69 148 ASP B CA 1
ATOM 2859 C C . ASP B 1 148 ? -5.977 -3.686 9.297 1 78.69 148 ASP B C 1
ATOM 2861 O O . ASP B 1 148 ? -4.75 -3.791 9.234 1 78.69 148 ASP B O 1
ATOM 2865 N N . ASN B 1 149 ? -6.785 -4.668 9.609 1 84.25 149 ASN B N 1
ATOM 2866 C CA . ASN B 1 149 ? -6.266 -5.91 10.164 1 84.25 149 ASN B CA 1
ATOM 2867 C C . ASN B 1 149 ? -6.625 -7.109 9.289 1 84.25 149 ASN B C 1
ATOM 2869 O O . ASN B 1 149 ? -6.562 -8.258 9.742 1 84.25 149 ASN B O 1
ATOM 2873 N N . LEU B 1 150 ? -6.98 -6.816 8.055 1 88.88 150 LEU B N 1
ATOM 2874 C CA . LEU B 1 150 ? -7.516 -7.844 7.172 1 88.88 150 LEU B CA 1
ATOM 2875 C C . LEU B 1 150 ? -6.391 -8.586 6.465 1 88.88 150 LEU B C 1
ATOM 2877 O O . LEU B 1 150 ? -6.617 -9.641 5.867 1 88.88 150 LEU B O 1
ATOM 2881 N N . GLY B 1 151 ? -5.16 -8.023 6.551 1 92.44 151 GLY B N 1
ATOM 2882 C CA . GLY B 1 151 ? -4.066 -8.664 5.836 1 92.44 151 GLY B CA 1
ATOM 2883 C C . GLY B 1 151 ? -4.328 -8.805 4.348 1 92.44 151 GLY B C 1
ATOM 2884 O O . GLY B 1 151 ? -4.992 -7.957 3.746 1 92.44 151 GLY B O 1
ATOM 2885 N N . PHE B 1 152 ? -3.684 -9.789 3.727 1 95.94 152 PHE B N 1
ATOM 2886 C CA . PHE B 1 152 ? -3.836 -10.086 2.307 1 95.94 152 PHE B CA 1
ATOM 2887 C C . PHE B 1 152 ? -4.496 -11.445 2.109 1 95.94 152 PHE B C 1
ATOM 2889 O O . PHE B 1 152 ? -4.863 -12.109 3.08 1 95.94 152 PHE B O 1
ATOM 2896 N N . ALA B 1 153 ? -4.707 -11.805 0.858 1 97.06 153 ALA B N 1
ATOM 2897 C CA . ALA B 1 153 ? -5.52 -12.977 0.536 1 97.06 153 ALA B CA 1
ATOM 2898 C C . ALA B 1 153 ? -4.668 -14.086 -0.071 1 97.06 153 ALA B C 1
ATOM 2900 O O . ALA B 1 153 ? -4.609 -14.234 -1.294 1 97.06 153 ALA B O 1
ATOM 2901 N N . ALA B 1 154 ? -4.012 -14.867 0.8 1 98.62 154 ALA B N 1
ATOM 2902 C CA . ALA B 1 154 ? -3.373 -16.094 0.33 1 98.62 154 ALA B CA 1
ATOM 2903 C C . ALA B 1 154 ? -4.41 -17.094 -0.17 1 98.62 154 ALA B C 1
ATOM 2905 O O . ALA B 1 154 ? -5.422 -17.328 0.492 1 98.62 154 ALA B O 1
ATOM 2906 N N . PHE B 1 155 ? -4.098 -17.703 -1.392 1 98.81 155 PHE B N 1
ATOM 2907 C CA . PHE B 1 155 ? -5.148 -18.562 -1.934 1 98.81 155 PHE B CA 1
ATOM 2908 C C . PHE B 1 155 ? -4.555 -19.797 -2.607 1 98.81 155 PHE B C 1
ATOM 2910 O O . PHE B 1 155 ? -5.266 -20.547 -3.262 1 98.81 155 PHE B O 1
ATOM 2917 N N . GLY B 1 156 ? -3.24 -20.062 -2.469 1 98.88 156 GLY B N 1
ATOM 2918 C CA . GLY B 1 156 ? -2.568 -21.203 -3.045 1 98.88 156 GLY B CA 1
ATOM 2919 C C . GLY B 1 156 ? -1.067 -21.203 -2.818 1 98.88 156 GLY B C 1
ATOM 2920 O O . GLY B 1 156 ? -0.551 -20.359 -2.08 1 98.88 156 GLY B O 1
ATOM 2921 N N . TYR B 1 157 ? -0.425 -22.172 -3.488 1 98.81 157 TYR B N 1
ATOM 2922 C CA . TYR B 1 157 ? 1.014 -22.312 -3.301 1 98.81 157 TYR B CA 1
ATOM 2923 C C . TYR B 1 157 ? 1.683 -22.781 -4.59 1 98.81 157 TYR B C 1
ATOM 2925 O O . TYR B 1 157 ? 1.081 -23.516 -5.383 1 98.81 157 TYR B O 1
ATOM 2933 N N . VAL B 1 158 ? 2.881 -22.375 -4.723 1 98.88 158 VAL B N 1
ATOM 2934 C CA . VAL B 1 158 ? 3.709 -22.906 -5.797 1 98.88 158 VAL B CA 1
ATOM 2935 C C . VAL B 1 158 ? 4.066 -24.359 -5.496 1 98.88 158 VAL B C 1
ATOM 2937 O O . VAL B 1 158 ? 4.57 -24.672 -4.414 1 98.88 158 VAL B O 1
ATOM 2940 N N . VAL B 1 159 ? 3.869 -25.203 -6.449 1 98.44 159 VAL B N 1
ATOM 2941 C CA . VAL B 1 159 ? 4.195 -26.625 -6.246 1 98.44 159 VAL B CA 1
ATOM 2942 C C . VAL B 1 159 ? 5.34 -27.031 -7.172 1 98.44 159 VAL B C 1
ATOM 2944 O O . VAL B 1 159 ? 6 -28.047 -6.945 1 98.44 159 VAL B O 1
ATOM 2947 N N . GLU B 1 160 ? 5.605 -26.312 -8.219 1 98.56 160 GLU B N 1
ATOM 2948 C CA . GLU B 1 160 ? 6.781 -26.406 -9.078 1 98.56 160 GLU B CA 1
ATOM 2949 C C . GLU B 1 160 ? 7.25 -25.031 -9.547 1 98.56 160 GLU B C 1
ATOM 2951 O O . GLU B 1 160 ? 6.43 -24.188 -9.891 1 98.56 160 GLU B O 1
ATOM 2956 N N . GLY B 1 161 ? 8.633 -24.828 -9.562 1 98.62 161 GLY B N 1
ATOM 2957 C CA . GLY B 1 161 ? 9.141 -23.609 -10.188 1 98.62 161 GLY B CA 1
ATOM 2958 C C . GLY B 1 161 ? 9.547 -22.562 -9.18 1 98.62 161 GLY B C 1
ATOM 2959 O O . GLY B 1 161 ? 9.688 -21.375 -9.523 1 98.62 161 GLY B O 1
ATOM 2960 N N . MET B 1 162 ? 9.773 -22.938 -7.934 1 98.75 162 MET B N 1
ATOM 2961 C CA . MET B 1 162 ? 10.266 -21.953 -6.969 1 98.75 162 MET B CA 1
ATOM 2962 C C . MET B 1 162 ? 11.641 -21.422 -7.375 1 98.75 162 MET B C 1
ATOM 2964 O O . MET B 1 162 ? 12.016 -20.312 -7.027 1 98.75 162 MET B O 1
ATOM 2968 N N . ASP B 1 163 ? 12.43 -22.234 -8.062 1 98.62 163 ASP B N 1
ATOM 2969 C CA . ASP B 1 163 ? 13.695 -21.734 -8.586 1 98.62 163 ASP B CA 1
ATOM 2970 C C . ASP B 1 163 ? 13.484 -20.594 -9.586 1 98.62 163 ASP B C 1
ATOM 2972 O O . ASP B 1 163 ? 14.273 -19.656 -9.641 1 98.62 163 ASP B O 1
ATOM 2976 N N . VAL B 1 164 ? 12.453 -20.688 -10.367 1 98.88 164 VAL B N 1
ATOM 2977 C CA . VAL B 1 164 ? 12.086 -19.625 -11.297 1 98.88 164 VAL B CA 1
ATOM 2978 C C . VAL B 1 164 ? 11.68 -18.375 -10.516 1 98.88 164 VAL B C 1
ATOM 2980 O O . VAL B 1 164 ? 12.109 -17.266 -10.844 1 98.88 164 VAL B O 1
ATOM 2983 N N . VAL B 1 165 ? 10.875 -18.5 -9.438 1 98.94 165 VAL B N 1
ATOM 2984 C CA . VAL B 1 165 ? 10.438 -17.406 -8.586 1 98.94 165 VAL B CA 1
ATOM 2985 C C . VAL B 1 165 ? 11.648 -16.688 -8 1 98.94 165 VAL B C 1
ATOM 2987 O O . VAL B 1 165 ? 11.734 -15.453 -8.047 1 98.94 165 VAL B O 1
ATOM 2990 N N . ARG B 1 166 ? 12.57 -17.438 -7.527 1 98.75 166 ARG B N 1
ATOM 2991 C CA . ARG B 1 166 ? 13.766 -16.875 -6.906 1 98.75 166 ARG B CA 1
ATOM 2992 C C . ARG B 1 166 ? 14.641 -16.172 -7.938 1 98.75 166 ARG B C 1
ATOM 2994 O O . ARG B 1 166 ? 15.266 -15.156 -7.641 1 98.75 166 ARG B O 1
ATOM 3001 N N . LYS B 1 167 ? 14.711 -16.703 -9.125 1 98.56 167 LYS B N 1
ATOM 3002 C CA . LYS B 1 167 ? 15.438 -16.062 -10.219 1 98.56 167 LYS B CA 1
ATOM 3003 C C . LYS B 1 167 ? 14.852 -14.68 -10.516 1 98.56 167 LYS B C 1
ATOM 3005 O O . LYS B 1 167 ? 15.594 -13.711 -10.711 1 98.56 167 LYS B O 1
ATOM 3010 N N . ILE B 1 168 ? 13.578 -14.578 -10.562 1 98.75 168 ILE B N 1
ATOM 3011 C CA . ILE B 1 168 ? 12.906 -13.312 -10.844 1 98.75 168 ILE B CA 1
ATOM 3012 C C . ILE B 1 168 ? 13.141 -12.336 -9.695 1 98.75 168 ILE B C 1
ATOM 3014 O O . ILE B 1 168 ? 13.359 -11.141 -9.914 1 98.75 168 ILE B O 1
ATOM 3018 N N . LEU B 1 169 ? 13.18 -12.805 -8.5 1 98.38 169 LEU B N 1
ATOM 3019 C CA . LEU B 1 169 ? 13.32 -12.008 -7.289 1 98.38 169 LEU B CA 1
ATOM 3020 C C . LEU B 1 169 ? 14.609 -11.195 -7.32 1 98.38 169 LEU B C 1
ATOM 3022 O O . LEU B 1 169 ? 14.656 -10.07 -6.816 1 98.38 169 LEU B O 1
ATOM 3026 N N . VAL B 1 170 ? 15.617 -11.711 -7.945 1 97.62 170 VAL B N 1
ATOM 3027 C CA . VAL B 1 170 ? 16.922 -11.062 -7.832 1 97.62 170 VAL B CA 1
ATOM 3028 C C . VAL B 1 170 ? 17.297 -10.414 -9.164 1 97.62 170 VAL B C 1
ATOM 3030 O O . VAL B 1 170 ? 18.438 -10.031 -9.375 1 97.62 170 VAL B O 1
ATOM 3033 N N . LYS B 1 171 ? 16.375 -10.375 -10.094 1 97.88 171 LYS B N 1
ATOM 3034 C CA . LYS B 1 171 ? 16.641 -9.656 -11.344 1 97.88 171 LYS B CA 1
ATOM 3035 C C . LYS B 1 171 ? 16.812 -8.164 -11.086 1 97.88 171 LYS B C 1
ATOM 3037 O O . LYS B 1 171 ? 16.422 -7.656 -10.039 1 97.88 171 LYS B O 1
ATOM 3042 N N . PRO B 1 172 ? 17.359 -7.457 -12.102 1 96.56 172 PRO B N 1
ATOM 3043 C CA . PRO B 1 172 ? 17.625 -6.027 -11.922 1 96.56 172 PRO B CA 1
ATOM 3044 C C . PRO B 1 172 ? 16.344 -5.219 -11.695 1 96.56 172 PRO B C 1
ATOM 3046 O O . PRO B 1 172 ? 15.32 -5.496 -12.32 1 96.56 172 PRO B O 1
ATOM 3049 N N . ARG B 1 173 ? 16.469 -4.238 -10.805 1 94.44 173 ARG B N 1
ATOM 3050 C CA . ARG B 1 173 ? 15.414 -3.277 -10.5 1 94.44 173 ARG B CA 1
ATOM 3051 C C . ARG B 1 173 ? 15.859 -1.855 -10.828 1 94.44 173 ARG B C 1
ATOM 3053 O O . ARG B 1 173 ? 17.062 -1.563 -10.852 1 94.44 173 ARG B O 1
ATOM 3060 N N . ASP B 1 174 ? 14.906 -1.026 -11.109 1 91.25 174 ASP B N 1
ATOM 3061 C CA . ASP B 1 174 ? 15.164 0.39 -11.344 1 91.25 174 ASP B CA 1
ATOM 3062 C C . ASP B 1 174 ? 15.086 1.187 -10.047 1 91.25 174 ASP B C 1
ATOM 3064 O O . ASP B 1 174 ? 14.008 1.349 -9.469 1 91.25 174 ASP B O 1
ATOM 3068 N N . PRO B 1 175 ? 16.156 1.743 -9.555 1 83.38 175 PRO B N 1
ATOM 3069 C CA . PRO B 1 175 ? 16.141 2.453 -8.273 1 83.38 175 PRO B CA 1
ATOM 3070 C C . PRO B 1 175 ? 15.266 3.701 -8.297 1 83.38 175 PRO B C 1
ATOM 3072 O O . PRO B 1 175 ? 14.914 4.23 -7.238 1 83.38 175 PRO B O 1
ATOM 3075 N N . ASN B 1 176 ? 14.922 4.121 -9.508 1 79.62 176 ASN B N 1
ATOM 3076 C CA . ASN B 1 176 ? 14.211 5.391 -9.617 1 79.62 176 ASN B CA 1
ATOM 3077 C C . ASN B 1 176 ? 12.742 5.176 -9.977 1 79.62 176 ASN B C 1
ATOM 3079 O O . ASN B 1 176 ? 11.969 6.133 -10.023 1 79.62 176 ASN B O 1
ATOM 3083 N N . ALA B 1 177 ? 12.391 3.975 -10.18 1 82.75 177 ALA B N 1
ATOM 3084 C CA . ALA B 1 177 ? 11.023 3.695 -10.602 1 82.75 177 ALA B CA 1
ATOM 3085 C C . ALA B 1 177 ? 10.172 3.234 -9.422 1 82.75 177 ALA B C 1
ATOM 3087 O O . ALA B 1 177 ? 10.695 2.744 -8.422 1 82.75 177 ALA B O 1
ATOM 3088 N N . GLY B 1 178 ? 8.836 3.432 -9.617 1 82.44 178 GLY B N 1
ATOM 3089 C CA . GLY B 1 178 ? 7.883 3.104 -8.57 1 82.44 178 GLY B CA 1
ATOM 3090 C C . GLY B 1 178 ? 7.398 4.32 -7.801 1 82.44 178 GLY B C 1
ATOM 3091 O O . GLY B 1 178 ? 8.047 5.371 -7.82 1 82.44 178 GLY B O 1
ATOM 3092 N N . VAL B 1 179 ? 6.246 4.113 -7.152 1 72.44 179 VAL B N 1
ATOM 3093 C CA . VAL B 1 179 ? 5.645 5.195 -6.383 1 72.44 179 VAL B CA 1
ATOM 3094 C C . VAL B 1 179 ? 5.52 4.785 -4.918 1 72.44 179 VAL B C 1
ATOM 3096 O O . VAL B 1 179 ? 5.148 3.648 -4.613 1 72.44 179 VAL B O 1
ATOM 3099 N N . GLY B 1 180 ? 5.891 5.723 -4.008 1 71.44 180 GLY B N 1
ATOM 3100 C CA . GLY B 1 180 ? 5.754 5.445 -2.586 1 71.44 180 GLY B CA 1
ATOM 3101 C C . GLY B 1 180 ? 6.641 4.312 -2.111 1 71.44 180 GLY B C 1
ATOM 3102 O O . GLY B 1 180 ? 7.844 4.309 -2.367 1 71.44 180 GLY B O 1
ATOM 3103 N N . VAL B 1 181 ? 5.996 3.352 -1.453 1 69.75 181 VAL B N 1
ATOM 3104 C CA . VAL B 1 181 ? 6.723 2.254 -0.823 1 69.75 181 VAL B CA 1
ATOM 3105 C C . VAL B 1 181 ? 7.309 1.341 -1.896 1 69.75 181 VAL B C 1
ATOM 3107 O O . VAL B 1 181 ? 8.18 0.515 -1.608 1 69.75 181 VAL B O 1
ATOM 3110 N N . MET B 1 182 ? 6.875 1.472 -3.121 1 80.88 182 MET B N 1
ATOM 3111 C CA . MET B 1 182 ? 7.344 0.607 -4.199 1 80.88 182 MET B CA 1
ATOM 3112 C C . MET B 1 182 ? 8.578 1.199 -4.875 1 80.88 182 MET B C 1
ATOM 3114 O O . MET B 1 182 ? 9.141 0.589 -5.785 1 80.88 182 MET B O 1
ATOM 3118 N N . LYS B 1 183 ? 9.008 2.326 -4.469 1 77.81 183 LYS B N 1
ATOM 3119 C CA . LYS B 1 183 ? 10.18 2.943 -5.07 1 77.81 183 LYS B CA 1
ATOM 3120 C C . LYS B 1 183 ? 11.391 2.016 -4.992 1 77.81 183 LYS B C 1
ATOM 3122 O O . LYS B 1 183 ? 11.734 1.526 -3.912 1 77.81 183 LYS B O 1
ATOM 3127 N N . GLY B 1 184 ? 11.977 1.818 -6.133 1 84.06 184 GLY B N 1
ATOM 3128 C CA . GLY B 1 184 ? 13.188 1.006 -6.211 1 84.06 184 GLY B CA 1
ATOM 3129 C C . GLY B 1 184 ? 12.898 -0.481 -6.289 1 84.06 184 GLY B C 1
ATOM 3130 O O . GLY B 1 184 ? 13.82 -1.299 -6.289 1 84.06 184 GLY B O 1
ATOM 3131 N N . GLU B 1 185 ? 11.625 -0.824 -6.355 1 89.88 185 GLU B N 1
ATOM 3132 C CA . GLU B 1 185 ? 11.281 -2.242 -6.344 1 89.88 185 GLU B CA 1
ATOM 3133 C C . GLU B 1 185 ? 10.789 -2.703 -7.711 1 89.88 185 GLU B C 1
ATOM 3135 O O . GLU B 1 185 ? 10.477 -3.883 -7.898 1 89.88 185 GLU B O 1
ATOM 3140 N N . MET B 1 186 ? 10.82 -1.782 -8.672 1 92.56 186 MET B N 1
ATOM 3141 C CA . MET B 1 186 ? 10.289 -2.127 -9.992 1 92.56 186 MET B CA 1
ATOM 3142 C C . MET B 1 186 ? 11.344 -2.848 -10.828 1 92.56 186 MET B C 1
ATOM 3144 O O . MET B 1 186 ? 12.438 -2.322 -11.047 1 92.56 186 MET B O 1
ATOM 3148 N N . LEU B 1 187 ? 10.977 -3.986 -11.344 1 96.81 187 LEU B N 1
ATOM 3149 C CA . LEU B 1 187 ? 11.867 -4.762 -12.203 1 96.81 187 LEU B CA 1
ATOM 3150 C C . LEU B 1 187 ? 12.109 -4.043 -13.531 1 96.81 187 LEU B C 1
ATOM 3152 O O . LEU B 1 187 ? 11.18 -3.488 -14.117 1 96.81 187 LEU B O 1
ATOM 3156 N N . LYS B 1 188 ? 13.375 -4.141 -13.969 1 96.25 188 LYS B N 1
ATOM 3157 C CA . LYS B 1 188 ? 13.75 -3.553 -15.25 1 96.25 188 LYS B CA 1
ATOM 3158 C C . LYS B 1 188 ? 14.727 -4.449 -16 1 96.25 188 LYS B C 1
ATOM 3160 O O . LYS B 1 188 ? 15.914 -4.508 -15.664 1 96.25 188 LYS B O 1
ATOM 3165 N N . PRO B 1 189 ? 14.242 -5.141 -17.062 1 96.88 189 P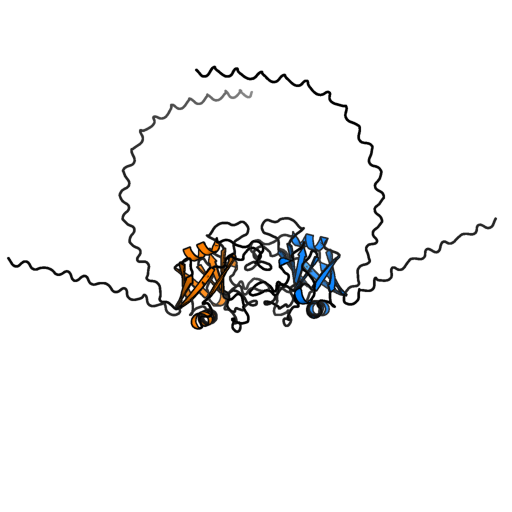RO B N 1
ATOM 3166 C CA . PRO B 1 189 ? 12.859 -5.129 -17.531 1 96.88 189 PRO B CA 1
ATOM 3167 C C . PRO B 1 189 ? 11.938 -6 -16.688 1 96.88 189 PRO B C 1
ATOM 3169 O O . PRO B 1 189 ? 12.398 -6.922 -16 1 96.88 189 PRO B O 1
ATOM 3172 N N . PRO B 1 190 ? 10.641 -5.73 -16.75 1 97.56 190 PRO B N 1
ATOM 3173 C CA . PRO B 1 190 ? 9.711 -6.707 -16.172 1 97.56 190 PRO B CA 1
ATOM 3174 C C . PRO B 1 190 ? 9.797 -8.07 -16.859 1 97.56 190 PRO B C 1
ATOM 3176 O O . PRO B 1 190 ? 10.32 -8.188 -17.969 1 97.56 190 PRO B O 1
ATOM 3179 N N . VAL B 1 191 ? 9.352 -9.109 -16.156 1 98.75 191 VAL B N 1
ATOM 3180 C CA . VAL B 1 191 ? 9.336 -10.453 -16.719 1 98.75 191 VAL B CA 1
ATOM 3181 C C . VAL B 1 191 ? 7.938 -10.797 -17.219 1 98.75 191 VAL B C 1
ATOM 3183 O O . VAL B 1 191 ? 6.977 -10.797 -16.453 1 98.75 191 VAL B O 1
ATOM 3186 N N . LYS B 1 192 ? 7.828 -11.133 -18.453 1 98.69 192 LYS B N 1
ATOM 3187 C CA . LYS B 1 192 ? 6.531 -11.383 -19.078 1 98.69 192 LYS B CA 1
ATOM 3188 C C . LYS B 1 192 ? 5.918 -12.688 -18.578 1 98.69 192 LYS B C 1
ATOM 3190 O O . LYS B 1 192 ? 6.625 -13.68 -18.406 1 98.69 192 LYS B O 1
ATOM 3195 N N . ILE B 1 193 ? 4.652 -12.625 -18.344 1 98.81 193 ILE B N 1
ATOM 3196 C CA . ILE B 1 193 ? 3.844 -13.836 -18.281 1 98.81 193 ILE B CA 1
ATOM 3197 C C . ILE B 1 193 ? 3.297 -14.172 -19.656 1 98.81 193 ILE B C 1
ATOM 3199 O O . ILE B 1 193 ? 2.307 -13.578 -20.109 1 98.81 193 ILE B O 1
ATOM 3203 N N . LEU B 1 194 ? 3.941 -15.141 -20.297 1 98.81 194 LEU B N 1
ATOM 3204 C CA . LEU B 1 194 ? 3.564 -15.477 -21.656 1 98.81 194 LEU B CA 1
ATOM 3205 C C . LEU B 1 194 ? 2.152 -16.047 -21.703 1 98.81 194 LEU B C 1
ATOM 3207 O O . LEU B 1 194 ? 1.371 -15.711 -22.594 1 98.81 194 LEU B O 1
ATOM 3211 N N . SER B 1 195 ? 1.887 -16.922 -20.75 1 98.75 195 SER B N 1
ATOM 3212 C CA . SER B 1 195 ? 0.542 -17.484 -20.641 1 98.75 195 SER B CA 1
ATOM 3213 C C . SER B 1 195 ? 0.255 -17.969 -19.234 1 98.75 195 SER B C 1
ATOM 3215 O O . SER B 1 195 ? 1.18 -18.266 -18.469 1 98.75 195 SER B O 1
ATOM 3217 N N . ALA B 1 196 ? -0.998 -17.953 -18.859 1 98.88 196 ALA B N 1
ATOM 3218 C CA . ALA B 1 196 ? -1.557 -18.609 -17.672 1 98.88 196 ALA B CA 1
ATOM 3219 C C . ALA B 1 196 ? -2.656 -19.594 -18.062 1 98.88 196 ALA B C 1
ATOM 3221 O O . ALA B 1 196 ? -3.637 -19.219 -18.703 1 98.88 196 ALA B O 1
ATOM 3222 N N . ARG B 1 197 ? -2.482 -20.906 -17.703 1 98.81 197 ARG B N 1
ATOM 3223 C CA . ARG B 1 197 ? -3.432 -21.938 -18.094 1 98.81 197 ARG B CA 1
ATOM 3224 C C . ARG B 1 197 ? -3.67 -22.922 -16.953 1 98.81 197 ARG B C 1
ATOM 3226 O O . ARG B 1 197 ? -2.734 -23.297 -16.25 1 98.81 197 ARG B O 1
ATOM 3233 N N . ARG B 1 198 ? -4.926 -23.312 -16.859 1 98.31 198 ARG B N 1
ATOM 3234 C CA . ARG B 1 198 ? -5.164 -24.453 -15.992 1 98.31 198 ARG B CA 1
ATOM 3235 C C . ARG B 1 198 ? -4.352 -25.672 -16.438 1 98.31 198 ARG B C 1
ATOM 3237 O O . ARG B 1 198 ? -4.129 -25.859 -17.641 1 98.31 198 ARG B O 1
ATOM 3244 N N . THR B 1 199 ? -3.914 -26.469 -15.492 1 97.62 199 THR B N 1
ATOM 3245 C CA . THR B 1 199 ? -3.129 -27.656 -15.781 1 97.62 199 THR B CA 1
ATOM 3246 C C . THR B 1 199 ? -3.48 -28.781 -14.805 1 97.62 199 THR B C 1
ATOM 3248 O O . THR B 1 199 ? -4.43 -28.672 -14.031 1 97.62 199 THR B O 1
ATOM 3251 N N . THR B 1 200 ? -2.826 -29.953 -14.969 1 94.12 200 THR B N 1
ATOM 3252 C CA . THR B 1 200 ? -3.039 -31.078 -14.078 1 94.12 200 THR B CA 1
ATOM 3253 C C . THR B 1 200 ? -1.98 -31.109 -12.977 1 94.12 200 THR B C 1
ATOM 3255 O O . THR B 1 200 ? -0.942 -30.453 -13.094 1 94.12 200 THR B O 1
ATOM 3258 N N . ALA B 1 201 ? -2.326 -31.828 -11.977 1 91.62 201 ALA B N 1
ATOM 3259 C CA . ALA B 1 201 ? -1.39 -31.969 -10.867 1 91.62 201 ALA B CA 1
ATOM 3260 C C . ALA B 1 201 ? -0.042 -32.5 -11.352 1 91.62 201 ALA B C 1
ATOM 3262 O O . ALA B 1 201 ? 0.012 -33.375 -12.203 1 91.62 201 ALA B O 1
ATOM 3263 N N . PRO B 1 202 ? 0.976 -31.938 -10.828 1 87.69 202 PRO B N 1
ATOM 3264 C CA . PRO B 1 202 ? 2.279 -32.5 -11.219 1 87.69 202 PRO B CA 1
ATOM 3265 C C . PRO B 1 202 ? 2.477 -33.938 -10.75 1 87.69 202 PRO B C 1
ATOM 3267 O O . PRO B 1 202 ? 1.886 -34.344 -9.758 1 87.69 202 PRO B O 1
ATOM 3270 N N . ALA B 1 203 ? 3.184 -34.594 -11.578 1 80.12 203 ALA B N 1
ATOM 3271 C CA . ALA B 1 203 ? 3.494 -35.969 -11.203 1 80.12 203 ALA B CA 1
ATOM 3272 C C . ALA B 1 203 ? 4.348 -36.031 -9.938 1 80.12 203 ALA B C 1
ATOM 3274 O O . ALA B 1 203 ? 5.215 -35.188 -9.742 1 80.12 203 ALA B O 1
ATOM 3275 N N . PRO B 1 204 ? 3.889 -36.844 -8.969 1 74.44 204 PRO B N 1
ATOM 3276 C CA . PRO B 1 204 ? 4.738 -36.938 -7.785 1 74.44 204 PRO B CA 1
ATOM 3277 C C . PRO B 1 204 ? 6.199 -37.219 -8.125 1 74.44 204 PRO B C 1
ATOM 3279 O O . PRO B 1 204 ? 6.484 -37.906 -9.109 1 74.44 204 PRO B O 1
ATOM 3282 N N . LYS B 1 205 ? 7.027 -36.312 -7.871 1 61.03 205 LYS B N 1
ATOM 3283 C CA . LYS B 1 205 ? 8.445 -36.594 -8.094 1 61.03 205 LYS B CA 1
ATOM 3284 C C . LYS B 1 205 ? 8.836 -37.938 -7.504 1 61.03 205 LYS B C 1
ATOM 3286 O O . LYS B 1 205 ? 8.562 -38.219 -6.332 1 61.03 205 LYS B O 1
ATOM 3291 N N . VAL B 1 206 ? 8.836 -38.938 -8.391 1 50.91 206 VAL B N 1
ATOM 3292 C CA . VAL B 1 206 ? 9.352 -40.219 -7.938 1 50.91 206 VAL B CA 1
ATOM 3293 C C . VAL B 1 206 ? 10.695 -40.031 -7.242 1 50.91 206 VAL B C 1
ATOM 3295 O O . VAL B 1 206 ? 11.641 -39.5 -7.84 1 50.91 206 VAL B O 1
ATOM 3298 N N . GLU B 1 207 ? 10.609 -39.844 -5.996 1 50.72 207 GLU B N 1
ATOM 3299 C CA . GLU B 1 207 ? 11.875 -39.844 -5.281 1 50.72 207 GLU B CA 1
ATOM 3300 C C . GLU B 1 207 ? 12.789 -40.969 -5.762 1 50.72 207 GLU B C 1
ATOM 3302 O O . GLU B 1 207 ? 12.406 -42.125 -5.711 1 50.72 207 GLU B O 1
ATOM 3307 N N . THR B 1 208 ? 13.547 -40.781 -6.762 1 50.78 208 THR B N 1
ATOM 3308 C CA . THR B 1 208 ? 14.539 -41.781 -7.043 1 50.78 208 THR B CA 1
ATOM 3309 C C . THR B 1 208 ? 15.289 -42.188 -5.77 1 50.78 208 THR B C 1
ATOM 3311 O O . THR B 1 208 ? 15.797 -41.312 -5.051 1 50.78 208 THR B O 1
ATOM 3314 N N . PRO B 1 209 ? 15.164 -43.344 -5.348 1 54.5 209 PRO B N 1
ATOM 3315 C CA . PRO B 1 209 ? 15.914 -43.719 -4.152 1 54.5 209 PRO B CA 1
ATOM 3316 C C . PRO B 1 209 ? 17.359 -43.25 -4.184 1 54.5 209 PRO B C 1
ATOM 3318 O O . PRO B 1 209 ? 18 -43.25 -5.242 1 54.5 209 PRO B O 1
ATOM 3321 N N . PRO B 1 210 ? 17.703 -42.469 -3.223 1 53.75 210 PRO B N 1
ATOM 3322 C CA . PRO B 1 210 ? 19.109 -42.031 -3.234 1 53.75 210 PRO B CA 1
ATOM 3323 C C . PRO B 1 210 ? 20.047 -43.125 -3.697 1 53.75 210 PRO B C 1
ATOM 3325 O O . PRO B 1 210 ? 19.875 -44.312 -3.311 1 53.75 210 PRO B O 1
ATOM 3328 N N . ALA B 1 211 ? 20.75 -42.969 -4.699 1 53.94 211 ALA B N 1
ATOM 3329 C CA . ALA B 1 211 ? 21.766 -43.906 -5.078 1 53.94 211 ALA B CA 1
ATOM 3330 C C . ALA B 1 211 ? 22.547 -44.406 -3.857 1 53.94 211 ALA B C 1
ATOM 3332 O O . ALA B 1 211 ? 22.766 -43.625 -2.914 1 53.94 211 ALA B O 1
ATOM 3333 N N . GLU B 1 212 ? 22.625 -45.562 -3.438 1 49.91 212 GLU B N 1
ATOM 3334 C CA . GLU B 1 212 ? 23.422 -46.094 -2.346 1 49.91 212 GLU B CA 1
ATOM 3335 C C . GLU B 1 212 ? 24.812 -45.5 -2.316 1 49.91 212 GLU B C 1
ATOM 3337 O O . GLU B 1 212 ? 25.531 -45.5 -3.322 1 49.91 212 GLU B O 1
ATOM 3342 N N . ALA B 1 213 ? 24.984 -44.562 -1.372 1 54.5 213 ALA B N 1
ATOM 3343 C CA . ALA B 1 213 ? 26.297 -43.969 -1.175 1 54.5 213 ALA B CA 1
ATOM 3344 C C . ALA B 1 213 ? 27.406 -45 -1.299 1 54.5 213 ALA B C 1
ATOM 3346 O O . ALA B 1 213 ? 27.328 -46.062 -0.692 1 54.5 213 ALA B O 1
ATOM 3347 N N . ALA B 1 214 ? 28.25 -44.938 -2.293 1 52.09 214 ALA B N 1
ATOM 3348 C CA . ALA B 1 214 ? 29.391 -45.844 -2.426 1 52.09 214 ALA B CA 1
ATOM 3349 C C . ALA B 1 214 ? 30.188 -45.906 -1.124 1 52.09 214 ALA B C 1
ATOM 3351 O O . ALA B 1 214 ? 30.25 -44.938 -0.372 1 52.09 214 ALA B O 1
ATOM 3352 N N . PRO B 1 215 ? 30.672 -47 -0.59 1 52.06 215 PRO B N 1
ATOM 3353 C CA . PRO B 1 215 ? 31.406 -47.062 0.676 1 52.06 215 PRO B CA 1
ATOM 3354 C C . PRO B 1 215 ? 32.656 -46.188 0.695 1 52.06 215 PRO B C 1
ATOM 3356 O O . PRO B 1 215 ? 33.375 -46.125 -0.295 1 52.06 215 PRO B O 1
ATOM 3359 N N . SER B 1 216 ? 32.625 -45.062 1.473 1 50.16 216 SER B N 1
ATOM 3360 C CA . SER B 1 216 ? 33.719 -44.156 1.633 1 50.16 216 SER B CA 1
ATOM 3361 C C . SER B 1 216 ? 35.031 -44.906 1.848 1 50.16 216 SER B C 1
ATOM 3363 O O . SER B 1 216 ? 35.094 -45.875 2.59 1 50.16 216 SER B O 1
ATOM 3365 N N . PRO B 1 217 ? 36.031 -44.562 1.113 1 50.38 217 PRO B N 1
ATOM 3366 C CA . PRO B 1 217 ? 37.312 -45.25 1.285 1 50.38 217 PRO B CA 1
ATOM 3367 C C . PRO B 1 217 ? 37.812 -45.219 2.727 1 50.38 217 PRO B C 1
ATOM 3369 O O . PRO B 1 217 ? 37.5 -44.281 3.467 1 50.38 217 PRO B O 1
ATOM 3372 N N . ALA B 1 218 ? 38.344 -46.281 3.324 1 50.94 218 ALA B N 1
ATOM 3373 C CA . ALA B 1 218 ? 38.844 -46.469 4.676 1 50.94 218 ALA B CA 1
ATOM 3374 C C . ALA B 1 218 ? 39.938 -45.438 5.023 1 50.94 218 ALA B C 1
ATOM 3376 O O . ALA B 1 218 ? 40.875 -45.25 4.254 1 50.94 218 ALA B O 1
ATOM 3377 N N . THR B 1 219 ? 39.625 -44.312 5.762 1 48.69 219 THR B N 1
ATOM 3378 C CA . THR B 1 219 ? 40.531 -43.25 6.199 1 48.69 219 THR B CA 1
ATOM 3379 C C . THR B 1 219 ? 41.781 -43.875 6.867 1 48.69 219 THR B C 1
ATOM 3381 O O . THR B 1 219 ? 41.656 -44.688 7.77 1 48.69 219 THR B O 1
ATOM 3384 N N . PRO B 1 220 ? 43 -43.531 6.477 1 47.91 220 PRO B N 1
ATOM 3385 C CA . PRO B 1 220 ? 44.219 -44.094 7.066 1 47.91 220 PRO B CA 1
ATOM 3386 C C . PRO B 1 220 ? 44.375 -43.75 8.547 1 47.91 220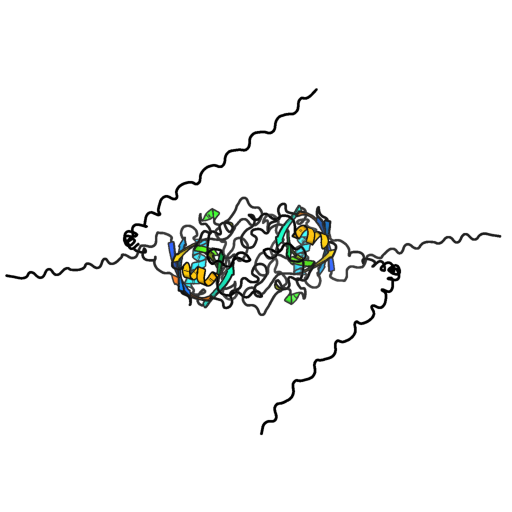 PRO B C 1
ATOM 3388 O O . PRO B 1 220 ? 44.062 -42.625 8.961 1 47.91 220 PRO B O 1
ATOM 3391 N N . VAL B 1 221 ? 44.469 -44.656 9.539 1 46.34 221 VAL B N 1
ATOM 3392 C CA . VAL B 1 221 ? 44.594 -44.594 10.992 1 46.34 221 VAL B CA 1
ATOM 3393 C C . VAL B 1 221 ? 45.844 -43.812 11.367 1 46.34 221 VAL B C 1
ATOM 3395 O O . VAL B 1 221 ? 46.938 -44.188 10.93 1 46.34 221 VAL B O 1
ATOM 3398 N N . ALA B 1 222 ? 45.781 -42.5 11.773 1 46.84 222 ALA B N 1
ATOM 3399 C CA . ALA B 1 222 ? 46.906 -41.625 12.141 1 46.84 222 ALA B CA 1
ATOM 3400 C C . ALA B 1 222 ? 47.688 -42.25 13.289 1 46.84 222 ALA B C 1
ATOM 3402 O O . ALA B 1 222 ? 47.125 -42.875 14.18 1 46.84 222 ALA B O 1
ATOM 3403 N N . PRO B 1 223 ? 49.031 -42.25 13.32 1 44.5 223 PRO B N 1
ATOM 3404 C CA . PRO B 1 223 ? 49.844 -42.938 14.32 1 44.5 223 PRO B CA 1
ATOM 3405 C C . PRO B 1 223 ? 49.719 -42.312 15.719 1 44.5 223 PRO B C 1
ATOM 3407 O O . PRO B 1 223 ? 49.406 -41.125 15.852 1 44.5 223 PRO B O 1
ATOM 3410 N N . ALA B 1 224 ? 49.594 -43.062 16.859 1 43.53 224 ALA B N 1
ATOM 3411 C CA . ALA B 1 224 ? 49.344 -42.781 18.266 1 43.53 224 ALA B CA 1
ATOM 3412 C C . ALA B 1 224 ? 50.438 -41.875 18.844 1 43.53 224 ALA B C 1
ATOM 3414 O O . ALA B 1 224 ? 51.625 -42.219 18.781 1 43.53 224 ALA B O 1
ATOM 3415 N N . VAL B 1 225 ? 50.344 -40.469 18.859 1 43.59 225 VAL B N 1
ATOM 3416 C CA . VAL B 1 225 ? 51.312 -39.531 19.391 1 43.59 225 VAL B CA 1
ATOM 3417 C C . VAL B 1 225 ? 51.531 -39.781 20.875 1 43.59 225 VAL B C 1
ATOM 3419 O O . VAL B 1 225 ? 50.594 -39.969 21.641 1 43.59 225 VAL B O 1
ATOM 3422 N N . THR B 1 226 ? 52.688 -40.156 21.406 1 41.56 226 THR B N 1
ATOM 3423 C CA . THR B 1 226 ? 53.188 -40.5 22.734 1 41.56 226 THR B CA 1
ATOM 3424 C C . THR B 1 226 ? 53.094 -39.312 23.688 1 41.56 226 THR B C 1
ATOM 3426 O O . THR B 1 226 ? 53.562 -38.219 23.344 1 41.56 226 THR B O 1
ATOM 3429 N N . PRO B 1 227 ? 52.312 -39.219 24.812 1 40 227 PRO B N 1
ATOM 3430 C CA . PRO B 1 227 ? 52 -38.156 25.734 1 40 227 PRO B CA 1
ATOM 3431 C C . PRO B 1 227 ? 53.219 -37.594 26.438 1 40 227 PRO B C 1
ATOM 3433 O O . PRO B 1 227 ? 54.125 -38.344 26.812 1 40 227 PRO B O 1
ATOM 3436 N N . ALA B 1 228 ? 53.594 -36.312 26.297 1 44.72 228 ALA B N 1
ATOM 3437 C CA . ALA B 1 228 ? 54.75 -35.594 26.875 1 44.72 228 ALA B CA 1
ATOM 3438 C C . ALA B 1 228 ? 54.688 -35.656 28.406 1 44.72 228 ALA B C 1
ATOM 3440 O O . ALA B 1 228 ? 53.625 -35.656 29 1 44.72 228 ALA B O 1
ATOM 3441 N N . PRO B 1 229 ? 55.719 -35.875 29.172 1 37.97 229 PRO B N 1
ATOM 3442 C CA . PRO B 1 229 ? 55.812 -36.125 30.609 1 37.97 229 PRO B CA 1
ATOM 3443 C C . PRO B 1 229 ? 55.406 -34.906 31.438 1 37.97 229 PRO B C 1
ATOM 3445 O O . PRO B 1 229 ? 55.625 -33.75 31 1 37.97 229 PRO B O 1
ATOM 3448 N N . ILE B 1 230 ? 54.469 -34.938 32.469 1 38.59 230 ILE B N 1
ATOM 3449 C CA . ILE B 1 230 ? 53.812 -34 33.375 1 38.59 230 ILE B CA 1
ATOM 3450 C C . ILE B 1 230 ? 54.844 -33.344 34.281 1 38.59 230 ILE B C 1
ATOM 3452 O O . ILE B 1 230 ? 55.625 -34.062 34.938 1 38.59 230 ILE B O 1
ATOM 3456 N N . ALA B 1 231 ? 55.281 -32.125 34.031 1 42.34 231 ALA B N 1
ATOM 3457 C CA . ALA B 1 231 ? 56.281 -31.375 34.812 1 42.34 231 ALA B CA 1
ATOM 3458 C C . ALA B 1 231 ? 55.844 -31.25 36.281 1 42.34 231 ALA B C 1
ATOM 3460 O O . ALA B 1 231 ? 54.656 -31.078 36.562 1 42.34 231 ALA B O 1
ATOM 3461 N N . PRO B 1 232 ? 56.594 -31.656 37.219 1 38.06 232 PRO B N 1
ATOM 3462 C CA . PRO B 1 232 ? 56.312 -31.797 38.656 1 38.06 232 PRO B CA 1
ATOM 3463 C C . PRO B 1 232 ? 55.906 -30.469 39.312 1 38.06 232 PRO B C 1
ATOM 3465 O O . PRO B 1 232 ? 56.344 -29.406 38.844 1 38.06 232 PRO B O 1
ATOM 3468 N N . THR B 1 233 ? 54.75 -30.359 40 1 39.09 233 THR B N 1
ATOM 3469 C CA . THR B 1 233 ? 54.031 -29.297 40.719 1 39.09 233 THR B CA 1
ATOM 3470 C C . THR B 1 233 ? 54.906 -28.703 41.812 1 39.09 233 THR B C 1
ATOM 3472 O O . THR B 1 233 ? 55.438 -29.438 42.656 1 39.09 233 THR B O 1
ATOM 3475 N N . PRO B 1 234 ? 55.375 -27.5 41.625 1 40.72 234 PRO B N 1
ATOM 3476 C CA . PRO B 1 234 ? 56.281 -26.875 42.594 1 40.72 234 PRO B CA 1
ATOM 3477 C C . PRO B 1 234 ? 55.656 -26.828 44 1 40.72 234 PRO B C 1
ATOM 3479 O O . PRO B 1 234 ? 54.438 -26.75 44.156 1 40.72 234 PRO B O 1
ATOM 3482 N N . SER B 1 235 ? 56.312 -27.312 45.031 1 40.16 235 SER B N 1
ATOM 3483 C CA . SER B 1 235 ? 56.031 -27.531 46.438 1 40.16 235 SER B CA 1
ATOM 3484 C C . SER B 1 235 ? 55.594 -26.234 47.125 1 40.16 235 SER B C 1
ATOM 3486 O O . SER B 1 235 ? 56.062 -25.156 46.781 1 40.16 235 SER B O 1
ATOM 3488 N N . PRO B 1 236 ? 54.438 -26.188 47.875 1 43.5 236 PRO B N 1
ATOM 3489 C CA . PRO B 1 236 ? 53.719 -25.094 48.531 1 43.5 236 PRO B CA 1
ATOM 3490 C C . PRO B 1 236 ? 54.594 -24.359 49.562 1 43.5 236 PRO B C 1
ATOM 3492 O O . PRO B 1 236 ? 55.469 -24.969 50.188 1 43.5 236 PRO B O 1
ATOM 3495 N N . PRO B 1 237 ? 54.812 -23.094 49.406 1 44.28 237 PRO B N 1
ATOM 3496 C CA . PRO B 1 237 ? 55.719 -22.359 50.312 1 44.28 237 PRO B CA 1
ATOM 3497 C C . PRO B 1 237 ? 55.281 -22.453 51.781 1 44.28 237 PRO B C 1
ATOM 3499 O O . PRO B 1 237 ? 54.094 -22.656 52.062 1 44.28 237 PRO B O 1
ATOM 3502 N N . PRO B 1 238 ? 56.125 -22.719 52.781 1 40.84 238 PRO B N 1
ATOM 3503 C CA . PRO B 1 238 ? 55.906 -23.031 54.188 1 40.84 238 PRO B CA 1
ATOM 3504 C C . PRO B 1 238 ? 55.156 -21.938 54.938 1 40.84 238 PRO B C 1
ATOM 3506 O O . PRO B 1 238 ? 55.25 -20.766 54.562 1 40.84 238 PRO B O 1
ATOM 3509 N N . VAL B 1 239 ? 54 -22.203 55.562 1 38.59 239 VAL B N 1
ATOM 3510 C CA . VAL B 1 239 ? 53.094 -21.438 56.375 1 38.59 239 VAL B CA 1
ATOM 3511 C C . VAL B 1 239 ? 53.812 -20.875 57.594 1 38.59 239 VAL B C 1
ATOM 3513 O O . VAL B 1 239 ? 54.5 -21.625 58.312 1 38.59 239 VAL B O 1
ATOM 3516 N N . ALA B 1 240 ? 54.156 -19.641 57.625 1 41.81 240 ALA B N 1
ATOM 3517 C CA . ALA B 1 240 ? 54.812 -18.953 58.75 1 41.81 240 ALA B CA 1
ATOM 3518 C C . ALA B 1 240 ? 54.094 -19.234 60.062 1 41.81 240 ALA B C 1
ATOM 3520 O O . ALA B 1 240 ? 52.875 -19.312 60.094 1 41.81 240 ALA B O 1
ATOM 3521 N N . PRO B 1 241 ? 54.75 -19.703 61.188 1 37.38 241 PRO B N 1
ATOM 3522 C CA . PRO B 1 241 ? 54.312 -20.109 62.531 1 37.38 241 PRO B CA 1
ATOM 3523 C C . PRO B 1 241 ? 53.625 -18.953 63.281 1 37.38 241 PRO B C 1
ATOM 3525 O O . PRO B 1 241 ? 54.188 -17.859 63.375 1 37.38 241 PRO B O 1
ATOM 3528 N N . GLN B 1 242 ? 52.344 -18.531 63.031 1 32.72 242 GLN B N 1
ATOM 3529 C CA . GLN B 1 242 ? 51.781 -17.531 63.938 1 32.72 242 GLN B CA 1
ATOM 3530 C C . GLN B 1 242 ? 51.938 -17.953 65.375 1 32.72 242 GLN B C 1
ATOM 3532 O O . GLN B 1 242 ? 51.5 -19.031 65.812 1 32.72 242 GLN B O 1
ATOM 3537 N N . GLY B 1 243 ? 52.969 -17.469 66.25 1 28.97 243 GLY B N 1
ATOM 3538 C CA . GLY B 1 243 ? 53.062 -17.266 67.688 1 28.97 243 GLY B CA 1
ATOM 3539 C C . GLY B 1 243 ? 51.938 -16.375 68.25 1 28.97 243 GLY B C 1
ATOM 3540 O O . GLY B 1 243 ? 51.406 -15.555 67.5 1 28.97 243 GLY B O 1
#

InterPro domains:
  IPR002130 Cyclophilin-type peptidyl-prolyl cis-trans isomerase domain [PF00160] (26-195)
  IPR002130 Cyclophilin-type peptidyl-prolyl cis-trans isomerase domain [PS50072] (31-198)
  IPR029000 Cyclophilin-like domain superfamily [G3DSA:2.40.100.10] (24-196)
  IPR029000 Cyclophilin-like domain superfamily [SSF50891] (26-202)
  IPR044665 Cyclophilin-type peptidyl-prolyl cis-trans isomerase, E. coli cyclophilin A-like [PTHR43246] (23-171)